Protein AF-G2G8S0-F1 (afdb_monomer)

Secondary structure (DSSP, 8-state):
--GGGGS-GGGG-GGGSTTTHHHHSSSS--HHHHHHHHT-TTHHHHHHHHHHTT--SS-BTTB-HHHHTTSPPPPSSHHHHHHHHHHHHSPP--PPPPP----PPPPP----PPPPP--PPPPPPPTTSHHHHHHHHHHHHHHHHHHHHTT--HHHHHHHH---HHHHHHHHHHTTPPPPSSTT----HHHHHHHHHHHHHHHHTT--HHHHHHHH---HHHHHHHHHHTTPPPPP--PPP---HHHHHHTTEEEETTTEEEE-SEEETTEEEEEETTEEEEHHHHHHHHHHSSPPPS--EE-SS-TT---GGGEE-HHHHHS-HHHHHHHHHHHHHHHHHHHTTHHHHHHTT----S---SPPPPPPPPP----------PPP-----HHHHHHHHHT-SSHHHHHHHHHHHHHHHHHHHHHHHHHHHHHHHHHHHHHHHHHHHHHHHHHHHS--PPP-PPPPPSS-HHHHHHHHHHTT----SSSSPPHHHHHHHHHHHS--

Foldseek 3Di:
DDPPVPPPLVVQQQCVDPVNVVLFPDQDRDPSNLVSLLPRPCLLVQLVVCLVVVPAATATSSDGSVRSVVDDDFDPDPVRSSVVSCVVSDPDPDPDDDDDDDDDDDDDDDDDDDDDDDDDDDDDDDPPCVVVVVVVLVVLLVVLVVCVLVVHDLVRSCVPSVDDSVSSVVSCVVVVPDHPQAEPDDDDPVLVVVLLVVLVVCVVVVHDLVVSCVPSRYDSVVSVVSCVVVVPDDPPPPPDPQDALVRQLVVQWDDDDDQFTAGNADDDDPFGWGDHPNDIDGSLQSQQCVVVVDGADADKFFCDPPRRTRRNVRIHHPVRVVQPPVNVCVVVVVVVVQVQCVVQVHPVCVVVVVDPPPDDPDDDDDDDDDDDDDDDDDDPDDDDPDPDPLVVLLVCQCPDPDVVSNVVSVVVVVVVVVVVVVVVVVVVVVVVVVVVVVVVVVVVVVVVVCVVPDDDDPPDDDPDDPDDPVVLVVVCVVVVHDFDPDDDTPPVSVVVVVVVVVPD

Sequence (504 aa):
MSPADSVRWHELTACSTAVNRPLFLVKSPGAEARAVCQSCPVRAECLHDALVQDTPNGLWGGLTHAERRALPPLPDGRAAALAVLRERLAPAAAVPAPEPDAPRARPARAATRRRTPTVKAKPKPKPGSRNAAKDTAASQREGVAAMLRAGATHRQIMDELHVTSRTITETRTAYAIPYRQGPGFRYSPQQRAQNEQRTLELLRAGASYSEITEQVGISAPAILKIRRAAGLKAPARRPPPPQTRAQALAARLEPYGDGHARWTGTWSGRMPQLYAEKGRFNARHTAFEQHHGRPPAGYVRSGCTEGACMAGAHLTDDLVRAIPVEEAVTVHALRALLSEIDQQGGPQAARDNLLDLTPASTPREPVMPTADTTSHPSHTAQAPAGALPLPALLAWGDSHPDSSVQDQAARARAAVEGLRARHAADQELTAITDEAAQLEKRLAELRAREAELAPKKPRRSPPPRDYDARTVRAWAVGHGVDCPGVGQIPKRVLDAWRAAGTSA

Structure (mmCIF, N/CA/C/O backbone):
data_AF-G2G8S0-F1
#
_entry.id   AF-G2G8S0-F1
#
loop_
_atom_site.group_PDB
_atom_site.id
_atom_site.type_symbol
_atom_site.label_atom_id
_atom_site.label_alt_id
_atom_site.label_comp_id
_atom_site.label_asym_id
_atom_site.label_entity_id
_atom_site.label_seq_id
_atom_site.pdbx_PDB_ins_code
_atom_site.Cartn_x
_atom_site.Cartn_y
_atom_site.Cartn_z
_atom_site.occupancy
_atom_site.B_iso_or_equiv
_atom_site.auth_seq_id
_atom_site.auth_comp_id
_atom_site.auth_asym_id
_atom_site.auth_atom_id
_atom_site.pdbx_PDB_model_num
ATOM 1 N N . MET A 1 1 ? 25.403 22.391 -23.228 1.00 35.22 1 MET A N 1
ATOM 2 C CA . MET A 1 1 ? 25.333 21.935 -21.822 1.00 35.22 1 MET A CA 1
ATOM 3 C C . MET A 1 1 ? 26.679 21.353 -21.436 1.00 35.22 1 MET A C 1
ATOM 5 O O . MET A 1 1 ? 27.254 20.641 -22.248 1.00 35.22 1 MET A O 1
ATOM 9 N N . SER A 1 2 ? 27.200 21.711 -20.262 1.00 30.05 2 SER A N 1
ATOM 10 C CA . SER A 1 2 ? 28.506 21.241 -19.782 1.00 30.05 2 SER A CA 1
ATOM 11 C C . SER A 1 2 ? 28.384 19.825 -19.181 1.00 30.05 2 SER A C 1
ATOM 13 O O . SER A 1 2 ? 27.323 19.511 -18.641 1.00 30.05 2 SER A O 1
ATOM 15 N N . PRO A 1 3 ? 29.422 18.966 -19.219 1.00 29.92 3 PRO A N 1
ATOM 16 C CA . PRO A 1 3 ? 29.337 17.535 -18.871 1.00 29.92 3 PRO A CA 1
ATOM 17 C C . PRO A 1 3 ? 29.104 17.225 -17.378 1.00 29.92 3 PRO A C 1
ATOM 19 O O . PRO A 1 3 ? 29.002 16.060 -17.001 1.00 29.92 3 PRO A O 1
ATOM 22 N N . ALA A 1 4 ? 29.014 18.249 -16.524 1.00 35.53 4 ALA A N 1
ATOM 23 C CA . ALA A 1 4 ? 28.917 18.124 -15.068 1.00 35.53 4 ALA A CA 1
ATOM 24 C C . ALA A 1 4 ? 27.479 17.969 -14.521 1.00 35.53 4 ALA A C 1
ATOM 26 O O . ALA A 1 4 ? 27.314 17.690 -13.337 1.00 35.53 4 ALA A O 1
ATOM 27 N N . ASP A 1 5 ? 26.444 18.092 -15.360 1.00 44.34 5 ASP A N 1
ATOM 28 C CA . ASP A 1 5 ? 25.032 17.954 -14.945 1.00 44.34 5 ASP A CA 1
ATOM 29 C C . ASP A 1 5 ? 24.526 16.491 -14.926 1.00 44.34 5 ASP A C 1
ATOM 31 O O . ASP A 1 5 ? 23.334 16.236 -14.751 1.00 44.34 5 ASP A O 1
ATOM 35 N N . SER A 1 6 ? 25.417 15.513 -15.118 1.00 42.28 6 SER A N 1
ATOM 36 C CA . SER A 1 6 ? 25.078 14.099 -15.350 1.00 42.28 6 SER A CA 1
ATOM 37 C C . SER A 1 6 ? 25.150 13.190 -14.116 1.00 42.28 6 SER A C 1
ATOM 39 O O . SER A 1 6 ? 24.886 11.996 -14.231 1.00 42.28 6 SER A O 1
ATOM 41 N N . VAL A 1 7 ? 25.434 13.717 -12.920 1.00 49.62 7 VAL A N 1
ATOM 42 C CA . VAL A 1 7 ? 25.230 12.943 -11.686 1.00 49.62 7 VAL A CA 1
ATOM 43 C C . VAL A 1 7 ? 23.761 13.059 -11.296 1.00 49.62 7 VAL A C 1
ATOM 45 O O . VAL A 1 7 ? 23.274 14.149 -10.984 1.00 49.62 7 VAL A O 1
ATOM 48 N N . ARG A 1 8 ? 23.030 11.937 -11.295 1.00 77.25 8 ARG A N 1
ATOM 49 C CA . ARG A 1 8 ? 21.669 11.903 -10.748 1.00 77.25 8 ARG A CA 1
ATOM 50 C C . ARG A 1 8 ? 21.760 12.320 -9.287 1.00 77.25 8 ARG A C 1
ATOM 52 O O . ARG A 1 8 ? 22.257 11.571 -8.456 1.00 77.25 8 ARG A O 1
ATOM 59 N N . TRP A 1 9 ? 21.253 13.505 -8.957 1.00 81.75 9 TRP A N 1
ATOM 60 C CA . TRP A 1 9 ? 21.348 14.079 -7.609 1.00 81.75 9 TRP A CA 1
ATOM 61 C C . TRP A 1 9 ? 20.881 13.107 -6.501 1.00 81.75 9 TRP A C 1
ATOM 63 O O . TRP A 1 9 ? 21.377 13.152 -5.377 1.00 81.75 9 TRP A O 1
ATOM 73 N N . HIS A 1 10 ? 19.973 12.178 -6.822 1.00 81.31 10 HIS A N 1
ATOM 74 C CA . HIS A 1 10 ? 19.523 11.101 -5.938 1.00 81.31 10 HIS A CA 1
ATOM 75 C C . HIS A 1 10 ? 20.654 10.204 -5.402 1.00 81.31 10 HIS A C 1
ATOM 77 O O . HIS A 1 10 ? 20.560 9.727 -4.271 1.00 81.31 10 HIS A O 1
ATOM 83 N N . GLU A 1 11 ? 21.723 9.994 -6.166 1.00 80.62 11 GLU A N 1
ATOM 84 C CA . GLU A 1 11 ? 22.878 9.164 -5.791 1.00 80.62 11 GLU A CA 1
ATOM 85 C C . GLU A 1 11 ? 23.757 9.845 -4.730 1.00 80.62 11 GLU A C 1
ATOM 87 O O . GLU A 1 11 ? 24.451 9.181 -3.968 1.00 80.62 11 GLU A O 1
ATOM 92 N N . LEU A 1 12 ? 23.649 11.171 -4.598 1.00 84.44 12 LEU A N 1
ATOM 93 C CA . LEU A 1 12 ? 24.370 11.981 -3.611 1.00 84.44 12 LEU A CA 1
ATOM 94 C C . LEU A 1 12 ? 23.544 12.228 -2.330 1.00 84.44 12 LEU A C 1
ATOM 96 O O . LEU A 1 12 ? 23.853 13.111 -1.522 1.00 84.44 12 LEU A O 1
ATOM 100 N N . THR A 1 13 ? 22.454 11.479 -2.132 1.00 89.69 13 THR A N 1
ATOM 101 C CA . THR A 1 13 ? 21.561 11.653 -0.979 1.00 89.69 13 THR A CA 1
ATOM 102 C C . THR A 1 13 ? 22.161 11.077 0.304 1.00 89.69 13 THR A C 1
ATOM 104 O O . THR A 1 13 ? 22.270 9.869 0.489 1.00 89.69 13 THR A O 1
ATOM 107 N N . ALA A 1 14 ? 22.456 11.944 1.274 1.00 89.38 14 ALA A N 1
ATOM 108 C CA . ALA A 1 14 ? 23.022 11.527 2.559 1.00 89.38 14 ALA A CA 1
ATOM 109 C C . ALA A 1 14 ? 22.074 10.636 3.388 1.00 89.38 14 ALA A C 1
ATOM 111 O O . ALA A 1 14 ? 22.528 9.868 4.233 1.00 89.38 14 ALA A O 1
ATOM 112 N N . CYS A 1 15 ? 20.758 10.722 3.162 1.00 88.12 15 CYS A N 1
ATOM 113 C CA . CYS A 1 15 ? 19.755 9.934 3.881 1.00 88.12 15 CYS A CA 1
ATOM 114 C C . CYS A 1 15 ? 19.639 8.480 3.395 1.00 88.12 15 CYS A C 1
ATOM 116 O O . CYS A 1 15 ? 19.048 7.659 4.096 1.00 88.12 15 CYS A O 1
ATOM 118 N N . SER A 1 16 ? 20.175 8.151 2.215 1.00 85.00 16 SER A N 1
ATOM 119 C CA . SER A 1 16 ? 20.051 6.812 1.635 1.0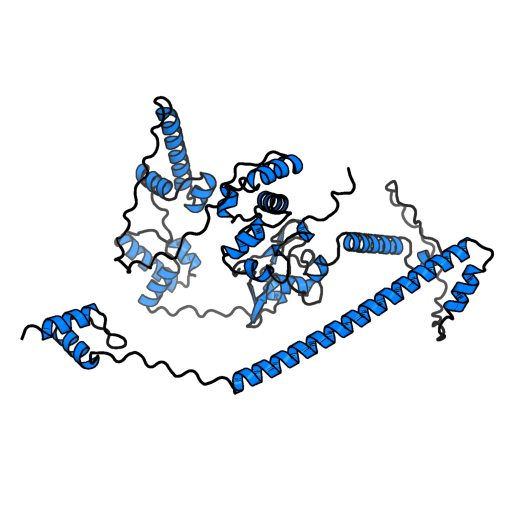0 85.00 16 SER A CA 1
ATOM 120 C C . SER A 1 16 ? 21.134 5.841 2.117 1.00 85.00 16 SER A C 1
ATOM 122 O O . SER A 1 16 ? 20.978 4.635 1.915 1.00 85.00 16 SER A O 1
ATOM 124 N N . THR A 1 17 ? 22.178 6.327 2.798 1.00 84.75 17 THR A N 1
ATOM 125 C CA . THR A 1 17 ? 23.280 5.507 3.327 1.00 84.75 17 THR A CA 1
ATOM 126 C C . THR A 1 17 ? 22.802 4.528 4.402 1.00 84.75 17 THR A C 1
ATOM 128 O O . THR A 1 17 ? 21.836 4.798 5.117 1.00 84.75 17 THR A O 1
ATOM 131 N N . ALA A 1 18 ? 23.494 3.395 4.562 1.00 76.50 18 ALA A N 1
ATOM 132 C CA . ALA A 1 18 ? 23.136 2.374 5.554 1.00 76.50 18 ALA A CA 1
ATOM 133 C C . ALA A 1 18 ? 23.075 2.924 6.995 1.00 76.50 18 ALA A C 1
ATOM 135 O O . ALA A 1 18 ? 22.219 2.508 7.772 1.00 76.50 18 ALA A O 1
ATOM 136 N N . VAL A 1 19 ? 23.932 3.900 7.321 1.00 83.44 19 VAL A N 1
ATOM 137 C CA . VAL A 1 19 ? 24.004 4.548 8.643 1.00 83.44 19 VAL A CA 1
ATOM 138 C C . VAL A 1 19 ? 22.805 5.466 8.891 1.00 83.44 19 VAL A C 1
ATOM 140 O O . VAL A 1 19 ? 22.202 5.422 9.960 1.00 83.44 19 VAL A O 1
ATOM 143 N N . ASN A 1 20 ? 22.421 6.277 7.902 1.00 87.19 20 ASN A N 1
ATOM 144 C CA . ASN A 1 20 ? 21.400 7.307 8.093 1.00 87.19 20 ASN A CA 1
ATOM 145 C C . ASN A 1 20 ? 19.982 6.810 7.797 1.00 87.19 20 ASN A C 1
ATOM 147 O O . ASN A 1 20 ? 19.031 7.290 8.410 1.00 87.19 20 ASN A O 1
ATOM 151 N N . ARG A 1 21 ? 19.818 5.839 6.889 1.00 85.75 21 ARG A N 1
ATOM 152 C CA . ARG A 1 21 ? 18.516 5.327 6.425 1.00 85.75 21 ARG A CA 1
ATOM 153 C C . ARG A 1 21 ? 17.547 4.956 7.563 1.00 85.75 21 ARG A C 1
ATOM 155 O O . ARG A 1 21 ? 16.378 5.339 7.460 1.00 85.75 21 ARG A O 1
ATOM 162 N N . PRO A 1 22 ? 17.965 4.307 8.671 1.00 88.44 22 PRO A N 1
ATOM 163 C CA . PRO A 1 22 ? 17.067 4.014 9.793 1.00 88.44 22 PRO A CA 1
ATOM 164 C C . PRO A 1 22 ? 16.397 5.257 10.404 1.00 88.44 22 PRO A C 1
ATOM 166 O O . PRO A 1 22 ? 15.234 5.184 10.805 1.00 88.44 22 PRO A O 1
ATOM 169 N N . LEU A 1 23 ? 17.072 6.415 10.408 1.00 84.50 23 LEU A N 1
ATOM 170 C CA . LEU A 1 23 ? 16.549 7.682 10.947 1.00 84.50 23 LEU A CA 1
ATOM 171 C C . LEU A 1 23 ? 15.371 8.244 10.135 1.00 84.50 23 LEU A C 1
ATOM 173 O O . LEU A 1 23 ? 14.596 9.058 10.642 1.00 84.50 23 LEU A O 1
ATOM 177 N N . PHE A 1 24 ? 15.222 7.807 8.882 1.00 85.31 24 PHE A N 1
ATOM 178 C CA . PHE A 1 24 ? 14.188 8.265 7.951 1.00 85.31 24 PHE A CA 1
ATOM 179 C C . PHE A 1 24 ? 13.049 7.248 7.759 1.00 85.31 24 PHE A C 1
ATOM 181 O O . PHE A 1 24 ? 12.005 7.608 7.218 1.00 85.31 24 PHE A O 1
ATOM 188 N N . LEU A 1 25 ? 13.205 6.006 8.243 1.00 82.38 25 LEU A N 1
ATOM 189 C CA . LEU A 1 25 ? 12.184 4.943 8.189 1.00 82.38 25 LEU A CA 1
ATOM 190 C C . LEU A 1 25 ? 11.209 4.959 9.381 1.00 82.38 25 LEU A C 1
ATOM 192 O O . LEU A 1 25 ? 10.254 4.180 9.434 1.00 82.38 25 LEU A O 1
ATOM 196 N N . VAL A 1 26 ? 11.426 5.850 10.347 1.00 76.81 26 VAL A N 1
ATOM 197 C CA . VAL A 1 26 ? 10.535 6.038 11.495 1.00 76.81 26 VAL A CA 1
ATOM 198 C C . VAL A 1 26 ? 9.373 6.975 11.159 1.00 76.81 26 VAL A C 1
ATOM 200 O O . VAL A 1 26 ? 9.484 7.887 10.344 1.00 76.81 26 VAL A O 1
ATOM 203 N N . LYS A 1 27 ? 8.236 6.793 11.844 1.00 69.00 27 LYS A N 1
ATOM 204 C CA . LYS A 1 27 ? 6.999 7.564 11.597 1.00 69.00 27 LYS A CA 1
ATOM 205 C C . LYS A 1 27 ? 7.157 9.084 11.750 1.00 69.00 27 LYS A C 1
ATOM 207 O O . LYS A 1 27 ? 6.358 9.826 11.189 1.00 69.00 27 LYS A O 1
ATOM 212 N N . SER A 1 28 ? 8.137 9.538 12.531 1.00 75.31 28 SER A N 1
ATOM 213 C CA . SER A 1 28 ? 8.418 10.956 12.760 1.00 75.31 28 SER A CA 1
ATOM 214 C C . SER A 1 28 ? 9.932 11.171 12.854 1.00 75.31 28 SER A C 1
ATOM 216 O O . SER A 1 28 ? 10.489 10.979 13.936 1.00 75.31 28 SER A O 1
ATOM 218 N N . PRO A 1 29 ? 10.602 11.548 11.752 1.00 76.56 29 PRO A N 1
ATOM 219 C CA . PRO A 1 29 ? 12.033 11.842 11.752 1.00 76.56 29 PRO A CA 1
ATOM 220 C C . PRO A 1 29 ? 12.369 12.937 12.776 1.00 76.56 29 PRO A C 1
ATOM 222 O O . PRO A 1 29 ? 11.728 13.990 12.807 1.00 76.56 29 PRO A O 1
ATOM 225 N N . GLY A 1 30 ? 13.332 12.652 13.655 1.00 83.06 30 GLY A N 1
ATOM 226 C CA . GLY A 1 30 ? 13.719 13.519 14.771 1.00 83.06 30 GLY A CA 1
ATOM 227 C C . GLY A 1 30 ? 14.761 14.581 14.404 1.00 83.06 30 GLY A C 1
ATOM 228 O O . GLY A 1 30 ? 15.051 14.826 13.233 1.00 83.06 30 GLY A O 1
ATOM 229 N N . ALA A 1 31 ? 15.355 15.204 15.426 1.00 85.19 31 ALA A N 1
ATOM 230 C CA . ALA A 1 31 ? 16.417 16.201 15.257 1.00 85.19 31 ALA A CA 1
ATOM 231 C C . ALA A 1 31 ? 17.652 15.640 14.524 1.00 85.19 31 ALA A C 1
ATOM 233 O O . ALA A 1 31 ? 18.269 16.343 13.733 1.00 85.19 31 ALA A O 1
ATOM 234 N N . GLU A 1 32 ? 17.954 14.358 14.723 1.00 84.69 32 GLU A N 1
ATOM 235 C CA . GLU A 1 32 ? 19.080 13.661 14.092 1.00 84.69 32 GLU A CA 1
ATOM 236 C C . GLU A 1 32 ? 18.902 13.517 12.571 1.00 84.69 32 GLU A C 1
ATOM 238 O O . GLU A 1 32 ? 19.785 13.878 11.798 1.00 84.69 32 GLU A O 1
ATOM 243 N N . ALA A 1 33 ? 17.706 13.125 12.114 1.00 89.12 33 ALA A N 1
ATOM 244 C CA . ALA A 1 33 ? 17.370 13.102 10.689 1.00 89.12 33 ALA A CA 1
ATOM 245 C C . ALA A 1 33 ? 17.426 14.509 10.064 1.00 89.12 33 ALA A C 1
ATOM 247 O O . ALA A 1 33 ? 17.845 14.675 8.918 1.00 89.12 33 ALA A O 1
ATOM 248 N N . ARG A 1 34 ? 17.042 15.548 10.824 1.00 90.44 34 ARG A N 1
ATOM 249 C CA . ARG A 1 34 ? 17.187 16.946 10.388 1.00 90.44 34 ARG A CA 1
ATOM 250 C C . ARG A 1 34 ? 18.646 17.360 10.241 1.00 90.44 34 ARG A C 1
ATOM 252 O O . ARG A 1 34 ? 18.949 18.005 9.243 1.00 90.44 34 ARG A O 1
ATOM 259 N N . ALA A 1 35 ? 19.527 16.960 11.156 1.00 88.88 35 ALA A N 1
ATOM 260 C CA . ALA A 1 35 ? 20.960 17.236 11.060 1.00 88.88 35 ALA A CA 1
ATOM 261 C C . ALA A 1 35 ? 21.581 16.585 9.811 1.00 88.88 35 ALA A C 1
ATOM 263 O O . ALA A 1 35 ? 22.261 17.263 9.045 1.00 88.88 35 ALA A O 1
ATOM 264 N N . VAL A 1 36 ? 21.250 15.316 9.532 1.00 91.81 36 VAL A N 1
ATOM 265 C CA . VAL A 1 36 ? 21.672 14.629 8.294 1.00 91.81 36 VAL A CA 1
ATOM 266 C C . VAL A 1 36 ? 21.142 15.343 7.051 1.00 91.81 36 VAL A C 1
ATOM 268 O O . VAL A 1 36 ? 21.860 15.526 6.070 1.00 91.81 36 VAL A O 1
ATOM 271 N N . CYS A 1 37 ? 19.879 15.773 7.072 1.00 92.06 37 CYS A N 1
ATOM 272 C CA . CYS A 1 37 ? 19.338 16.549 5.967 1.00 92.06 37 CYS A CA 1
ATOM 273 C C . CYS A 1 37 ? 20.057 17.883 5.792 1.00 92.06 37 CYS A C 1
ATOM 275 O O . CYS A 1 37 ? 20.198 18.290 4.653 1.00 92.06 37 CYS A O 1
ATOM 277 N N . GLN A 1 38 ? 20.481 18.565 6.860 1.00 89.25 38 GLN A N 1
ATOM 278 C CA . GLN A 1 38 ? 21.117 19.885 6.789 1.00 89.25 38 GLN A CA 1
ATOM 279 C C . GLN A 1 38 ? 22.494 19.863 6.122 1.00 89.25 38 GLN A C 1
ATOM 281 O O . GLN A 1 38 ? 22.825 20.829 5.434 1.00 89.25 38 GLN A O 1
ATOM 286 N N . SER A 1 39 ? 23.246 18.771 6.276 1.00 88.06 39 SER A N 1
ATOM 287 C CA . SER A 1 39 ? 24.559 18.572 5.648 1.00 88.06 39 SER A CA 1
ATOM 288 C C . SER A 1 39 ? 24.496 17.929 4.259 1.00 88.06 39 SER A C 1
ATOM 290 O O . SER A 1 39 ? 25.525 17.766 3.609 1.00 88.06 39 SER A O 1
ATOM 292 N N . CYS A 1 40 ? 23.307 17.548 3.783 1.00 92.75 40 CYS A N 1
ATOM 293 C CA . CYS A 1 40 ? 23.166 16.868 2.501 1.00 92.75 40 CYS A CA 1
ATOM 294 C C . CYS A 1 40 ? 23.464 17.828 1.323 1.00 92.75 40 CYS A C 1
ATOM 296 O O . CYS A 1 40 ? 22.902 18.925 1.278 1.00 92.75 40 CYS A O 1
ATOM 298 N N . PRO A 1 41 ? 24.300 17.439 0.340 1.00 89.12 41 PRO A N 1
ATOM 299 C CA . PRO A 1 41 ? 24.681 18.326 -0.766 1.00 89.12 41 PRO A CA 1
ATOM 300 C C . PRO A 1 41 ? 23.527 18.617 -1.736 1.00 89.12 41 PRO A C 1
ATOM 302 O O . PRO A 1 41 ? 23.523 19.649 -2.396 1.00 89.12 41 PRO A O 1
ATOM 305 N N . VAL A 1 42 ? 22.521 17.740 -1.784 1.00 93.62 42 VAL A N 1
ATOM 306 C CA . VAL A 1 42 ? 21.410 17.786 -2.752 1.00 93.62 42 VAL A CA 1
ATOM 307 C C . VAL A 1 42 ? 20.083 18.237 -2.136 1.00 93.62 42 VAL A C 1
ATOM 309 O O . VAL A 1 42 ? 18.995 17.823 -2.543 1.00 93.62 42 VAL A O 1
ATOM 312 N N . ARG A 1 43 ? 20.143 19.050 -1.074 1.00 93.56 43 ARG A N 1
ATOM 313 C CA . ARG A 1 43 ? 18.944 19.501 -0.341 1.00 93.56 43 ARG A CA 1
ATOM 314 C C . ARG A 1 43 ? 17.973 20.285 -1.208 1.00 93.56 43 ARG A C 1
ATOM 316 O O . ARG A 1 43 ? 16.768 20.136 -1.016 1.00 93.56 43 ARG A O 1
ATOM 323 N N . ALA A 1 44 ? 18.480 21.140 -2.093 1.00 92.94 44 ALA A N 1
ATOM 324 C CA . ALA A 1 44 ? 17.647 22.011 -2.913 1.00 92.94 44 ALA A CA 1
ATOM 325 C C . ALA A 1 44 ? 16.905 21.211 -3.988 1.00 92.94 44 ALA A C 1
ATOM 327 O O . ALA A 1 44 ? 15.707 21.398 -4.169 1.00 92.94 44 ALA A O 1
ATOM 328 N N . GLU A 1 45 ? 17.593 20.266 -4.620 1.00 92.81 45 GLU A N 1
ATOM 329 C CA . GLU A 1 45 ? 17.068 19.317 -5.599 1.00 92.81 45 GLU A CA 1
ATOM 330 C C . GLU A 1 45 ? 16.025 18.404 -4.950 1.00 92.81 45 GLU A C 1
ATOM 332 O O . GLU A 1 45 ? 14.909 18.275 -5.450 1.00 92.81 45 GLU A O 1
ATOM 337 N N . CYS A 1 46 ? 16.341 17.879 -3.763 1.00 93.25 46 CYS A N 1
ATOM 338 C CA . CYS A 1 46 ? 15.431 17.074 -2.954 1.00 93.25 46 CYS A CA 1
ATOM 339 C C . CYS A 1 46 ? 14.160 17.834 -2.553 1.00 93.25 46 CYS A C 1
ATOM 341 O O . CYS A 1 46 ? 13.060 17.278 -2.592 1.00 93.25 46 CYS A O 1
ATOM 343 N N . LEU A 1 47 ? 14.294 19.102 -2.159 1.00 94.19 47 LEU A N 1
ATOM 344 C CA . LEU A 1 47 ? 13.158 19.941 -1.791 1.00 94.19 47 LEU A CA 1
ATOM 345 C C . LEU A 1 47 ? 12.313 20.325 -3.007 1.00 94.19 47 LEU A C 1
ATOM 347 O O . LEU A 1 47 ? 11.089 20.320 -2.910 1.00 94.19 47 LEU A O 1
ATOM 351 N N . HIS A 1 48 ? 12.953 20.643 -4.131 1.00 94.00 48 HIS A N 1
ATOM 352 C CA . HIS A 1 48 ? 12.277 20.983 -5.376 1.00 94.00 48 HIS A CA 1
ATOM 353 C C . HIS A 1 48 ? 11.402 19.827 -5.861 1.00 94.00 48 HIS A C 1
ATOM 355 O O . HIS A 1 48 ? 10.204 20.015 -6.054 1.00 94.00 48 HIS A O 1
ATOM 361 N N . ASP A 1 49 ? 11.963 18.620 -5.964 1.00 90.69 49 ASP A N 1
ATOM 362 C CA . ASP A 1 49 ? 11.218 17.449 -6.430 1.00 90.69 49 ASP A CA 1
ATOM 363 C C . ASP A 1 49 ? 10.056 17.111 -5.478 1.00 90.69 49 ASP A C 1
ATOM 365 O O . ASP A 1 49 ? 8.954 16.801 -5.928 1.00 90.69 49 ASP A O 1
ATOM 369 N N . ALA A 1 50 ? 10.247 17.273 -4.162 1.00 92.50 50 ALA A N 1
ATOM 370 C CA . ALA A 1 50 ? 9.182 17.076 -3.177 1.00 92.50 50 ALA A CA 1
ATOM 371 C C . ALA A 1 50 ? 8.067 18.138 -3.232 1.00 92.50 50 ALA A C 1
ATOM 373 O O . ALA A 1 50 ? 6.950 17.854 -2.797 1.00 92.50 50 ALA A O 1
ATOM 374 N N . LEU A 1 51 ? 8.361 19.352 -3.709 1.00 90.94 51 LEU A N 1
ATOM 375 C CA . LEU A 1 51 ? 7.372 20.414 -3.922 1.00 90.94 51 LEU A CA 1
ATOM 376 C C . LEU A 1 51 ? 6.613 20.217 -5.240 1.00 90.94 51 LEU A C 1
ATOM 378 O O . LEU A 1 51 ? 5.404 20.411 -5.262 1.00 90.94 51 LEU A O 1
ATOM 382 N N . VAL A 1 52 ? 7.296 19.787 -6.306 1.00 87.19 52 VAL A N 1
ATOM 383 C CA . VAL A 1 52 ? 6.681 19.508 -7.617 1.00 87.19 52 VAL A CA 1
ATOM 384 C C . VAL A 1 52 ? 5.745 18.299 -7.554 1.00 87.19 52 VAL A C 1
ATOM 386 O O . VAL A 1 52 ? 4.667 18.323 -8.140 1.00 87.19 52 VAL A O 1
ATOM 389 N N . GLN A 1 53 ? 6.131 17.248 -6.828 1.00 83.69 53 GLN A N 1
ATOM 390 C CA . GLN A 1 53 ? 5.349 16.009 -6.715 1.00 83.69 53 GLN A CA 1
ATOM 391 C C . GLN A 1 53 ? 4.315 16.027 -5.575 1.00 83.69 53 GLN A C 1
ATOM 393 O O . GLN A 1 53 ? 3.628 15.028 -5.367 1.00 83.69 53 GLN A O 1
ATOM 398 N N . ASP A 1 54 ? 4.240 17.121 -4.805 1.00 84.19 54 ASP A N 1
ATOM 399 C CA . ASP A 1 54 ? 3.470 17.229 -3.555 1.00 84.19 54 ASP A CA 1
ATOM 400 C C . ASP A 1 54 ? 3.651 16.000 -2.640 1.00 84.19 54 ASP A C 1
ATOM 402 O O . ASP A 1 54 ? 2.704 15.394 -2.128 1.00 84.19 54 ASP A O 1
ATOM 406 N N . THR A 1 55 ? 4.906 15.567 -2.474 1.00 82.94 55 THR A N 1
ATOM 407 C CA . THR A 1 55 ? 5.207 14.291 -1.821 1.00 82.94 55 THR A CA 1
ATOM 408 C C . THR A 1 55 ? 4.678 14.301 -0.382 1.00 82.94 55 THR A C 1
ATOM 410 O O . THR A 1 55 ? 5.081 15.159 0.412 1.00 82.94 55 THR A O 1
ATOM 413 N N . PRO A 1 56 ? 3.810 13.355 0.022 1.00 74.75 56 PRO A N 1
ATOM 414 C CA . PRO A 1 56 ? 3.209 13.378 1.348 1.00 74.75 56 PRO A CA 1
ATOM 415 C C . PRO A 1 56 ? 4.169 12.837 2.413 1.00 74.75 56 PRO A C 1
ATOM 417 O O . PRO A 1 56 ? 4.815 11.809 2.225 1.00 74.75 56 PRO A O 1
ATOM 420 N N . ASN A 1 57 ? 4.161 13.464 3.595 1.00 78.56 57 ASN A N 1
ATOM 421 C CA . ASN A 1 57 ? 4.928 13.047 4.781 1.00 78.56 57 ASN A CA 1
ATOM 422 C C . ASN A 1 57 ? 6.462 12.984 4.550 1.00 78.56 57 ASN A C 1
ATOM 424 O O . ASN A 1 57 ? 6.973 13.328 3.485 1.00 78.56 57 ASN A O 1
ATOM 428 N N . GLY A 1 58 ? 7.221 12.619 5.589 1.00 85.00 58 GLY A N 1
ATOM 429 C CA . GLY A 1 58 ? 8.686 12.528 5.532 1.00 85.00 58 GLY A CA 1
ATOM 430 C C . GLY A 1 58 ? 9.419 13.875 5.560 1.00 85.00 58 GLY A C 1
ATOM 431 O O . GLY A 1 58 ? 8.811 14.952 5.500 1.00 85.00 58 GLY A O 1
ATOM 432 N N . LEU A 1 59 ? 10.744 13.792 5.681 1.00 90.94 59 LEU A N 1
ATOM 433 C CA . LEU A 1 59 ? 11.653 14.932 5.735 1.00 90.94 59 LEU A CA 1
ATOM 434 C C . LEU A 1 59 ? 12.372 15.073 4.385 1.00 90.94 59 LEU A C 1
ATOM 436 O O . LEU A 1 59 ? 13.174 14.218 4.028 1.00 90.94 59 LEU A O 1
ATOM 440 N N . TRP A 1 60 ? 12.077 16.143 3.648 1.00 91.75 60 TRP A N 1
ATOM 441 C CA . TRP A 1 60 ? 12.611 16.408 2.305 1.00 91.75 60 TRP A CA 1
ATOM 442 C C . TRP A 1 60 ? 13.286 17.776 2.305 1.00 91.75 60 TRP A C 1
ATOM 444 O O . TRP A 1 60 ? 12.691 18.748 2.771 1.00 91.75 60 TRP A O 1
ATOM 454 N N . GLY A 1 61 ? 14.556 17.849 1.897 1.00 90.44 61 GLY A N 1
ATOM 455 C CA . GLY A 1 61 ? 15.373 19.065 2.046 1.00 90.44 61 GLY A CA 1
ATOM 456 C C . GLY A 1 61 ? 15.537 19.561 3.495 1.00 90.44 61 GLY A C 1
ATOM 457 O O . GLY A 1 61 ? 15.929 20.706 3.724 1.00 90.44 61 GLY A O 1
ATOM 458 N N . GLY A 1 62 ? 15.227 18.719 4.489 1.00 91.06 62 GLY A N 1
ATOM 459 C CA . GLY A 1 62 ? 15.174 19.094 5.908 1.00 91.06 62 GLY A CA 1
ATOM 460 C C . GLY A 1 62 ? 13.829 19.662 6.383 1.00 91.06 62 GLY A C 1
ATOM 461 O O . GLY A 1 62 ? 13.741 20.108 7.529 1.00 91.06 62 GLY A O 1
ATOM 462 N N . LEU A 1 63 ? 12.790 19.623 5.541 1.00 91.38 63 LEU A N 1
ATOM 463 C CA . LEU A 1 63 ? 11.451 20.144 5.826 1.00 91.38 63 LEU A CA 1
ATOM 464 C C . LEU A 1 63 ? 10.398 19.030 5.814 1.00 91.38 63 LEU A C 1
ATOM 466 O O . LEU A 1 63 ? 10.404 18.130 4.972 1.00 91.38 63 LEU A O 1
ATOM 470 N N . THR A 1 64 ? 9.454 19.112 6.742 1.00 90.88 64 THR A N 1
ATOM 471 C CA . THR A 1 64 ? 8.238 18.293 6.786 1.00 90.88 64 THR A CA 1
ATOM 472 C C . THR A 1 64 ? 7.209 18.792 5.772 1.00 90.88 64 THR A C 1
ATOM 474 O O . THR A 1 64 ? 7.266 19.927 5.309 1.00 90.88 64 THR A O 1
ATOM 477 N N . HIS A 1 65 ? 6.206 17.970 5.459 1.00 89.50 65 HIS A N 1
ATOM 478 C CA . HIS A 1 65 ? 5.110 18.365 4.564 1.00 89.50 65 HIS A CA 1
ATOM 479 C C . HIS A 1 65 ? 4.374 19.641 5.028 1.00 89.50 65 HIS A C 1
ATOM 481 O O . HIS A 1 65 ? 4.000 20.480 4.214 1.00 89.50 65 HIS A O 1
ATOM 487 N N . ALA A 1 66 ? 4.198 19.827 6.342 1.00 86.75 66 ALA A N 1
ATOM 488 C CA . ALA A 1 66 ? 3.593 21.044 6.883 1.00 86.75 66 ALA A CA 1
ATOM 489 C C . ALA A 1 66 ? 4.468 22.287 6.644 1.00 86.75 66 ALA A C 1
ATOM 491 O O . ALA A 1 66 ? 3.943 23.334 6.283 1.00 86.75 66 ALA A O 1
ATOM 492 N N . GLU A 1 67 ? 5.787 22.159 6.804 1.00 91.38 67 GLU A N 1
ATOM 493 C CA . GLU A 1 67 ? 6.740 23.252 6.579 1.00 91.38 67 GLU A CA 1
ATOM 494 C C . GLU A 1 67 ? 6.902 23.568 5.082 1.00 91.38 67 GLU A C 1
ATOM 496 O O . GLU A 1 67 ? 6.989 24.737 4.719 1.00 91.38 67 GLU A O 1
ATOM 501 N N . ARG A 1 68 ? 6.850 22.557 4.200 1.00 93.94 68 ARG A N 1
ATOM 502 C CA . ARG A 1 68 ? 6.859 22.752 2.738 1.00 93.94 68 ARG A CA 1
ATOM 503 C C . ARG A 1 68 ? 5.669 23.579 2.254 1.00 93.94 68 ARG A C 1
ATOM 505 O O . ARG A 1 68 ? 5.856 24.490 1.459 1.00 93.94 68 ARG A O 1
ATOM 512 N N . ARG A 1 6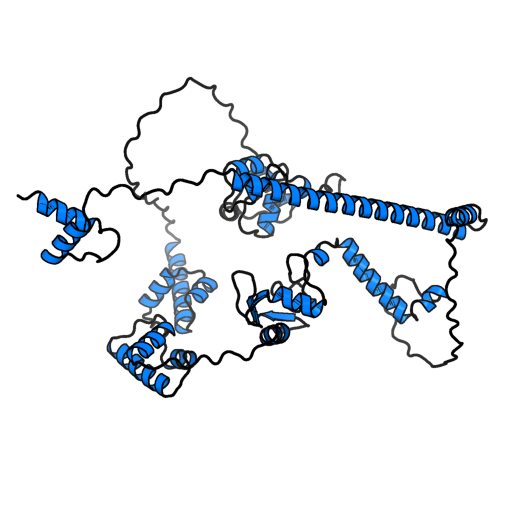9 ? 4.467 23.328 2.785 1.00 88.56 69 ARG A N 1
ATOM 513 C CA . ARG A 1 69 ? 3.254 24.096 2.439 1.00 88.56 69 ARG A CA 1
ATOM 514 C C . ARG A 1 69 ? 3.268 25.548 2.917 1.00 88.56 69 ARG A C 1
ATOM 516 O O . ARG A 1 69 ? 2.437 26.332 2.477 1.00 88.56 69 ARG A O 1
ATOM 523 N N . ALA A 1 70 ? 4.178 25.904 3.823 1.00 89.56 70 ALA A N 1
ATOM 524 C CA . ALA A 1 70 ? 4.372 27.285 4.250 1.00 89.56 70 ALA A CA 1
ATOM 525 C C . ALA A 1 70 ? 5.351 28.057 3.345 1.00 89.56 70 ALA A C 1
ATOM 527 O O . ALA A 1 70 ? 5.522 29.261 3.542 1.00 89.56 70 ALA A O 1
ATOM 528 N N . LEU A 1 71 ? 6.006 27.395 2.379 1.00 88.69 71 LEU A N 1
ATOM 529 C CA . LEU A 1 71 ? 6.913 28.065 1.453 1.00 88.69 71 LEU A CA 1
ATOM 530 C C . LEU A 1 71 ? 6.132 28.904 0.425 1.00 88.69 71 LEU A C 1
ATOM 532 O O . LEU A 1 71 ? 5.090 28.464 -0.061 1.00 88.69 71 LEU A O 1
ATOM 536 N N . PRO A 1 72 ? 6.648 30.089 0.052 1.00 87.94 72 PRO A N 1
ATOM 537 C CA . PRO A 1 72 ? 6.122 30.840 -1.081 1.00 87.94 72 PRO A CA 1
ATOM 538 C C . PRO A 1 72 ? 6.232 30.027 -2.379 1.00 87.94 72 PRO A C 1
ATOM 540 O O . PRO A 1 72 ? 7.182 29.238 -2.495 1.00 87.94 72 PRO A O 1
ATOM 543 N N . PRO A 1 73 ? 5.342 30.270 -3.364 1.00 85.69 73 PRO A N 1
ATOM 544 C CA . PRO A 1 73 ? 5.435 29.645 -4.680 1.00 85.69 73 PRO A CA 1
ATOM 545 C C . PRO A 1 73 ? 6.818 29.883 -5.297 1.00 85.69 73 PRO A C 1
ATOM 547 O O . PRO A 1 73 ? 7.445 30.926 -5.083 1.00 85.69 73 PRO A O 1
ATOM 550 N N . LEU A 1 74 ? 7.314 28.872 -6.006 1.00 88.81 74 LEU A N 1
ATOM 551 C CA . LEU A 1 74 ? 8.592 28.936 -6.709 1.00 88.81 74 LEU A CA 1
ATOM 552 C C . LEU A 1 74 ? 8.392 29.556 -8.096 1.00 88.81 74 LEU A C 1
ATOM 554 O O . LEU A 1 74 ? 7.306 29.415 -8.657 1.00 88.81 74 LEU A O 1
ATOM 558 N N . PRO A 1 75 ? 9.409 30.244 -8.641 1.00 89.00 75 PRO A N 1
ATOM 559 C CA . PRO A 1 75 ? 9.365 30.719 -10.018 1.00 89.00 75 PRO A CA 1
ATOM 560 C C . PRO A 1 75 ? 9.290 29.543 -10.999 1.00 89.00 75 PRO A C 1
ATOM 562 O O . PRO A 1 75 ? 9.772 28.444 -10.701 1.00 89.00 75 PRO A O 1
ATOM 565 N N . ASP A 1 76 ? 8.725 29.798 -12.176 1.00 81.50 76 ASP A N 1
ATOM 566 C CA . ASP A 1 76 ? 8.666 28.814 -13.251 1.00 81.50 76 ASP A CA 1
ATOM 567 C C . ASP A 1 76 ? 10.074 28.455 -13.751 1.00 81.50 76 ASP A C 1
ATOM 569 O O . ASP A 1 76 ? 10.973 29.294 -13.842 1.00 81.50 76 ASP A O 1
ATOM 573 N N . GLY A 1 77 ? 10.262 27.178 -14.088 1.00 85.06 77 GLY A N 1
ATOM 574 C CA . GLY A 1 77 ? 11.535 26.637 -14.561 1.00 85.06 77 GLY A CA 1
ATOM 575 C C . GLY A 1 77 ? 12.431 26.089 -13.443 1.00 85.06 77 GLY A C 1
ATOM 576 O O . GLY A 1 77 ? 12.729 26.743 -12.442 1.00 85.06 77 GLY A O 1
ATOM 577 N N . ARG A 1 78 ? 12.926 24.859 -13.645 1.00 86.38 78 ARG A N 1
ATOM 578 C CA . ARG A 1 78 ? 13.725 24.112 -12.656 1.00 86.38 78 ARG A CA 1
ATOM 579 C C . ARG A 1 78 ? 14.969 24.874 -12.192 1.00 86.38 78 ARG A C 1
ATOM 581 O O . ARG A 1 78 ? 15.248 24.906 -10.999 1.00 86.38 78 ARG A O 1
ATOM 588 N N . ALA A 1 79 ? 15.704 25.504 -13.109 1.00 84.75 79 ALA A N 1
ATOM 589 C CA . ALA A 1 79 ? 16.934 26.225 -12.777 1.00 84.75 79 ALA A CA 1
ATOM 590 C C . ALA A 1 79 ? 16.677 27.428 -11.847 1.00 84.75 79 ALA A C 1
ATOM 592 O O . ALA A 1 79 ? 17.357 27.576 -10.831 1.00 84.75 79 ALA A O 1
ATOM 593 N N . ALA A 1 80 ? 15.655 28.236 -12.147 1.00 84.69 80 ALA A N 1
ATOM 594 C CA . ALA A 1 80 ? 15.263 29.382 -11.326 1.00 84.69 80 ALA A CA 1
ATOM 595 C C . ALA A 1 80 ? 14.739 28.938 -9.951 1.00 84.69 80 ALA A C 1
ATOM 597 O O . ALA A 1 80 ? 15.118 29.496 -8.920 1.00 84.69 80 ALA A O 1
ATOM 598 N N . ALA A 1 81 ? 13.924 27.881 -9.921 1.00 89.50 81 ALA A N 1
ATOM 599 C CA . ALA A 1 81 ? 13.420 27.302 -8.683 1.00 89.50 81 ALA A CA 1
ATOM 600 C C . ALA A 1 81 ? 14.552 26.771 -7.784 1.00 89.50 81 ALA A C 1
ATOM 602 O O . ALA A 1 81 ? 14.557 27.034 -6.581 1.00 89.50 81 ALA A O 1
ATOM 603 N N . LEU A 1 82 ? 15.540 26.068 -8.351 1.00 91.56 82 LEU A N 1
ATOM 604 C CA . LEU A 1 82 ? 16.698 25.569 -7.603 1.00 91.56 82 LEU A CA 1
ATOM 605 C C . LEU A 1 82 ? 17.579 26.700 -7.066 1.00 91.56 82 LEU A C 1
ATOM 607 O O . LEU A 1 82 ? 18.050 26.593 -5.937 1.00 91.56 82 LEU A O 1
ATOM 611 N N . ALA A 1 83 ? 17.767 27.789 -7.817 1.00 89.81 83 ALA A N 1
ATOM 612 C CA . ALA A 1 83 ? 18.514 28.954 -7.342 1.00 89.81 83 ALA A CA 1
ATOM 613 C C . ALA A 1 83 ? 17.872 29.563 -6.081 1.00 89.81 83 ALA A C 1
ATOM 615 O O . ALA A 1 83 ? 18.539 29.698 -5.055 1.00 89.81 83 ALA A O 1
ATOM 616 N N . VAL A 1 84 ? 16.556 29.807 -6.116 1.00 92.00 84 VAL A N 1
ATOM 617 C CA . VAL A 1 84 ? 15.789 30.325 -4.967 1.00 92.00 84 VAL A CA 1
ATOM 618 C C . VAL A 1 84 ? 15.851 29.373 -3.771 1.00 92.00 84 VAL A C 1
ATOM 620 O O . VAL A 1 84 ? 15.975 29.802 -2.624 1.00 92.00 84 VAL A O 1
ATOM 623 N N . LEU A 1 85 ? 15.754 28.063 -4.006 1.00 92.94 85 LEU A N 1
ATOM 624 C CA . LEU A 1 85 ? 15.825 27.079 -2.927 1.00 92.94 85 LEU A CA 1
ATOM 625 C C . LEU A 1 85 ? 17.224 26.987 -2.313 1.00 92.94 85 LEU A C 1
ATOM 627 O O . LEU A 1 85 ? 17.323 26.894 -1.093 1.00 92.94 85 LEU A O 1
ATOM 631 N N . ARG A 1 86 ? 18.295 27.041 -3.113 1.00 92.25 86 ARG A N 1
ATOM 632 C CA . ARG A 1 86 ? 19.679 27.047 -2.608 1.00 92.25 86 ARG A CA 1
ATOM 633 C C . ARG A 1 86 ? 19.949 28.273 -1.742 1.00 92.25 86 ARG A C 1
ATOM 635 O O . ARG A 1 86 ? 20.511 28.121 -0.664 1.00 92.25 86 ARG A O 1
ATOM 642 N N . GLU A 1 87 ? 19.473 29.446 -2.155 1.00 90.00 87 GLU A N 1
ATOM 643 C CA . GLU A 1 87 ? 19.565 30.677 -1.363 1.00 90.00 87 GLU A CA 1
ATOM 644 C C . GLU A 1 87 ? 18.814 30.551 -0.027 1.00 90.00 87 GLU A C 1
ATOM 646 O O . GLU A 1 87 ? 19.373 30.816 1.034 1.00 90.00 87 GLU A O 1
ATOM 651 N N . ARG A 1 88 ? 17.569 30.055 -0.049 1.00 88.50 88 ARG A N 1
ATOM 652 C CA . ARG A 1 88 ? 16.759 29.853 1.169 1.00 88.50 88 ARG A CA 1
ATOM 653 C C . ARG A 1 88 ? 17.336 28.808 2.126 1.00 88.50 88 ARG A C 1
ATOM 655 O O . ARG A 1 88 ? 17.071 28.868 3.324 1.00 88.50 88 ARG A O 1
ATOM 662 N N . LEU A 1 89 ? 18.030 27.803 1.595 1.00 86.38 89 LEU A N 1
ATOM 663 C CA . LEU A 1 89 ? 18.587 26.686 2.360 1.00 86.38 89 LEU A CA 1
ATOM 664 C C . LEU A 1 89 ? 20.038 26.911 2.794 1.00 86.38 89 LEU A C 1
ATOM 666 O O . LEU A 1 89 ? 20.549 26.093 3.571 1.00 86.38 89 LEU A O 1
ATOM 670 N N . ALA A 1 90 ? 20.681 27.974 2.304 1.00 78.88 90 ALA A N 1
ATOM 671 C CA . ALA A 1 90 ? 22.028 28.344 2.692 1.00 78.88 90 ALA A CA 1
ATOM 672 C C . ALA A 1 90 ? 22.093 28.515 4.221 1.00 78.88 90 ALA A C 1
ATOM 674 O O . ALA A 1 90 ? 21.200 29.129 4.816 1.00 78.88 90 ALA A O 1
ATOM 675 N N . PRO A 1 91 ? 23.110 27.950 4.893 1.00 61.91 91 PRO A N 1
ATOM 676 C CA . PRO A 1 91 ? 23.300 28.207 6.310 1.00 61.91 91 PRO A CA 1
ATOM 677 C C . PRO A 1 91 ? 23.515 29.712 6.505 1.00 61.91 91 PRO A C 1
ATOM 679 O O . PRO A 1 91 ? 24.336 30.316 5.816 1.00 61.91 91 PRO A O 1
ATOM 682 N N . ALA A 1 92 ? 22.779 30.323 7.436 1.00 50.31 92 ALA A N 1
ATOM 683 C CA . ALA A 1 92 ? 23.085 31.678 7.879 1.00 50.31 92 ALA A CA 1
ATOM 684 C C . ALA A 1 92 ? 24.549 31.693 8.338 1.00 50.31 92 ALA A C 1
ATOM 686 O O . ALA A 1 92 ? 24.933 30.853 9.154 1.00 50.31 92 ALA A O 1
ATOM 687 N N . ALA A 1 93 ? 25.358 32.583 7.758 1.00 41.88 93 ALA A N 1
ATOM 688 C CA . ALA A 1 93 ? 26.780 32.701 8.050 1.00 41.88 93 ALA A CA 1
ATOM 689 C C . ALA A 1 93 ? 27.034 32.620 9.564 1.00 41.88 93 ALA A C 1
ATOM 691 O O . ALA A 1 93 ? 26.350 33.271 10.356 1.00 41.88 93 ALA A O 1
ATOM 692 N N . ALA A 1 94 ? 27.986 31.769 9.941 1.00 38.88 94 ALA A N 1
ATOM 693 C CA . ALA A 1 94 ? 28.356 31.495 11.316 1.00 38.88 94 ALA A CA 1
ATOM 694 C C . ALA A 1 94 ? 28.617 32.798 12.087 1.00 38.88 94 ALA A C 1
ATOM 696 O O . ALA A 1 94 ? 29.581 33.511 11.820 1.00 38.88 94 ALA A O 1
ATOM 697 N N . VAL A 1 95 ? 27.776 33.084 13.080 1.00 39.34 95 VAL A N 1
ATOM 698 C CA . VAL A 1 95 ? 28.185 33.922 14.208 1.00 39.34 95 VAL A CA 1
ATOM 699 C C . VAL A 1 95 ? 29.172 33.068 15.015 1.00 39.34 95 VAL A C 1
ATOM 701 O O . VAL A 1 95 ? 28.795 31.954 15.394 1.00 39.34 95 VAL A O 1
ATOM 704 N N . PRO A 1 96 ? 30.423 33.507 15.248 1.00 34.97 96 PRO A N 1
ATOM 705 C CA . PRO A 1 96 ? 31.372 32.727 16.033 1.00 34.97 96 PRO A CA 1
ATOM 706 C C . PRO A 1 96 ? 30.828 32.554 17.455 1.00 34.97 96 PRO A C 1
ATOM 708 O O . PRO A 1 96 ? 30.364 33.508 18.084 1.00 34.97 96 PRO A O 1
ATOM 711 N N . ALA A 1 97 ? 30.823 31.309 17.927 1.00 37.72 97 ALA A N 1
ATOM 712 C CA . ALA A 1 97 ? 30.321 30.945 19.243 1.00 37.72 97 ALA A CA 1
ATOM 713 C C . ALA A 1 97 ? 31.166 31.607 20.351 1.00 37.72 97 ALA A C 1
ATOM 715 O O . ALA A 1 97 ? 32.392 31.598 20.243 1.00 37.72 97 ALA A O 1
ATOM 716 N N . PRO A 1 98 ? 30.558 32.146 21.424 1.00 37.47 98 PRO A N 1
ATOM 717 C CA . PRO A 1 98 ? 31.311 32.483 22.626 1.00 37.47 98 PRO A CA 1
ATOM 718 C C . PRO A 1 98 ? 31.796 31.197 23.317 1.00 37.47 98 PRO A C 1
ATOM 720 O O . PRO A 1 98 ? 31.067 30.202 23.370 1.00 37.47 98 PRO A O 1
ATOM 723 N N . GLU A 1 99 ? 33.036 31.229 23.812 1.00 35.84 99 GLU A N 1
ATOM 724 C CA . GLU A 1 99 ? 33.725 30.121 24.490 1.00 35.84 99 GLU A CA 1
ATOM 725 C C . GLU A 1 99 ? 32.986 29.589 25.739 1.00 35.84 99 GLU A C 1
ATOM 727 O O . GLU A 1 99 ? 32.159 30.295 26.328 1.00 35.84 99 GLU A O 1
ATOM 732 N N . PRO A 1 100 ? 33.247 28.329 26.152 1.00 38.31 100 PRO A N 1
ATOM 733 C CA . PRO A 1 100 ? 32.453 27.657 27.169 1.00 38.31 100 PRO A CA 1
ATOM 734 C C . PRO A 1 100 ? 32.903 28.036 28.584 1.00 38.31 100 PRO A C 1
ATOM 736 O O . PRO A 1 100 ? 33.914 27.543 29.080 1.00 38.31 100 PRO A O 1
ATOM 739 N N . ASP A 1 101 ? 32.094 28.837 29.276 1.00 36.62 101 ASP A N 1
ATOM 740 C CA . ASP A 1 101 ? 32.224 29.020 30.721 1.00 36.62 101 ASP A CA 1
ATOM 741 C C . ASP A 1 101 ? 31.598 27.856 31.520 1.00 36.62 101 ASP A C 1
ATOM 743 O O . ASP A 1 101 ? 30.521 27.343 31.207 1.00 36.62 101 ASP A O 1
ATOM 747 N N . ALA A 1 102 ? 32.328 27.495 32.578 1.00 39.25 102 ALA A N 1
ATOM 748 C CA . ALA A 1 102 ? 32.158 26.509 33.653 1.00 39.25 102 ALA A CA 1
ATOM 749 C C . ALA A 1 102 ? 30.727 26.045 34.065 1.00 39.25 102 ALA A C 1
ATOM 751 O O . ALA A 1 102 ? 29.732 26.762 33.919 1.00 39.25 102 ALA A O 1
ATOM 752 N N . PRO A 1 103 ? 30.598 24.843 34.681 1.00 41.56 103 PRO A N 1
ATOM 753 C CA . PRO A 1 103 ? 29.314 24.180 34.893 1.00 41.56 103 PRO A CA 1
ATOM 754 C C . PRO A 1 103 ? 28.473 24.904 35.949 1.00 41.56 103 PRO A C 1
ATOM 756 O O . PRO A 1 103 ? 28.788 24.901 37.139 1.00 41.56 103 PRO A O 1
ATOM 759 N N . ARG A 1 104 ? 27.341 25.480 35.532 1.00 37.69 104 ARG A N 1
ATOM 760 C CA . ARG A 1 104 ? 26.330 25.991 36.467 1.00 37.69 104 ARG A CA 1
ATOM 761 C C . ARG A 1 104 ? 25.396 24.869 36.924 1.00 37.69 104 ARG A C 1
ATOM 763 O O . ARG A 1 104 ? 24.817 24.135 36.125 1.00 37.69 104 ARG A O 1
ATOM 770 N N . ALA A 1 105 ? 25.266 24.761 38.244 1.00 37.47 105 ALA A N 1
ATOM 771 C CA . ALA A 1 105 ? 24.458 23.789 38.966 1.00 37.47 105 ALA A CA 1
ATOM 772 C C . ALA A 1 105 ? 22.971 23.795 38.558 1.00 37.47 105 ALA A C 1
ATOM 774 O O . ALA A 1 105 ? 22.375 24.840 38.291 1.00 37.47 105 ALA A O 1
ATOM 775 N N . ARG A 1 106 ? 22.356 22.603 38.565 1.00 36.22 106 ARG A N 1
ATOM 776 C CA . ARG A 1 106 ? 20.918 22.388 38.324 1.00 36.22 106 ARG A CA 1
ATOM 777 C C . ARG A 1 106 ? 20.077 23.093 39.398 1.00 36.22 106 ARG A C 1
ATOM 779 O O . ARG A 1 106 ? 20.206 22.722 40.565 1.00 36.22 106 ARG A O 1
ATOM 786 N N . PRO A 1 107 ? 19.134 23.987 39.047 1.00 37.97 107 PRO A N 1
ATOM 787 C CA . PRO A 1 107 ? 18.099 24.378 39.986 1.00 37.97 107 PRO A CA 1
ATOM 788 C C . PRO A 1 107 ? 17.002 23.307 40.059 1.00 37.97 107 PRO A C 1
ATOM 790 O O . PRO A 1 107 ? 16.679 22.613 39.089 1.00 37.97 107 PRO A O 1
ATOM 793 N N . ALA A 1 108 ? 16.452 23.172 41.262 1.00 39.31 108 ALA A N 1
ATOM 794 C CA . ALA A 1 108 ? 15.414 22.227 41.631 1.00 39.31 108 ALA A CA 1
ATOM 795 C C . ALA A 1 108 ? 14.112 22.423 40.832 1.00 39.31 108 ALA A C 1
ATOM 797 O O . ALA A 1 108 ? 13.739 23.528 40.438 1.00 39.31 108 ALA A O 1
ATOM 798 N N . ARG A 1 109 ? 13.398 21.310 40.626 1.00 41.06 109 ARG A N 1
ATOM 799 C CA . ARG A 1 109 ? 12.061 21.259 40.021 1.00 41.06 109 ARG A CA 1
ATOM 800 C C . ARG A 1 109 ? 11.092 22.156 40.797 1.00 41.06 109 ARG A C 1
ATOM 802 O O . ARG A 1 109 ? 10.729 21.826 41.921 1.00 41.06 109 ARG A O 1
ATOM 809 N N . ALA A 1 110 ? 10.609 23.217 40.156 1.00 36.09 110 ALA A N 1
ATOM 810 C CA . ALA A 1 110 ? 9.463 23.994 40.614 1.00 36.09 110 ALA A CA 1
ATOM 811 C C . ALA A 1 110 ? 8.237 23.745 39.720 1.00 36.09 110 ALA A C 1
ATOM 813 O O . ALA A 1 110 ? 8.338 23.496 38.519 1.00 36.09 110 ALA A O 1
ATOM 814 N N . ALA A 1 111 ? 7.081 23.767 40.375 1.00 38.81 111 ALA A N 1
ATOM 815 C CA . ALA A 1 111 ? 5.775 23.308 39.935 1.00 38.81 111 ALA A CA 1
ATOM 816 C C . ALA A 1 111 ? 5.289 23.827 38.568 1.00 38.81 111 ALA A C 1
ATOM 818 O O . ALA A 1 111 ? 5.411 24.998 38.211 1.00 38.81 111 ALA A O 1
ATOM 819 N N . THR A 1 112 ? 4.606 22.933 37.854 1.00 39.16 112 THR A N 1
ATOM 820 C CA . THR A 1 112 ? 3.769 23.203 36.683 1.00 39.16 112 THR A CA 1
ATOM 821 C C . THR A 1 112 ? 2.732 24.292 36.967 1.00 39.16 112 THR A C 1
ATOM 823 O O . THR A 1 112 ? 1.704 24.028 37.593 1.00 39.16 112 THR A O 1
ATOM 826 N N . ARG A 1 113 ? 2.945 25.499 36.434 1.00 40.81 113 ARG A N 1
ATOM 827 C CA . ARG A 1 113 ? 1.868 26.472 36.215 1.00 40.81 113 ARG A CA 1
ATOM 828 C C . ARG A 1 113 ? 1.256 26.240 34.834 1.00 40.81 113 ARG A C 1
ATOM 830 O O . ARG A 1 113 ? 1.954 26.225 33.822 1.00 40.81 113 ARG A O 1
ATOM 837 N N . ARG A 1 114 ? -0.064 26.038 34.806 1.00 37.47 114 ARG A N 1
ATOM 838 C CA . ARG A 1 114 ? -0.880 25.992 33.585 1.00 37.47 114 ARG A CA 1
ATOM 839 C C . ARG A 1 114 ? -0.674 27.291 32.801 1.00 37.47 114 ARG A C 1
ATOM 841 O O . ARG A 1 114 ? -0.940 28.368 33.325 1.00 37.47 114 ARG A O 1
ATOM 848 N N . ARG A 1 115 ? -0.221 27.186 31.550 1.00 38.19 115 ARG A N 1
ATOM 849 C CA . ARG A 1 115 ? -0.227 28.299 30.594 1.00 38.19 115 ARG A CA 1
ATOM 850 C C . ARG A 1 115 ? -1.662 28.539 30.120 1.00 38.19 115 ARG A C 1
ATOM 852 O O . ARG A 1 115 ? -2.265 27.656 29.516 1.00 38.19 115 ARG A O 1
ATOM 859 N N . THR A 1 116 ? -2.195 29.723 30.393 1.00 35.66 116 THR A N 1
ATOM 860 C CA . THR A 1 116 ? -3.354 30.290 29.694 1.00 35.66 116 THR A CA 1
ATOM 861 C C . THR A 1 116 ? -2.965 30.656 28.253 1.00 35.66 116 THR A C 1
ATOM 863 O O . THR A 1 116 ? -1.823 31.059 28.017 1.00 35.66 116 THR A O 1
ATOM 866 N N . PRO A 1 117 ? -3.867 30.514 27.265 1.00 38.25 117 PRO A N 1
ATOM 867 C CA . PRO A 1 117 ? -3.580 30.908 25.893 1.00 38.25 117 PRO A CA 1
ATOM 868 C C . PRO A 1 117 ? -3.659 32.434 25.760 1.00 38.25 117 PRO A C 1
ATOM 870 O O . PRO A 1 117 ? -4.696 33.042 26.018 1.00 38.25 117 PRO A O 1
ATOM 873 N N . THR A 1 118 ? -2.562 33.061 25.340 1.00 36.19 118 THR A N 1
ATOM 874 C CA . THR A 1 118 ? -2.535 34.465 24.929 1.00 36.19 118 THR A CA 1
ATOM 875 C C . THR A 1 118 ? -3.170 34.603 23.544 1.00 36.19 118 THR A C 1
ATOM 877 O O . THR A 1 118 ? -2.670 34.082 22.546 1.00 36.19 118 THR A O 1
ATOM 880 N N . VAL A 1 119 ? -4.301 35.307 23.475 1.00 37.56 119 VAL A N 1
ATOM 881 C CA . VAL A 1 119 ? -4.926 35.726 22.215 1.00 37.56 119 VAL A CA 1
ATOM 882 C C . VAL A 1 119 ? -4.032 36.797 21.586 1.00 37.56 119 VAL A C 1
ATOM 884 O O . VAL A 1 119 ? -3.944 37.913 22.092 1.00 37.56 119 VAL A O 1
ATOM 887 N N . LYS A 1 120 ? -3.346 36.467 20.485 1.00 39.47 120 LYS A N 1
ATOM 888 C CA . LYS A 1 120 ? -2.676 37.471 19.646 1.00 39.47 120 LYS A CA 1
ATOM 889 C C . LYS A 1 120 ? -3.745 38.331 18.965 1.00 39.47 120 LYS A C 1
ATOM 891 O O . LYS A 1 120 ? -4.563 37.817 18.202 1.00 39.47 120 LYS A O 1
ATOM 896 N N . ALA A 1 121 ? -3.736 39.630 19.252 1.00 36.69 121 ALA A N 1
ATOM 897 C CA . ALA A 1 121 ? -4.583 40.618 18.598 1.00 36.69 121 ALA A CA 1
ATOM 898 C C . ALA A 1 121 ? -4.289 40.674 17.086 1.00 36.69 121 ALA A C 1
ATOM 900 O O . ALA A 1 121 ? -3.134 40.718 16.663 1.00 36.69 121 ALA A O 1
ATOM 901 N N . LYS A 1 122 ? -5.350 40.651 16.273 1.00 39.00 122 LYS A N 1
ATOM 902 C CA . LYS A 1 122 ? -5.301 40.730 14.806 1.00 39.00 122 LYS A CA 1
ATOM 903 C C . LYS A 1 122 ? -5.191 42.208 14.377 1.00 39.00 122 LYS A C 1
ATOM 905 O O . LYS A 1 122 ? -5.881 43.036 14.975 1.00 39.00 122 LYS A O 1
ATOM 910 N N . PRO A 1 123 ? -4.376 42.570 13.368 1.00 39.75 123 PRO A N 1
ATOM 911 C CA . PRO A 1 123 ? -4.262 43.959 12.918 1.00 39.75 123 PRO A CA 1
ATOM 912 C C . PRO A 1 123 ? -5.586 44.462 12.312 1.00 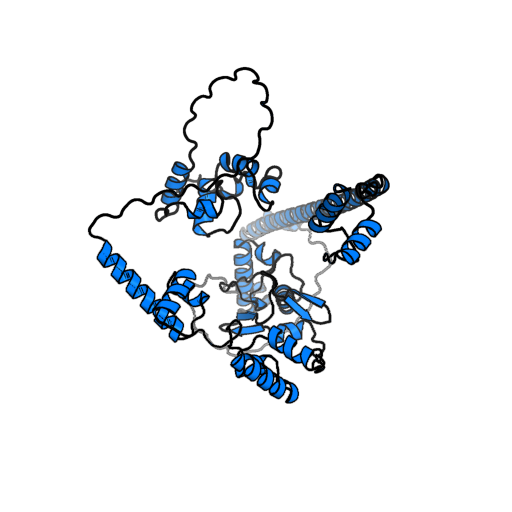39.75 123 PRO A C 1
ATOM 914 O O . PRO A 1 123 ? -6.263 43.734 11.583 1.00 39.75 123 PRO A O 1
ATOM 917 N N . LYS A 1 124 ? -5.971 45.707 12.636 1.00 35.75 124 LYS A N 1
ATOM 918 C CA . LYS A 1 124 ? -7.188 46.365 12.123 1.00 35.75 124 LYS A CA 1
ATOM 919 C C . LYS A 1 124 ? -7.080 46.595 10.601 1.00 35.75 124 LYS A C 1
ATOM 921 O O . LYS A 1 124 ? -6.075 47.149 10.161 1.00 35.75 124 LYS A O 1
ATOM 926 N N . PRO A 1 125 ? -8.104 46.248 9.796 1.00 41.03 125 PRO A N 1
ATOM 927 C CA . PRO A 1 125 ? -8.133 46.584 8.373 1.00 41.03 125 PRO A CA 1
ATOM 928 C C . PRO A 1 125 ? -8.447 48.074 8.144 1.00 41.03 125 PRO A C 1
ATOM 930 O O . PRO A 1 125 ? -9.218 48.680 8.897 1.00 41.03 125 PRO A O 1
ATOM 933 N N . LYS A 1 126 ? -7.847 48.646 7.088 1.00 35.84 126 LYS A N 1
ATOM 934 C CA . LYS A 1 126 ? -7.993 50.051 6.664 1.00 35.84 126 LYS A CA 1
ATOM 935 C C . LYS A 1 126 ? -9.471 50.426 6.405 1.00 35.84 126 LYS A C 1
ATOM 937 O O . LYS A 1 126 ? -10.239 49.584 5.931 1.00 35.84 126 LYS A O 1
ATOM 942 N N . PRO A 1 127 ? -9.894 51.669 6.703 1.00 37.16 127 PRO A N 1
ATOM 943 C CA . PRO A 1 127 ? -11.274 52.112 6.521 1.00 37.16 127 PRO A CA 1
ATOM 944 C C . PRO A 1 127 ? -11.547 52.334 5.025 1.00 37.16 127 PRO A C 1
ATOM 946 O O . PRO A 1 127 ? -11.202 53.363 4.464 1.00 37.16 127 PRO A O 1
ATOM 949 N N . GLY A 1 128 ? -12.100 51.312 4.373 1.00 47.06 128 GLY A N 1
ATOM 950 C CA . GLY A 1 128 ? -12.454 51.318 2.948 1.00 47.06 128 GLY A CA 1
ATOM 951 C C . GLY A 1 128 ? -12.816 49.930 2.406 1.00 47.06 128 GLY A C 1
ATOM 952 O O . GLY A 1 128 ? -13.625 49.815 1.497 1.00 47.06 128 GLY A O 1
ATOM 953 N N . SER A 1 129 ? -12.317 48.850 3.024 1.00 45.62 129 SER A N 1
ATOM 954 C CA . SER A 1 129 ? -12.564 47.464 2.576 1.00 45.62 129 SER A CA 1
ATOM 955 C C . SER A 1 129 ? -13.753 46.756 3.244 1.00 45.62 129 SER A C 1
ATOM 957 O O . SER A 1 129 ? -14.006 45.583 2.970 1.00 45.62 129 SER A O 1
ATOM 959 N N . ARG A 1 130 ? -14.492 47.430 4.140 1.00 47.75 130 ARG A N 1
ATOM 960 C CA . ARG A 1 130 ? -15.569 46.787 4.920 1.00 47.75 130 ARG A CA 1
ATOM 961 C C . ARG A 1 130 ? -16.807 46.445 4.096 1.00 47.75 130 ARG A C 1
ATOM 963 O O . ARG A 1 130 ? -17.444 45.453 4.424 1.00 47.75 130 ARG A O 1
ATOM 970 N N . ASN A 1 131 ? -17.140 47.229 3.071 1.00 47.88 131 ASN A N 1
ATOM 971 C CA . ASN A 1 131 ? -18.358 47.001 2.287 1.00 47.88 131 ASN A CA 1
ATOM 972 C C . ASN A 1 131 ? -18.155 45.853 1.288 1.00 47.88 131 ASN A C 1
ATOM 974 O O . ASN A 1 131 ? -18.875 44.867 1.370 1.00 47.88 131 ASN A O 1
ATOM 978 N N . ALA A 1 132 ? -17.060 45.870 0.516 1.00 42.12 132 ALA A N 1
ATOM 979 C CA . ALA A 1 132 ? -16.717 44.780 -0.403 1.00 42.12 132 ALA A CA 1
ATOM 980 C C . ALA A 1 132 ? -16.618 43.407 0.297 1.00 42.12 132 ALA A C 1
ATOM 982 O O . ALA A 1 132 ? -17.201 42.439 -0.175 1.00 42.12 132 ALA A O 1
ATOM 983 N N . ALA A 1 133 ? -15.965 43.321 1.466 1.00 51.41 133 ALA A N 1
ATOM 984 C CA . ALA A 1 133 ? -15.864 42.069 2.228 1.00 51.41 133 ALA A CA 1
ATOM 985 C C . ALA A 1 133 ? -17.209 41.590 2.816 1.00 51.41 133 ALA A C 1
ATOM 987 O O . ALA A 1 133 ? -17.388 40.397 3.070 1.00 51.41 133 ALA A O 1
ATOM 988 N N . LYS A 1 134 ? -18.152 42.510 3.055 1.00 54.62 134 LYS A N 1
ATOM 989 C CA . LYS A 1 134 ? -19.498 42.197 3.555 1.00 54.62 134 LYS A CA 1
ATOM 990 C C . LYS A 1 134 ? -20.374 41.640 2.434 1.00 54.62 134 LYS A C 1
ATOM 992 O O . LYS A 1 134 ? -21.086 40.665 2.669 1.00 54.62 134 LYS A O 1
ATOM 997 N N . ASP A 1 135 ? -20.232 42.182 1.228 1.00 57.31 135 ASP A N 1
ATOM 998 C CA . ASP A 1 135 ? -20.931 41.715 0.030 1.00 57.31 135 ASP A CA 1
ATOM 999 C C . ASP A 1 135 ? -20.422 40.329 -0.403 1.00 57.31 135 ASP A C 1
ATOM 1001 O O . ASP A 1 135 ? -21.221 39.441 -0.704 1.00 57.31 135 ASP A O 1
ATOM 1005 N N . THR A 1 136 ? -19.109 40.067 -0.297 1.00 65.12 136 THR A N 1
ATOM 1006 C CA . THR A 1 136 ? -18.549 38.720 -0.537 1.00 65.12 136 THR A CA 1
ATOM 1007 C C . THR A 1 136 ? -19.043 37.700 0.493 1.00 65.12 136 THR A C 1
ATOM 1009 O O . THR A 1 136 ? -19.381 36.573 0.138 1.00 65.12 136 THR A O 1
ATOM 1012 N N . ALA A 1 137 ? -19.131 38.082 1.772 1.00 66.50 137 ALA A N 1
ATOM 1013 C CA . ALA A 1 137 ? -19.618 37.194 2.828 1.00 66.50 137 ALA A CA 1
ATOM 1014 C C . ALA A 1 137 ? -21.124 36.895 2.704 1.00 66.50 137 ALA A C 1
ATOM 1016 O O . ALA A 1 137 ? -21.553 35.785 3.021 1.00 66.50 137 ALA A O 1
ATOM 1017 N N . ALA A 1 138 ? -21.925 37.859 2.238 1.00 72.75 138 ALA A N 1
ATOM 1018 C CA . ALA A 1 138 ? -23.337 37.648 1.925 1.00 72.75 138 ALA A CA 1
ATOM 1019 C C . ALA A 1 138 ? -23.502 36.715 0.713 1.00 72.75 138 ALA A C 1
ATOM 1021 O O . ALA A 1 138 ? -24.228 35.728 0.802 1.00 72.75 138 ALA A O 1
ATOM 1022 N N . SER A 1 139 ? -22.737 36.945 -0.359 1.00 76.62 139 SER A N 1
ATOM 1023 C CA . SER A 1 139 ? -22.728 36.085 -1.550 1.00 76.62 139 SER A CA 1
ATOM 1024 C C . SER A 1 139 ? -22.288 34.648 -1.241 1.00 76.62 139 SER A C 1
ATOM 1026 O O . SER A 1 139 ? -22.884 33.699 -1.747 1.00 76.62 139 SER A O 1
ATOM 1028 N N . GLN A 1 140 ? -21.292 34.460 -0.368 1.00 82.81 140 GLN A N 1
ATOM 1029 C CA . GLN A 1 140 ? -20.858 33.130 0.073 1.00 82.81 140 GLN A CA 1
ATOM 1030 C C . GLN A 1 140 ? -21.928 32.410 0.903 1.00 82.81 140 GLN A C 1
ATOM 1032 O O . GLN A 1 140 ? -22.122 31.205 0.745 1.00 82.81 140 GLN A O 1
ATOM 1037 N N . ARG A 1 141 ? -22.641 33.126 1.783 1.00 86.94 141 ARG A N 1
ATOM 1038 C CA . ARG A 1 141 ? -23.746 32.550 2.565 1.00 86.94 141 ARG A CA 1
ATOM 1039 C C . ARG A 1 141 ? -24.925 32.164 1.678 1.00 86.94 141 ARG A C 1
ATOM 1041 O O . ARG A 1 141 ? -25.506 31.108 1.901 1.00 86.94 141 ARG A O 1
ATOM 1048 N N . GLU A 1 142 ? -25.225 32.949 0.649 1.00 88.81 142 GLU A N 1
ATOM 1049 C CA . GLU A 1 142 ? -26.266 32.604 -0.322 1.00 88.81 142 GLU A CA 1
ATOM 1050 C C . GLU A 1 142 ? -25.897 31.338 -1.117 1.00 88.81 142 GLU A C 1
ATOM 1052 O O . GLU A 1 142 ? -26.723 30.437 -1.254 1.00 88.81 142 GLU A O 1
ATOM 1057 N N . GLY A 1 143 ? -24.632 31.198 -1.535 1.00 89.50 143 GLY A N 1
ATOM 1058 C CA . GLY A 1 143 ? -24.130 29.977 -2.183 1.00 89.50 143 GLY A CA 1
ATOM 1059 C C . GLY A 1 143 ? -24.231 28.738 -1.284 1.00 89.50 143 GLY A C 1
ATOM 1060 O O . GLY A 1 143 ? -24.724 27.689 -1.701 1.00 89.50 143 GLY A O 1
ATOM 1061 N N . VAL A 1 144 ? -23.855 28.871 -0.008 1.00 91.12 144 VAL A N 1
ATOM 1062 C CA . VAL A 1 144 ? -24.017 27.801 0.990 1.00 91.12 144 VAL A CA 1
ATOM 1063 C C . VAL A 1 144 ? -25.496 27.454 1.196 1.00 91.12 144 VAL A C 1
ATOM 1065 O O . VAL A 1 144 ? -25.847 26.276 1.261 1.00 91.12 144 VAL A O 1
ATOM 1068 N N . ALA A 1 145 ? -26.374 28.455 1.286 1.00 90.94 145 ALA A N 1
ATOM 1069 C CA . ALA A 1 145 ? -27.813 28.264 1.436 1.00 90.94 145 ALA A CA 1
ATOM 1070 C C . ALA A 1 145 ? -28.427 27.540 0.226 1.00 90.94 145 ALA A C 1
ATOM 1072 O O . ALA A 1 145 ? -29.230 26.624 0.409 1.00 90.94 145 ALA A O 1
ATOM 1073 N N . ALA A 1 146 ? -28.018 27.893 -0.994 1.00 90.25 146 ALA A N 1
ATOM 1074 C CA . ALA A 1 146 ? -28.455 27.235 -2.221 1.00 90.25 146 ALA A CA 1
ATOM 1075 C C . ALA A 1 146 ? -28.058 25.752 -2.242 1.00 90.25 146 ALA A C 1
ATOM 1077 O O . ALA A 1 146 ? -28.918 24.892 -2.439 1.00 90.25 146 ALA A O 1
ATOM 1078 N N . MET A 1 147 ? -26.796 25.431 -1.934 1.00 90.31 147 MET A N 1
ATOM 1079 C CA . MET A 1 147 ? -26.340 24.039 -1.870 1.00 90.31 147 MET A CA 1
ATOM 1080 C C . MET A 1 147 ? -27.038 23.237 -0.762 1.00 90.31 147 MET A C 1
ATOM 1082 O O . MET A 1 147 ? -27.371 22.068 -0.962 1.00 90.31 147 MET A O 1
ATOM 1086 N N . LEU A 1 148 ? -27.310 23.852 0.396 1.00 86.50 148 LEU A N 1
ATOM 1087 C CA . LEU A 1 148 ? -28.074 23.212 1.472 1.00 86.50 148 LEU A CA 1
ATOM 1088 C C . LEU A 1 148 ? -29.515 22.896 1.045 1.00 86.50 148 LEU A C 1
ATOM 1090 O O . LEU A 1 148 ? -30.003 21.806 1.342 1.00 86.50 148 LEU A O 1
ATOM 1094 N N . ARG A 1 149 ? -30.191 23.812 0.335 1.00 86.38 149 ARG A N 1
ATOM 1095 C CA . ARG A 1 149 ? -31.544 23.578 -0.209 1.00 86.38 149 ARG A CA 1
ATOM 1096 C C . ARG A 1 149 ? -31.545 22.506 -1.302 1.00 86.38 149 ARG A C 1
ATOM 1098 O O . ARG A 1 149 ? -32.476 21.712 -1.357 1.00 86.38 149 ARG A O 1
ATOM 1105 N N . ALA A 1 150 ? -30.481 22.435 -2.102 1.00 82.94 150 ALA A N 1
ATOM 1106 C CA . ALA A 1 150 ? -30.268 21.393 -3.109 1.00 82.94 150 ALA A CA 1
ATOM 1107 C C . ALA A 1 150 ? -29.890 20.019 -2.512 1.00 82.94 150 ALA A C 1
ATOM 1109 O O . ALA A 1 150 ? -29.753 19.040 -3.242 1.00 82.94 150 ALA A O 1
ATOM 1110 N N . GLY A 1 151 ? -29.726 19.919 -1.187 1.00 78.69 151 GLY A N 1
ATOM 1111 C CA . GLY A 1 151 ? -29.463 18.656 -0.496 1.00 78.69 151 GLY A CA 1
ATOM 1112 C C . GLY A 1 151 ? -27.994 18.230 -0.460 1.00 78.69 151 GLY A C 1
ATOM 1113 O O . GLY A 1 151 ? -27.714 17.076 -0.128 1.00 78.69 151 GLY A O 1
ATOM 1114 N N . ALA A 1 152 ? -27.054 19.132 -0.756 1.00 79.69 152 ALA A N 1
ATOM 1115 C CA . ALA A 1 152 ? -25.627 18.846 -0.668 1.00 79.69 152 ALA A CA 1
ATOM 1116 C C . ALA A 1 152 ? -25.196 18.529 0.777 1.00 79.69 152 ALA A C 1
ATOM 1118 O O . ALA A 1 152 ? -25.655 19.125 1.756 1.00 79.69 152 ALA A O 1
ATOM 1119 N N . THR A 1 153 ? -24.269 17.584 0.922 1.00 80.44 153 THR A N 1
ATOM 1120 C CA . THR A 1 153 ? -23.665 17.250 2.216 1.00 80.44 153 THR A CA 1
ATOM 1121 C C . THR A 1 153 ? -22.708 18.353 2.673 1.00 80.44 153 THR A C 1
ATOM 1123 O O . THR A 1 153 ? -22.105 19.044 1.856 1.00 80.44 153 THR A O 1
ATOM 1126 N N . HIS A 1 154 ? -22.481 18.478 3.989 1.00 82.38 154 HIS A N 1
ATOM 1127 C CA . HIS A 1 154 ? -21.506 19.442 4.524 1.00 82.38 154 HIS A CA 1
ATOM 1128 C C . HIS A 1 154 ? -20.128 19.304 3.862 1.00 82.38 154 HIS A C 1
ATOM 1130 O O . HIS A 1 154 ? -19.464 20.306 3.645 1.00 82.38 154 HIS A O 1
ATOM 1136 N N . ARG A 1 155 ? -19.705 18.078 3.527 1.00 75.88 155 ARG A N 1
ATOM 1137 C CA . ARG A 1 155 ? -18.430 17.832 2.848 1.00 75.88 155 ARG A CA 1
ATOM 1138 C C . ARG A 1 155 ? -18.396 18.456 1.454 1.00 75.88 155 ARG A C 1
ATOM 1140 O O . ARG A 1 155 ? -17.496 19.234 1.192 1.00 75.88 155 ARG A O 1
ATOM 1147 N N . GLN A 1 156 ? -19.407 18.190 0.626 1.00 78.50 156 GLN A N 1
ATOM 1148 C CA . GLN A 1 156 ? -19.517 18.774 -0.717 1.00 78.50 156 GLN A CA 1
ATOM 1149 C C . GLN A 1 156 ? -19.520 20.307 -0.671 1.00 78.50 156 GLN A C 1
ATOM 1151 O O . GLN A 1 156 ? -18.864 20.940 -1.480 1.00 78.50 156 GLN A O 1
ATOM 1156 N N . ILE A 1 157 ? -20.190 20.910 0.315 1.00 86.44 157 ILE A N 1
ATOM 1157 C CA . ILE A 1 157 ? -20.228 22.373 0.471 1.00 86.44 157 ILE A CA 1
ATOM 1158 C C . ILE A 1 157 ? -18.861 22.940 0.892 1.00 86.44 157 ILE A C 1
ATOM 1160 O O . ILE A 1 157 ? -18.462 24.000 0.418 1.00 86.44 157 ILE A O 1
ATOM 1164 N N . MET A 1 158 ? -18.141 22.259 1.792 1.00 89.38 158 MET A N 1
ATOM 1165 C CA . MET A 1 158 ? -16.788 22.673 2.187 1.00 89.38 158 MET A CA 1
ATOM 1166 C C . MET A 1 158 ? -15.788 22.523 1.035 1.00 89.38 158 MET A C 1
ATOM 1168 O O . MET A 1 158 ? -14.906 23.366 0.902 1.00 89.38 158 MET A O 1
ATOM 1172 N N . ASP A 1 159 ? -15.930 21.475 0.225 1.00 81.38 159 ASP A N 1
ATOM 1173 C CA . ASP A 1 159 ? -15.044 21.201 -0.907 1.00 81.38 159 ASP A CA 1
ATOM 1174 C C . ASP A 1 159 ? -15.294 22.202 -2.053 1.00 81.38 159 ASP A C 1
ATOM 1176 O O . ASP A 1 159 ? -14.335 22.758 -2.576 1.00 81.38 159 ASP A O 1
ATOM 1180 N N . GLU A 1 160 ? -16.559 22.502 -2.369 1.00 86.50 160 GLU A N 1
ATOM 1181 C CA . GLU A 1 160 ? -16.955 23.375 -3.487 1.00 86.50 160 GLU A CA 1
ATOM 1182 C C . GLU A 1 160 ? -16.794 24.872 -3.179 1.00 86.50 160 GLU A C 1
ATOM 1184 O O . GLU A 1 160 ? -16.285 25.641 -3.987 1.00 86.50 160 GLU A O 1
ATOM 1189 N N . LEU A 1 161 ? -17.238 25.312 -1.995 1.00 89.75 161 LEU A N 1
ATOM 1190 C CA . LEU A 1 161 ? -17.266 26.737 -1.636 1.00 89.75 161 LEU A CA 1
ATOM 1191 C C . LEU A 1 161 ? -16.111 27.143 -0.714 1.00 89.75 161 LEU A C 1
ATOM 1193 O O . LEU A 1 161 ? -16.037 28.299 -0.293 1.00 89.75 161 LEU A O 1
ATOM 1197 N N . HIS A 1 162 ? -15.237 26.196 -0.354 1.00 87.62 162 HIS A N 1
ATOM 1198 C CA . HIS A 1 162 ? -14.097 26.398 0.549 1.00 87.62 162 HIS A CA 1
ATOM 1199 C C . HIS A 1 162 ? -14.473 27.063 1.886 1.00 87.62 162 HIS A C 1
ATOM 1201 O O . HIS A 1 162 ? -13.697 27.806 2.493 1.00 87.62 162 HIS A O 1
ATOM 1207 N N . VAL A 1 163 ? -15.687 26.787 2.370 1.00 87.31 163 VAL A N 1
ATOM 1208 C CA . VAL A 1 163 ? -16.205 27.299 3.643 1.00 87.31 163 VAL A CA 1
ATOM 1209 C C . VAL A 1 163 ? -15.957 26.319 4.785 1.00 87.31 163 VAL A C 1
ATOM 1211 O O . VAL A 1 163 ? -15.738 25.129 4.587 1.00 87.31 163 VAL A O 1
ATOM 1214 N N . THR A 1 164 ? -16.031 26.800 6.025 1.00 88.19 164 THR A N 1
ATOM 1215 C CA . THR A 1 164 ? -15.923 25.927 7.203 1.00 88.19 164 THR A CA 1
ATOM 1216 C C . THR A 1 164 ? -17.280 25.336 7.595 1.00 88.19 164 THR A C 1
ATOM 1218 O O . THR A 1 164 ? -18.323 25.962 7.402 1.00 88.19 164 THR A O 1
ATOM 1221 N N . SER A 1 165 ? -17.283 24.177 8.264 1.00 78.25 165 SER A N 1
ATOM 1222 C CA . SER A 1 165 ? -18.502 23.56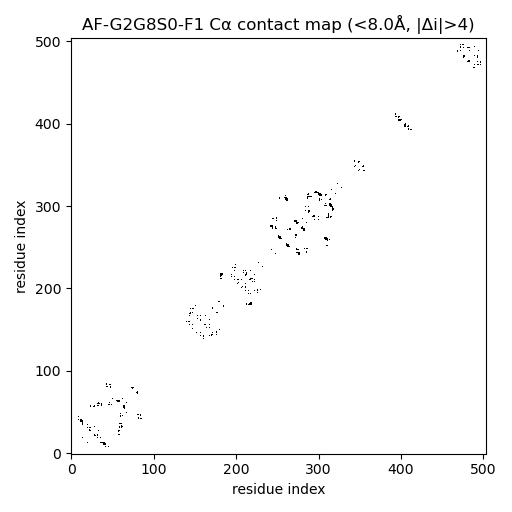6 8.837 1.00 78.25 165 SER A CA 1
ATOM 1223 C C . SER A 1 165 ? -19.277 24.513 9.774 1.00 78.25 165 SER A C 1
ATOM 1225 O O . SER A 1 165 ? -20.510 24.476 9.854 1.00 78.25 165 SER A O 1
ATOM 1227 N N . ARG A 1 166 ? -18.564 25.428 10.447 1.00 84.31 166 ARG A N 1
ATOM 1228 C CA . ARG A 1 166 ? -19.170 26.483 11.267 1.00 84.31 166 ARG A CA 1
ATOM 1229 C C . ARG A 1 166 ? -19.968 27.470 10.412 1.00 84.31 166 ARG A C 1
ATOM 1231 O O . ARG A 1 166 ? -21.122 27.726 10.734 1.00 84.31 166 ARG A O 1
ATOM 1238 N N . THR A 1 167 ? -19.398 27.944 9.302 1.00 87.50 167 THR A N 1
ATOM 1239 C CA . T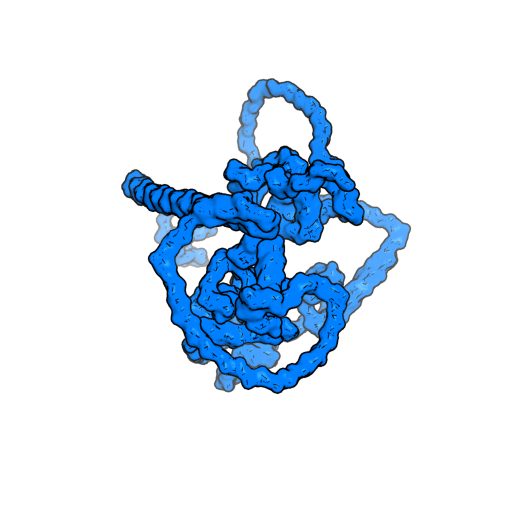HR A 1 167 ? -20.076 28.831 8.340 1.00 87.50 167 THR A CA 1
ATOM 1240 C C . THR A 1 167 ? -21.344 28.186 7.781 1.00 87.50 167 THR A C 1
ATOM 1242 O O . THR A 1 167 ? -22.375 28.847 7.684 1.00 87.50 167 THR A O 1
ATOM 1245 N N . ILE A 1 168 ? -21.305 26.883 7.483 1.00 86.56 168 ILE A N 1
ATOM 1246 C CA . ILE A 1 168 ? -22.473 26.116 7.019 1.00 86.56 168 ILE A CA 1
ATOM 1247 C C . ILE A 1 168 ? -23.570 26.095 8.088 1.00 86.56 168 ILE A C 1
ATOM 1249 O O . ILE A 1 168 ? -24.732 26.369 7.798 1.00 86.56 168 ILE A O 1
ATOM 1253 N N . THR A 1 169 ? -23.200 25.833 9.342 1.00 82.62 169 THR A N 1
ATOM 1254 C CA . THR A 1 169 ? -24.142 25.772 10.471 1.00 82.62 169 THR A CA 1
ATOM 1255 C C . THR A 1 169 ? -24.783 27.132 10.765 1.00 82.62 169 THR A C 1
ATOM 1257 O O . THR A 1 169 ? -25.999 27.217 10.958 1.00 82.62 169 THR A O 1
ATOM 1260 N N . GLU A 1 170 ? -23.983 28.199 10.772 1.00 85.44 170 GLU A N 1
ATOM 1261 C CA . GLU A 1 170 ? -24.446 29.578 10.968 1.00 85.44 170 GLU A CA 1
ATOM 1262 C C . GLU A 1 170 ? -25.370 30.020 9.825 1.00 85.44 170 GLU A C 1
ATOM 1264 O O . GLU A 1 170 ? -26.449 30.543 10.087 1.00 85.44 170 GLU A O 1
ATOM 1269 N N . THR A 1 171 ? -25.009 29.726 8.570 1.00 90.06 171 THR A N 1
ATOM 1270 C CA . THR A 1 171 ? -25.843 30.018 7.389 1.00 90.06 171 THR A CA 1
ATOM 1271 C C . THR A 1 171 ? -27.168 29.270 7.451 1.00 90.06 171 THR A C 1
ATOM 1273 O O . THR A 1 171 ? -28.231 29.866 7.318 1.00 90.06 171 THR A O 1
ATOM 1276 N N . ARG A 1 172 ? -27.140 27.966 7.739 1.00 86.94 172 ARG A N 1
ATOM 1277 C CA . ARG A 1 172 ? -28.354 27.152 7.862 1.00 86.94 172 ARG A CA 1
ATOM 1278 C C . ARG A 1 172 ? -29.316 27.704 8.919 1.00 86.94 172 ARG A C 1
ATOM 1280 O O . ARG A 1 172 ? -30.526 27.662 8.724 1.00 86.94 172 ARG A O 1
ATOM 1287 N N . THR A 1 173 ? -28.772 28.229 10.018 1.00 85.44 173 THR A N 1
ATOM 1288 C CA . THR A 1 173 ? -29.544 28.857 11.101 1.00 85.44 173 THR A CA 1
ATOM 1289 C C . THR A 1 173 ? -30.104 30.211 10.666 1.00 85.44 173 THR A C 1
ATOM 1291 O O . THR A 1 173 ? -31.293 30.453 10.843 1.00 85.44 173 THR A O 1
ATOM 1294 N N . ALA A 1 174 ? -29.278 31.062 10.049 1.00 88.06 174 ALA A N 1
ATOM 1295 C CA . ALA A 1 174 ? -29.668 32.392 9.578 1.00 88.06 174 ALA A CA 1
ATOM 1296 C C . ALA A 1 174 ? -30.775 32.354 8.510 1.00 88.06 174 ALA A C 1
ATOM 1298 O O . ALA A 1 174 ? -31.641 33.220 8.503 1.00 88.06 174 ALA A O 1
ATOM 1299 N N . TYR A 1 175 ? -30.771 31.334 7.648 1.00 88.50 175 TYR A N 1
ATOM 1300 C CA . TYR A 1 175 ? -31.760 31.149 6.580 1.00 88.50 175 TYR A CA 1
ATOM 1301 C C . TYR A 1 175 ? -32.866 30.140 6.931 1.00 88.50 175 TYR A C 1
ATOM 1303 O O . TYR A 1 175 ? -33.625 29.743 6.050 1.00 88.50 175 TYR A O 1
ATOM 1311 N N . ALA A 1 176 ? -32.937 29.688 8.190 1.00 86.19 176 ALA A N 1
ATOM 1312 C CA . ALA A 1 176 ? -33.923 28.717 8.678 1.00 86.19 176 ALA A CA 1
ATOM 1313 C C . ALA A 1 176 ? -34.070 27.452 7.798 1.00 86.19 176 ALA A C 1
ATOM 1315 O O . ALA A 1 176 ? -35.158 26.899 7.648 1.00 86.19 176 ALA A O 1
ATOM 1316 N N . ILE A 1 177 ? -32.969 26.965 7.217 1.00 80.75 177 ILE A N 1
ATOM 1317 C CA . ILE A 1 177 ? -32.995 25.814 6.305 1.00 80.75 177 ILE A CA 1
ATOM 1318 C C . ILE A 1 177 ? -33.108 24.521 7.134 1.00 80.75 177 ILE A C 1
ATOM 1320 O O . ILE A 1 177 ? -32.237 24.252 7.975 1.00 80.75 177 ILE A O 1
ATOM 1324 N N . PRO A 1 178 ? -34.145 23.686 6.935 1.00 71.31 178 PRO A N 1
ATOM 1325 C CA . PRO A 1 178 ? -34.326 22.468 7.719 1.00 71.31 178 PRO A CA 1
ATOM 1326 C C . PRO A 1 178 ? -33.169 21.488 7.487 1.00 71.31 178 PRO A C 1
ATOM 1328 O O . PRO A 1 178 ? -32.599 21.413 6.400 1.00 71.31 178 PRO A O 1
ATOM 1331 N N . TYR A 1 179 ? -32.784 20.732 8.521 1.00 67.62 179 TYR A N 1
ATOM 1332 C CA . TYR A 1 179 ? -31.868 19.609 8.305 1.00 67.62 179 TYR A CA 1
ATOM 1333 C C . TYR A 1 179 ? -32.566 18.584 7.407 1.00 67.62 179 TYR A C 1
ATOM 1335 O O . TYR A 1 179 ? -33.758 18.324 7.582 1.00 67.62 179 TYR A O 1
ATOM 1343 N N . ARG A 1 180 ? -31.820 17.960 6.493 1.00 64.69 180 ARG A N 1
ATOM 1344 C CA . ARG A 1 180 ? -32.327 16.811 5.740 1.00 64.69 180 ARG A CA 1
ATOM 1345 C C . ARG A 1 180 ? -32.765 15.732 6.733 1.00 64.69 180 ARG A C 1
ATOM 1347 O O . ARG A 1 180 ? -31.988 15.353 7.612 1.00 64.69 180 ARG A O 1
ATOM 1354 N N . GLN A 1 181 ? -34.001 15.259 6.604 1.00 65.19 181 GLN A N 1
ATOM 1355 C CA . GLN A 1 181 ? -34.465 14.098 7.358 1.00 65.19 181 GLN A CA 1
ATOM 1356 C C . GLN A 1 181 ? -33.638 12.889 6.897 1.00 65.19 181 GLN A C 1
ATOM 1358 O O . GLN A 1 181 ? -33.482 12.656 5.699 1.00 65.19 181 GLN A O 1
ATOM 1363 N N . GLY A 1 182 ? -32.989 12.200 7.835 1.00 61.91 182 GLY A N 1
ATOM 1364 C CA . GLY A 1 182 ? -31.992 11.183 7.514 1.00 61.91 182 GLY A CA 1
ATOM 1365 C C . GLY A 1 182 ? -31.112 10.780 8.704 1.00 61.91 182 GLY A C 1
ATOM 1366 O O . GLY A 1 182 ? -31.287 11.282 9.822 1.00 61.91 182 GLY A O 1
ATOM 1367 N N . PRO A 1 183 ? -30.134 9.881 8.485 1.00 48.34 183 PRO A N 1
ATOM 1368 C CA . PRO A 1 183 ? -29.199 9.438 9.516 1.00 48.34 183 PRO A CA 1
ATOM 1369 C C . PRO A 1 183 ? -28.503 10.620 10.215 1.00 48.34 183 PRO A C 1
ATOM 1371 O O . PRO A 1 183 ? -27.724 11.342 9.600 1.00 48.34 183 PRO A O 1
ATOM 1374 N N . GLY A 1 184 ? -28.776 10.814 11.511 1.00 55.00 184 GLY A N 1
ATOM 1375 C CA . GLY A 1 184 ? -28.224 11.920 12.311 1.00 55.00 184 GLY A CA 1
ATOM 1376 C C . GLY A 1 184 ? -29.168 13.112 12.532 1.00 55.00 184 GLY A C 1
ATOM 1377 O O . GLY A 1 184 ? -28.825 14.014 13.297 1.00 55.00 184 GLY A O 1
ATOM 1378 N N . PHE A 1 185 ? -30.367 13.106 11.938 1.00 64.88 185 PHE A N 1
ATOM 1379 C CA . PHE A 1 185 ? -31.422 14.085 12.216 1.00 64.88 185 PHE A CA 1
ATOM 1380 C C . PHE A 1 185 ? -31.997 13.908 13.635 1.00 64.88 185 PHE A C 1
ATOM 1382 O O . PHE A 1 185 ? -32.232 12.787 14.097 1.00 64.88 185 PHE A O 1
ATOM 1389 N N . ARG A 1 186 ? -32.249 15.017 14.350 1.00 67.56 186 ARG A N 1
ATOM 1390 C CA . ARG A 1 186 ? -32.910 14.985 15.667 1.00 67.56 186 ARG A CA 1
ATOM 1391 C C . ARG A 1 186 ? -34.427 15.041 15.495 1.00 67.56 186 ARG A C 1
ATOM 1393 O O . ARG A 1 186 ? -35.005 16.118 15.463 1.00 67.56 186 ARG A O 1
ATOM 1400 N N . TYR A 1 187 ? -35.058 13.873 15.442 1.00 75.75 187 TYR A N 1
ATOM 1401 C CA . TYR A 1 187 ? -36.518 13.738 15.429 1.00 75.75 187 TYR A CA 1
ATOM 1402 C C . TYR A 1 187 ? -37.150 14.215 16.746 1.00 75.75 187 TYR A C 1
ATOM 1404 O O . TYR A 1 187 ? -36.574 13.977 17.822 1.00 75.75 187 TYR A O 1
ATOM 1412 N N . SER A 1 188 ? -38.332 14.838 16.659 1.00 81.56 188 SER A N 1
ATOM 1413 C CA . SER A 1 188 ? -39.184 15.138 17.818 1.00 81.56 188 SER A CA 1
ATOM 1414 C C . SER A 1 188 ? -39.635 13.842 18.514 1.00 81.56 188 SER A C 1
ATOM 1416 O O . SER A 1 188 ? -39.587 12.775 17.898 1.00 81.56 188 SER A O 1
ATOM 1418 N N . PRO A 1 189 ? -40.079 13.881 19.784 1.00 81.69 189 PRO A N 1
ATOM 1419 C CA . PRO A 1 189 ? -40.582 12.686 20.467 1.00 81.69 189 PRO A CA 1
ATOM 1420 C C . PRO A 1 189 ? -41.696 11.966 19.689 1.00 81.69 189 PRO A C 1
ATOM 1422 O O . PRO A 1 189 ? -41.639 10.749 19.533 1.00 81.69 189 PRO A O 1
ATOM 1425 N N . GLN A 1 190 ? -42.641 12.719 19.115 1.00 84.12 190 GLN A N 1
ATOM 1426 C CA . GLN A 1 190 ? -43.732 12.177 18.299 1.00 84.12 190 GLN A CA 1
ATOM 1427 C C . GLN A 1 190 ? -43.216 11.526 17.006 1.00 84.12 190 GLN A C 1
ATOM 1429 O O . GLN A 1 190 ? -43.608 10.411 16.672 1.00 84.12 190 GLN A O 1
ATOM 1434 N N . GLN A 1 191 ? -42.274 12.176 16.317 1.00 81.62 191 GLN A N 1
ATOM 1435 C CA . GLN A 1 191 ? -41.659 11.636 15.100 1.00 81.62 191 GLN A CA 1
ATOM 1436 C C . GLN A 1 191 ? -40.826 10.380 15.381 1.00 81.62 191 GLN A C 1
ATOM 1438 O O . GLN A 1 191 ? -40.773 9.477 14.554 1.00 81.62 191 GLN A O 1
ATOM 1443 N N . ARG A 1 192 ? -40.182 10.283 16.552 1.00 83.88 192 ARG A N 1
ATOM 1444 C CA . ARG A 1 192 ? -39.455 9.066 16.952 1.00 83.88 192 ARG A CA 1
ATOM 1445 C C . ARG A 1 192 ? -40.398 7.885 17.116 1.00 83.88 192 ARG A C 1
ATOM 1447 O O . ARG A 1 192 ? -40.079 6.820 16.603 1.00 83.88 192 ARG A O 1
ATOM 1454 N N . ALA A 1 193 ? -41.537 8.089 17.776 1.00 87.06 193 ALA A N 1
ATOM 1455 C CA . ALA A 1 193 ? -42.548 7.049 17.944 1.00 87.06 193 ALA A CA 1
ATOM 1456 C C . ALA A 1 193 ? -43.115 6.590 16.588 1.00 87.06 193 ALA A C 1
ATOM 1458 O O . ALA A 1 193 ? -43.186 5.393 16.326 1.00 87.06 193 ALA A O 1
ATOM 1459 N N . GLN A 1 194 ? -43.417 7.532 15.685 1.00 89.88 194 GLN A N 1
ATOM 1460 C CA . GLN A 1 194 ? -43.867 7.224 14.320 1.00 89.88 194 GLN A CA 1
ATOM 1461 C C . GLN A 1 194 ? -42.810 6.446 13.520 1.00 89.88 194 GLN A C 1
ATOM 1463 O O . GLN A 1 194 ? -43.122 5.424 12.910 1.00 89.8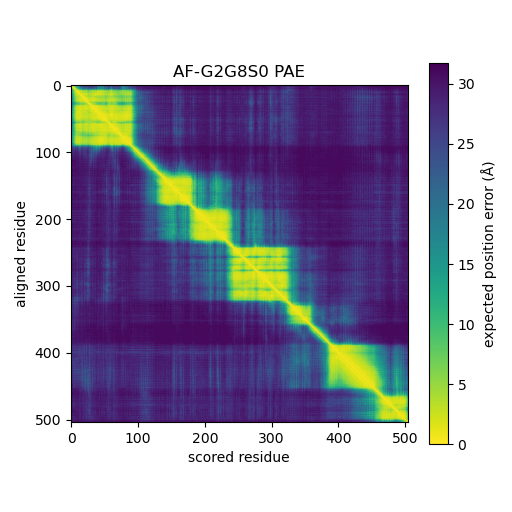8 194 GLN A O 1
ATOM 1468 N N . ASN A 1 195 ? -41.548 6.881 13.562 1.00 89.31 195 ASN A N 1
ATOM 1469 C CA . ASN A 1 195 ? -40.449 6.205 12.870 1.00 89.31 195 ASN A CA 1
ATOM 1470 C C . ASN A 1 195 ? -40.193 4.803 13.432 1.00 89.31 195 ASN A C 1
ATOM 1472 O O . ASN A 1 195 ? -39.909 3.880 12.671 1.00 89.31 195 ASN A O 1
ATOM 1476 N N . GLU A 1 196 ? -40.292 4.627 14.750 1.00 93.38 196 GLU A N 1
ATOM 1477 C CA . GLU A 1 196 ? -40.175 3.324 15.403 1.00 93.38 196 GLU A CA 1
ATOM 1478 C C . GLU A 1 196 ? -41.293 2.377 14.958 1.00 93.38 196 GLU A C 1
ATOM 1480 O O . GLU A 1 196 ? -41.005 1.266 14.511 1.00 93.38 196 GLU A O 1
ATOM 1485 N N . GLN A 1 197 ? -42.545 2.839 14.975 1.00 93.50 197 GLN A N 1
ATOM 1486 C CA . GLN A 1 197 ? -43.695 2.057 14.525 1.00 93.50 197 GLN A CA 1
ATOM 1487 C C . GLN A 1 197 ? -43.575 1.662 13.047 1.00 93.50 197 GLN A C 1
ATOM 1489 O O . GLN A 1 197 ? -43.672 0.479 12.716 1.00 93.50 197 GLN A O 1
ATOM 1494 N N . ARG A 1 198 ? -43.243 2.618 12.171 1.00 93.31 198 ARG A N 1
ATOM 1495 C CA . ARG A 1 198 ? -43.049 2.356 10.739 1.00 93.31 198 ARG A CA 1
ATOM 1496 C C . ARG A 1 198 ? -41.896 1.387 10.471 1.00 93.31 198 ARG A C 1
ATOM 1498 O O . ARG A 1 198 ? -41.987 0.523 9.603 1.00 93.31 198 ARG A O 1
ATOM 1505 N N . THR A 1 199 ? -40.820 1.490 11.247 1.00 93.69 199 THR A N 1
ATOM 1506 C CA . THR A 1 199 ? -39.687 0.557 11.174 1.00 93.69 199 THR A CA 1
ATOM 1507 C C . THR A 1 199 ? -40.104 -0.860 11.556 1.00 93.69 199 THR A C 1
ATOM 1509 O O . THR A 1 199 ? -39.684 -1.814 10.905 1.00 93.69 199 THR A O 1
ATOM 1512 N N . LEU A 1 200 ? -40.931 -1.024 12.592 1.00 95.50 200 LEU A N 1
ATOM 1513 C CA . LEU A 1 200 ? -41.423 -2.337 13.014 1.00 95.50 200 LEU A CA 1
ATOM 1514 C C . LEU A 1 200 ? -42.347 -2.977 11.978 1.00 95.50 200 LEU A C 1
ATOM 1516 O O . LEU A 1 200 ? -42.232 -4.179 11.744 1.00 95.50 200 LEU A O 1
ATOM 1520 N N . GLU A 1 201 ? -43.220 -2.193 11.343 1.00 94.31 201 GLU A N 1
ATOM 1521 C CA . GLU A 1 201 ? -44.056 -2.651 10.225 1.00 94.31 201 GLU A CA 1
ATOM 1522 C C . GLU A 1 201 ? -43.195 -3.211 9.090 1.00 94.31 201 GLU A C 1
ATOM 1524 O O . GLU A 1 201 ? -43.370 -4.361 8.686 1.00 94.31 201 GLU A O 1
ATOM 1529 N N . LEU A 1 202 ? -42.199 -2.441 8.642 1.00 92.50 202 LEU A N 1
ATOM 1530 C CA . LEU A 1 202 ? -41.298 -2.845 7.563 1.00 92.50 202 LEU A CA 1
ATOM 1531 C C . LEU A 1 202 ? -40.439 -4.061 7.939 1.00 92.50 202 LEU A C 1
ATOM 1533 O O . LEU A 1 202 ? -40.258 -4.968 7.128 1.00 92.50 202 LEU A O 1
ATOM 1537 N N . LEU A 1 203 ? -39.947 -4.132 9.181 1.00 91.81 203 LEU A N 1
ATOM 1538 C CA . LEU A 1 203 ? -39.190 -5.290 9.667 1.00 91.81 203 LEU A CA 1
ATOM 1539 C C . LEU A 1 203 ? -40.035 -6.570 9.697 1.00 91.81 203 LEU A C 1
ATOM 1541 O O . LEU A 1 203 ? -39.508 -7.641 9.395 1.00 91.81 203 LEU A O 1
ATOM 1545 N N . ARG A 1 204 ? -41.320 -6.477 10.065 1.00 90.44 204 ARG A N 1
ATOM 1546 C CA . ARG A 1 204 ? -42.259 -7.613 10.043 1.00 90.44 204 ARG A CA 1
ATOM 1547 C C . ARG A 1 204 ? -42.634 -8.013 8.617 1.00 90.44 204 ARG A C 1
ATOM 1549 O O . ARG A 1 204 ? -42.779 -9.201 8.360 1.00 90.44 204 ARG A O 1
ATOM 1556 N N . ALA A 1 205 ? -42.711 -7.047 7.703 1.00 88.94 205 ALA A N 1
ATOM 1557 C CA . ALA A 1 205 ? -42.904 -7.278 6.272 1.00 88.94 205 ALA A CA 1
ATOM 1558 C C . ALA A 1 205 ? -41.657 -7.849 5.563 1.00 88.94 205 ALA A C 1
ATOM 1560 O O . ALA A 1 205 ? -41.716 -8.166 4.380 1.00 88.94 205 ALA A O 1
ATOM 1561 N N . GLY A 1 206 ? -40.527 -7.996 6.268 1.00 86.31 206 GLY A N 1
ATOM 1562 C CA . GLY A 1 206 ? -39.303 -8.584 5.722 1.00 86.31 206 GLY A CA 1
ATOM 1563 C C . GLY A 1 206 ? -38.405 -7.611 4.953 1.00 86.31 206 GLY A C 1
ATOM 1564 O O . GLY A 1 206 ? -37.457 -8.062 4.313 1.00 86.31 206 GLY A O 1
ATOM 1565 N N . ALA A 1 207 ? -38.652 -6.301 5.041 1.00 84.94 207 ALA A N 1
ATOM 1566 C CA . ALA A 1 207 ? -37.833 -5.292 4.377 1.00 84.94 207 ALA A CA 1
ATOM 1567 C C . ALA A 1 207 ? -36.367 -5.330 4.849 1.00 84.94 207 ALA A C 1
ATOM 1569 O O . ALA A 1 207 ? -36.045 -5.557 6.026 1.00 84.94 207 ALA A O 1
ATOM 1570 N N . SER A 1 208 ? -35.460 -5.068 3.915 1.00 83.94 208 SER A N 1
ATOM 1571 C CA . SER A 1 208 ? -34.032 -4.912 4.162 1.00 83.94 208 SER A CA 1
ATOM 1572 C C . SER A 1 208 ? -33.724 -3.605 4.901 1.00 83.94 208 SER A C 1
ATOM 1574 O O . SER A 1 208 ? -34.495 -2.646 4.912 1.00 83.94 208 SER A O 1
ATOM 1576 N N . TYR A 1 209 ? -32.553 -3.533 5.538 1.00 85.62 209 TYR A N 1
ATOM 1577 C CA . TYR A 1 209 ? -32.160 -2.327 6.277 1.00 85.62 209 TYR A CA 1
ATOM 1578 C C . TYR A 1 209 ? -31.934 -1.117 5.371 1.00 85.62 209 TYR A C 1
ATOM 1580 O O . TYR A 1 209 ? -32.146 0.001 5.829 1.00 85.62 209 TYR A O 1
ATOM 1588 N N . SER A 1 210 ? -31.525 -1.320 4.115 1.00 75.19 210 SER A N 1
ATOM 1589 C CA . SER A 1 210 ? -31.407 -0.237 3.134 1.00 75.19 210 SER A CA 1
ATOM 1590 C C . SER A 1 210 ? -32.772 0.352 2.796 1.00 75.19 210 SER A C 1
ATOM 1592 O O . SER A 1 210 ? -32.923 1.565 2.885 1.00 75.19 210 SER A O 1
ATOM 1594 N N . GLU A 1 211 ? -33.771 -0.493 2.524 1.00 80.06 211 GLU A N 1
ATOM 1595 C CA . GLU A 1 211 ? -35.142 -0.053 2.223 1.00 80.06 211 GLU A CA 1
ATOM 1596 C C . GLU A 1 211 ? -35.758 0.696 3.411 1.00 80.06 211 GLU A C 1
ATOM 1598 O O . GLU A 1 211 ? -36.368 1.747 3.243 1.00 80.06 211 GLU A O 1
ATOM 1603 N N . ILE A 1 212 ? -35.539 0.213 4.638 1.00 85.88 212 ILE A N 1
ATOM 1604 C CA . ILE A 1 212 ? -36.009 0.897 5.852 1.00 85.88 212 ILE A CA 1
ATOM 1605 C C . ILE A 1 212 ? -35.294 2.242 6.042 1.00 85.88 212 ILE A C 1
ATOM 1607 O O . ILE A 1 212 ? -35.927 3.233 6.407 1.00 85.88 212 ILE A O 1
ATOM 1611 N N . THR A 1 213 ? -33.980 2.310 5.808 1.00 82.94 213 THR A N 1
ATOM 1612 C CA . THR A 1 213 ? -33.231 3.573 5.895 1.00 82.94 213 THR A CA 1
ATOM 1613 C C . THR A 1 213 ? -33.702 4.581 4.849 1.00 82.94 213 THR A C 1
ATOM 1615 O O . THR A 1 213 ? -33.794 5.764 5.170 1.00 82.94 213 THR A O 1
ATOM 1618 N N . GLU A 1 214 ? -34.023 4.132 3.639 1.00 77.31 214 GLU A N 1
ATOM 1619 C CA . GLU A 1 214 ? -34.531 4.978 2.559 1.00 77.31 214 GLU A CA 1
ATOM 1620 C C . GLU A 1 214 ? -35.950 5.487 2.842 1.00 77.31 214 GLU A C 1
ATOM 1622 O O . GLU A 1 214 ? -36.206 6.681 2.710 1.00 77.31 214 GLU A O 1
ATOM 1627 N N . GLN A 1 215 ? -36.846 4.618 3.320 1.00 81.06 215 GLN A N 1
ATOM 1628 C CA . GLN A 1 215 ? -38.247 4.976 3.566 1.00 81.06 215 GLN A CA 1
ATOM 1629 C C . GLN A 1 215 ? -38.474 5.758 4.867 1.00 81.06 215 GLN A C 1
ATOM 1631 O O . GLN A 1 215 ? -39.365 6.601 4.927 1.00 81.06 215 GLN A O 1
ATOM 1636 N N . VAL A 1 216 ? -37.710 5.470 5.926 1.00 87.31 216 VAL A N 1
ATOM 1637 C CA . VAL A 1 216 ? -37.932 6.043 7.271 1.00 87.31 216 VAL A CA 1
ATOM 1638 C C . VAL A 1 216 ? -36.875 7.094 7.634 1.00 87.31 216 VAL A C 1
ATOM 1640 O O . VAL A 1 216 ? -37.049 7.868 8.573 1.00 87.31 216 VAL A O 1
ATOM 1643 N N . GLY A 1 217 ? -35.746 7.145 6.921 1.00 79.88 217 GLY A N 1
ATOM 1644 C CA . GLY A 1 217 ? -34.693 8.132 7.177 1.00 79.88 217 GLY A CA 1
ATOM 1645 C C . GLY A 1 217 ? -33.927 7.902 8.487 1.00 79.88 217 GLY A C 1
ATOM 1646 O O . GLY A 1 217 ? -33.349 8.838 9.047 1.00 79.88 217 GLY A O 1
ATOM 1647 N N . ILE A 1 218 ? -33.906 6.674 9.014 1.00 83.75 218 ILE A N 1
ATOM 1648 C CA . ILE A 1 218 ? -33.150 6.314 10.224 1.00 83.75 218 ILE A CA 1
ATOM 1649 C C . ILE A 1 218 ? -31.950 5.419 9.902 1.00 83.75 218 ILE A C 1
ATOM 1651 O O . ILE A 1 218 ? -31.932 4.673 8.925 1.00 83.75 218 ILE A O 1
ATOM 1655 N N . SER A 1 219 ? -30.908 5.500 10.730 1.00 83.44 219 SER A N 1
ATOM 1656 C CA . SER A 1 219 ? -29.653 4.782 10.496 1.00 83.44 219 SER A CA 1
ATOM 1657 C C . SER A 1 219 ? -29.766 3.280 10.791 1.00 83.44 219 SER A C 1
ATOM 1659 O O . SER A 1 219 ? -30.497 2.863 11.691 1.00 83.44 219 SER A O 1
ATOM 1661 N N . ALA A 1 220 ? -28.966 2.457 10.105 1.00 81.94 220 ALA A N 1
ATOM 1662 C CA . ALA A 1 220 ? -28.906 1.010 10.345 1.00 81.94 220 ALA A CA 1
ATOM 1663 C C . ALA A 1 220 ? -28.663 0.614 11.825 1.00 81.94 220 ALA A C 1
ATOM 1665 O O . ALA A 1 220 ? -29.312 -0.320 12.306 1.00 81.94 220 ALA A O 1
ATOM 1666 N N . PRO A 1 221 ? -27.817 1.318 12.609 1.00 84.38 221 PRO A N 1
ATOM 1667 C CA . PRO A 1 221 ? -27.709 1.077 14.050 1.00 84.38 221 PRO A CA 1
ATOM 1668 C C . PRO A 1 221 ? -29.004 1.338 14.838 1.00 84.38 221 PRO A C 1
ATOM 1670 O O . PRO A 1 221 ? -29.282 0.616 15.797 1.00 84.38 221 PRO A O 1
ATOM 1673 N N . ALA A 1 222 ? -29.803 2.339 14.450 1.00 86.69 222 ALA A N 1
ATOM 1674 C CA . ALA A 1 222 ? -31.092 2.628 15.082 1.00 86.69 222 ALA A CA 1
ATOM 1675 C C . ALA A 1 222 ? -32.125 1.535 14.765 1.00 86.69 222 ALA A C 1
ATOM 1677 O O . ALA A 1 222 ? -32.775 1.032 15.681 1.00 86.69 222 ALA A O 1
ATOM 1678 N N . ILE A 1 223 ? -32.179 1.080 13.509 1.00 91.25 223 ILE A N 1
ATOM 1679 C CA . ILE A 1 223 ? -33.014 -0.053 13.070 1.00 91.25 223 ILE A CA 1
ATOM 1680 C C . ILE A 1 223 ? -32.676 -1.314 13.882 1.00 91.25 223 ILE A C 1
ATOM 1682 O O . ILE A 1 223 ? -33.563 -1.993 14.394 1.00 91.25 223 ILE A O 1
ATOM 1686 N N . LEU A 1 224 ? -31.384 -1.595 14.090 1.00 89.06 224 LEU A N 1
ATOM 1687 C CA . LEU A 1 224 ? -30.917 -2.714 14.920 1.00 89.06 224 LEU A CA 1
ATOM 1688 C C . LEU A 1 224 ? -31.330 -2.609 16.393 1.00 89.06 224 LEU A C 1
ATOM 1690 O O . LEU A 1 224 ? -31.469 -3.638 17.060 1.00 89.06 224 LEU A O 1
ATOM 1694 N N . LYS A 1 225 ? -31.461 -1.394 16.934 1.00 90.19 225 LYS A N 1
ATOM 1695 C CA . LYS A 1 225 ? -31.924 -1.176 18.309 1.00 90.19 225 LYS A CA 1
ATOM 1696 C C . LYS A 1 225 ? -33.425 -1.451 18.417 1.00 90.19 225 LYS A C 1
ATOM 1698 O O . LYS A 1 225 ? -33.816 -2.212 19.295 1.00 90.19 225 LYS A O 1
ATOM 1703 N N . ILE A 1 226 ? -34.214 -0.916 17.483 1.00 92.56 226 ILE A N 1
ATOM 1704 C CA . ILE A 1 226 ? -35.667 -1.132 17.390 1.00 92.56 226 ILE A CA 1
ATOM 1705 C C . ILE A 1 226 ? -35.976 -2.626 17.217 1.00 92.56 226 ILE A C 1
ATOM 1707 O O . ILE A 1 226 ? -36.765 -3.199 17.962 1.00 92.56 226 ILE A O 1
ATOM 1711 N N . ARG A 1 227 ? -35.259 -3.305 16.313 1.00 92.12 227 ARG A N 1
ATOM 1712 C CA . ARG A 1 227 ? -35.395 -4.750 16.090 1.00 92.12 227 ARG A CA 1
ATOM 1713 C C . ARG A 1 227 ? -35.151 -5.576 17.356 1.00 92.12 227 ARG A C 1
ATOM 1715 O O . ARG A 1 227 ? -35.904 -6.506 17.632 1.00 92.12 227 ARG A O 1
ATOM 1722 N N . ARG A 1 228 ? -34.085 -5.251 18.101 1.00 89.19 228 ARG A N 1
ATOM 1723 C CA . ARG A 1 228 ? -33.731 -5.940 19.353 1.00 89.19 228 ARG A CA 1
ATOM 1724 C C . ARG A 1 228 ? -34.766 -5.697 20.444 1.00 89.19 228 ARG A C 1
ATOM 1726 O O . ARG A 1 228 ? -35.142 -6.650 21.112 1.00 89.19 228 ARG A O 1
ATOM 1733 N N . ALA A 1 229 ? -35.233 -4.458 20.593 1.00 89.88 229 ALA A N 1
ATOM 1734 C CA . ALA A 1 229 ? -36.275 -4.112 21.556 1.00 89.88 229 ALA A CA 1
ATOM 1735 C C . ALA A 1 229 ? -37.592 -4.858 21.275 1.00 89.88 229 ALA A C 1
ATOM 1737 O O . ALA A 1 229 ? -38.257 -5.291 22.207 1.00 89.88 229 ALA A O 1
ATOM 1738 N N . ALA A 1 230 ? -37.917 -5.087 20.000 1.00 89.25 230 ALA A N 1
ATOM 1739 C CA . ALA A 1 230 ? -39.101 -5.837 19.584 1.00 89.25 230 ALA A CA 1
ATOM 1740 C C . ALA A 1 230 ? -38.919 -7.367 19.532 1.00 89.25 230 ALA A C 1
ATOM 1742 O O . ALA A 1 230 ? -39.816 -8.067 19.067 1.00 89.25 230 ALA A O 1
ATOM 1743 N N . GLY A 1 231 ? -37.762 -7.904 19.942 1.00 88.19 231 GLY A N 1
ATOM 1744 C CA . GLY A 1 231 ? -37.516 -9.352 19.967 1.00 88.19 231 GLY A CA 1
ATOM 1745 C C . GLY A 1 231 ? -37.502 -10.036 18.590 1.00 88.19 231 GLY A C 1
ATOM 1746 O O . GLY A 1 231 ? -37.577 -11.261 18.505 1.00 88.19 231 GLY A O 1
ATOM 1747 N N . LEU A 1 232 ? -37.395 -9.277 17.495 1.00 85.12 232 LEU A N 1
ATOM 1748 C CA . LEU A 1 232 ? -37.413 -9.831 16.141 1.00 85.12 232 LEU A CA 1
ATOM 1749 C C . LEU A 1 232 ? -36.064 -10.492 15.817 1.00 85.12 232 LEU A C 1
ATOM 1751 O O . LEU A 1 232 ? -35.035 -9.813 15.720 1.00 85.12 232 LEU A O 1
ATOM 1755 N N . LYS A 1 233 ? -36.058 -11.812 15.581 1.00 78.00 233 LYS A N 1
ATOM 1756 C CA . LYS A 1 233 ? -34.854 -12.555 15.156 1.00 78.00 233 LYS A CA 1
ATOM 1757 C C . LYS A 1 233 ? -34.256 -11.913 13.905 1.00 78.00 233 LYS A C 1
ATOM 1759 O O . LYS A 1 233 ? -34.995 -11.576 12.983 1.00 78.00 233 LYS A O 1
ATOM 1764 N N . ALA A 1 234 ? -32.937 -11.704 13.871 1.00 65.81 234 ALA A N 1
ATOM 1765 C CA . ALA A 1 234 ? -32.241 -11.236 12.667 1.00 65.81 234 ALA A CA 1
ATOM 1766 C C . ALA A 1 234 ? -32.514 -12.201 11.499 1.00 65.81 234 ALA A C 1
ATOM 1768 O O . ALA A 1 234 ? -32.562 -13.407 11.754 1.00 65.81 234 ALA A O 1
ATOM 1769 N N . PRO A 1 235 ? -32.690 -11.727 10.244 1.00 60.97 235 PRO A N 1
ATOM 1770 C CA . PRO A 1 235 ? -32.747 -12.649 9.125 1.00 60.97 235 PRO A CA 1
ATOM 1771 C C . PRO A 1 235 ? -31.435 -13.428 9.140 1.00 60.97 235 PRO A C 1
ATOM 1773 O O . PRO A 1 235 ? -30.362 -12.842 9.338 1.00 60.97 235 PRO A O 1
ATOM 1776 N N . ALA A 1 236 ? -31.520 -14.746 8.984 1.00 55.72 236 ALA A N 1
ATOM 1777 C CA . ALA A 1 236 ? -30.328 -15.550 8.798 1.00 55.72 236 ALA A CA 1
ATOM 1778 C C . ALA A 1 236 ? -29.553 -14.937 7.626 1.00 55.72 236 ALA A C 1
ATOM 1780 O O . ALA A 1 236 ? -30.080 -14.823 6.519 1.00 55.72 236 ALA A O 1
ATOM 1781 N N . ARG A 1 237 ? -28.317 -14.485 7.873 1.00 52.06 237 ARG A N 1
ATOM 1782 C CA . ARG A 1 237 ? -27.417 -14.133 6.775 1.00 52.06 237 ARG A CA 1
ATOM 1783 C C . ARG A 1 237 ? -27.235 -15.413 5.979 1.00 52.06 237 ARG A C 1
ATOM 1785 O O . ARG A 1 237 ? -26.526 -16.302 6.443 1.00 52.06 237 ARG A O 1
ATOM 1792 N N . ARG A 1 238 ? -27.879 -15.529 4.818 1.00 49.22 238 ARG A N 1
ATOM 1793 C CA . ARG A 1 238 ? -27.521 -16.573 3.862 1.00 49.22 238 ARG A CA 1
ATOM 1794 C C . ARG A 1 238 ? -26.063 -16.281 3.503 1.00 49.22 238 ARG A C 1
ATOM 1796 O O . ARG A 1 238 ? -25.800 -15.179 3.011 1.00 49.22 238 ARG A O 1
ATOM 1803 N N . PRO A 1 239 ? -25.098 -17.152 3.849 1.00 50.88 239 PRO A N 1
ATOM 1804 C CA . PRO A 1 239 ? -23.739 -16.931 3.398 1.00 50.88 239 PRO A CA 1
ATOM 1805 C C . PRO A 1 239 ? -23.796 -16.857 1.869 1.00 50.88 239 PRO A C 1
ATOM 1807 O O . PRO A 1 239 ? -24.528 -17.649 1.262 1.00 50.88 239 PRO A O 1
ATOM 1810 N N . PRO A 1 240 ? -23.109 -15.891 1.237 1.00 55.31 240 PRO A N 1
ATOM 1811 C CA . PRO A 1 240 ? -22.980 -15.925 -0.209 1.00 55.31 240 PRO A CA 1
ATOM 1812 C C . PRO A 1 240 ? -22.434 -17.307 -0.603 1.00 55.31 240 PRO A C 1
ATOM 1814 O O . PRO A 1 240 ? -21.670 -17.893 0.178 1.00 55.31 240 PRO A O 1
ATOM 1817 N N . PRO A 1 241 ? -22.842 -17.857 -1.760 1.00 58.62 241 PRO A N 1
ATOM 1818 C CA . PRO A 1 241 ? -22.300 -19.126 -2.230 1.00 58.62 241 PRO A CA 1
ATOM 1819 C C . PRO A 1 241 ? -20.765 -19.066 -2.193 1.00 58.62 241 PRO A C 1
ATOM 1821 O O . PRO A 1 241 ? -20.205 -17.982 -2.394 1.00 58.62 241 PRO A O 1
ATOM 1824 N N . PRO A 1 242 ? -20.069 -20.176 -1.887 1.00 57.19 242 PRO A N 1
ATOM 1825 C CA . PRO A 1 242 ? -18.614 -20.189 -1.878 1.00 57.19 242 PRO A CA 1
ATOM 1826 C C . PRO A 1 242 ? -18.116 -19.813 -3.276 1.00 57.19 242 PRO A C 1
ATOM 1828 O O . PRO A 1 242 ? -18.226 -20.593 -4.214 1.00 57.19 242 PRO A O 1
ATOM 1831 N N . GLN A 1 243 ? -17.625 -18.585 -3.415 1.00 71.62 243 GLN A N 1
ATOM 1832 C CA . GLN A 1 243 ? -17.034 -18.090 -4.650 1.00 71.62 243 GLN A CA 1
ATOM 1833 C C . GLN A 1 243 ? -15.553 -18.444 -4.655 1.00 71.62 243 GLN A C 1
ATOM 1835 O O . GLN A 1 243 ? -14.865 -18.242 -3.644 1.00 71.62 243 GLN A O 1
ATOM 1840 N N . THR A 1 244 ? -15.070 -18.929 -5.798 1.00 87.94 244 THR A N 1
ATOM 1841 C CA . THR A 1 244 ? -13.629 -19.047 -6.037 1.00 87.94 244 THR A CA 1
ATOM 1842 C C . THR A 1 244 ? -12.986 -17.660 -6.079 1.00 87.94 244 THR A C 1
ATOM 1844 O O . THR A 1 244 ? -13.672 -16.652 -6.289 1.00 87.94 244 THR A O 1
ATOM 1847 N N . ARG A 1 245 ? -11.661 -17.575 -5.911 1.00 89.06 245 ARG A N 1
ATOM 1848 C CA . ARG A 1 245 ? -10.927 -16.297 -6.041 1.00 89.06 245 ARG A CA 1
ATOM 1849 C C . ARG A 1 245 ? -11.232 -15.564 -7.354 1.00 89.06 245 ARG A C 1
ATOM 1851 O O . ARG A 1 245 ? -11.502 -14.365 -7.323 1.00 89.06 245 ARG A O 1
ATOM 1858 N N . ALA A 1 246 ? -11.267 -16.287 -8.473 1.00 85.56 246 ALA A N 1
ATOM 1859 C CA . ALA A 1 246 ? -11.574 -15.729 -9.790 1.00 85.56 246 ALA A CA 1
ATOM 1860 C C . ALA A 1 246 ? -13.019 -15.204 -9.881 1.00 85.56 246 ALA A C 1
ATOM 1862 O O . ALA A 1 246 ? -13.250 -14.085 -10.333 1.00 85.56 246 ALA A O 1
ATOM 1863 N N . GLN A 1 247 ? -13.998 -15.967 -9.380 1.00 87.12 247 GLN A N 1
ATOM 1864 C CA . GLN A 1 247 ? -15.407 -15.553 -9.376 1.00 87.12 247 GLN A CA 1
ATOM 1865 C C . GLN A 1 247 ? -15.643 -14.323 -8.490 1.00 87.12 247 GLN A C 1
ATOM 1867 O O . GLN A 1 247 ? -16.337 -13.385 -8.880 1.00 87.12 247 GLN A O 1
ATOM 1872 N N . ALA A 1 248 ? -15.040 -14.305 -7.299 1.00 88.50 248 ALA A N 1
ATOM 1873 C CA . ALA A 1 248 ? -15.162 -13.200 -6.355 1.00 88.50 248 ALA A CA 1
ATOM 1874 C C . ALA A 1 248 ? -14.496 -11.910 -6.864 1.00 88.50 248 ALA A C 1
ATOM 1876 O O . ALA A 1 248 ? -14.924 -10.813 -6.481 1.00 88.50 248 ALA A O 1
ATOM 1877 N N . LEU A 1 249 ? -13.439 -12.046 -7.674 1.00 91.00 249 LEU A N 1
ATOM 1878 C CA . LEU A 1 249 ? -12.756 -10.941 -8.337 1.00 91.00 249 LEU A CA 1
ATOM 1879 C C . LEU A 1 249 ? -13.600 -10.401 -9.497 1.00 91.00 249 LEU A C 1
ATOM 1881 O O . LEU A 1 249 ? -13.868 -9.202 -9.528 1.00 91.00 249 LEU A O 1
ATOM 1885 N N . ALA A 1 250 ? -14.073 -11.275 -10.391 1.00 89.00 250 ALA A N 1
ATOM 1886 C CA . ALA A 1 250 ? -14.908 -10.900 -11.533 1.00 89.00 250 ALA A CA 1
ATOM 1887 C C . ALA A 1 250 ? -16.184 -10.159 -11.102 1.00 89.00 250 ALA A C 1
ATOM 1889 O O . ALA A 1 250 ? -16.540 -9.148 -11.692 1.00 89.00 250 ALA A O 1
ATOM 1890 N N . ALA A 1 251 ? -16.817 -10.579 -10.001 1.00 88.50 251 ALA A N 1
ATOM 1891 C CA . ALA A 1 251 ? -18.011 -9.922 -9.461 1.00 88.50 251 ALA A CA 1
ATOM 1892 C C . ALA A 1 251 ? -17.785 -8.478 -8.959 1.00 88.50 251 ALA A C 1
ATOM 1894 O O . ALA A 1 251 ? -18.746 -7.789 -8.620 1.00 88.50 251 ALA A O 1
ATOM 1895 N N . ARG A 1 252 ? -16.529 -8.034 -8.827 1.00 91.25 252 ARG A N 1
ATOM 1896 C CA . ARG A 1 252 ? -16.151 -6.727 -8.261 1.00 91.25 252 ARG A CA 1
ATOM 1897 C C . ARG A 1 252 ? -15.229 -5.911 -9.168 1.00 91.25 252 ARG A C 1
ATOM 1899 O O . ARG A 1 252 ? -14.792 -4.827 -8.775 1.00 91.25 252 ARG A O 1
ATOM 1906 N N . LEU A 1 253 ? -14.910 -6.440 -10.346 1.00 91.62 253 LEU A N 1
ATOM 1907 C CA . LEU A 1 253 ? -14.228 -5.720 -11.408 1.00 91.62 253 LEU A CA 1
ATOM 1908 C C . LEU A 1 253 ? -15.274 -5.266 -12.409 1.00 91.62 253 LEU A C 1
ATOM 1910 O O . LEU A 1 253 ? -15.913 -6.082 -13.063 1.00 91.62 253 LEU A O 1
ATOM 1914 N N . GLU A 1 254 ? -15.438 -3.958 -12.518 1.00 91.31 254 GLU A N 1
ATOM 1915 C CA . GLU A 1 254 ? -16.340 -3.379 -13.499 1.00 91.31 254 GLU A CA 1
ATOM 1916 C C . GLU A 1 254 ? -15.516 -2.770 -14.636 1.00 91.31 254 GLU A C 1
ATOM 1918 O O . GLU A 1 254 ? -14.673 -1.906 -14.366 1.00 91.31 254 GLU A O 1
ATOM 1923 N N . PRO A 1 255 ? -15.696 -3.231 -15.883 1.00 89.56 255 PRO A N 1
ATOM 1924 C CA . PRO A 1 255 ? -14.981 -2.680 -17.022 1.00 89.56 255 PRO A CA 1
ATOM 1925 C C . PRO A 1 255 ? -15.434 -1.242 -17.296 1.00 89.56 255 PRO A C 1
ATOM 1927 O O . PRO A 1 255 ? -16.607 -0.906 -17.129 1.00 89.56 255 PRO A O 1
ATOM 1930 N N . TYR A 1 256 ? -14.506 -0.387 -17.712 1.00 88.12 256 TYR A N 1
ATOM 1931 C CA . TYR A 1 256 ? -14.803 0.971 -18.162 1.00 88.12 256 TYR A CA 1
ATOM 1932 C C . TYR A 1 256 ? -13.757 1.438 -19.181 1.00 88.12 256 TYR A C 1
ATOM 1934 O O . TYR A 1 256 ? -12.593 1.061 -19.080 1.00 88.12 256 TYR A O 1
ATOM 1942 N N . GLY A 1 257 ? -14.165 2.279 -20.136 1.00 78.62 257 GLY A N 1
ATOM 1943 C CA . GLY A 1 257 ? -13.272 2.809 -21.176 1.00 78.62 257 GLY A CA 1
ATOM 1944 C C . GLY A 1 257 ? -12.567 1.723 -22.003 1.00 78.62 257 GLY A C 1
ATOM 1945 O O . GLY A 1 257 ? -13.033 0.584 -22.080 1.00 78.62 257 GLY A O 1
ATOM 1946 N N . ASP A 1 258 ? -11.420 2.078 -22.586 1.00 76.75 258 ASP A N 1
ATOM 1947 C CA . ASP A 1 258 ? -10.605 1.193 -23.429 1.00 76.75 258 ASP A CA 1
ATOM 1948 C C . ASP A 1 258 ? -9.821 0.171 -22.589 1.00 76.75 258 ASP A C 1
ATOM 1950 O O . ASP A 1 258 ? -8.647 0.344 -22.264 1.00 76.75 258 ASP A O 1
ATOM 1954 N N . GLY A 1 259 ? -10.492 -0.910 -22.181 1.00 82.31 259 GLY A N 1
ATOM 1955 C CA . GLY A 1 259 ? -9.855 -2.056 -21.519 1.00 82.31 259 GLY A CA 1
ATOM 1956 C C . GLY A 1 259 ? -9.485 -1.846 -20.045 1.00 82.31 259 GLY A C 1
ATOM 1957 O O . GLY A 1 259 ? -8.791 -2.681 -19.460 1.00 82.31 259 GLY A O 1
ATOM 1958 N N . HIS A 1 260 ? -9.951 -0.769 -19.406 1.00 89.12 260 HIS A N 1
ATOM 1959 C CA . HIS A 1 260 ? -9.749 -0.554 -17.974 1.00 89.12 260 HIS A CA 1
ATOM 1960 C C . HIS A 1 260 ? -10.805 -1.277 -17.134 1.00 89.12 260 HIS A C 1
ATOM 1962 O O . HIS A 1 260 ? -11.890 -1.628 -17.594 1.00 89.12 260 HIS A O 1
ATOM 1968 N N . ALA A 1 261 ? -10.483 -1.498 -15.859 1.00 91.31 261 ALA A N 1
ATOM 1969 C CA . ALA A 1 261 ? -11.420 -2.056 -14.895 1.00 91.31 261 ALA A CA 1
ATOM 1970 C C . ALA A 1 261 ? -11.290 -1.351 -13.546 1.00 91.31 261 ALA A C 1
ATOM 1972 O O . ALA A 1 261 ? -10.178 -1.115 -13.061 1.00 91.31 261 ALA A O 1
ATOM 1973 N N . ARG A 1 262 ? -12.428 -1.020 -12.930 1.00 92.12 262 ARG A N 1
ATOM 1974 C CA . ARG A 1 262 ? -12.506 -0.385 -11.610 1.00 92.12 262 ARG A CA 1
ATOM 1975 C C . ARG A 1 262 ? -12.855 -1.403 -10.538 1.00 92.12 262 ARG A C 1
ATOM 1977 O O . ARG A 1 262 ? -13.604 -2.349 -10.770 1.00 92.12 262 ARG A O 1
ATOM 1984 N N . TRP A 1 263 ? -12.339 -1.170 -9.336 1.00 92.94 263 TRP A N 1
ATOM 1985 C CA . TRP A 1 263 ? -12.726 -1.938 -8.159 1.00 92.94 263 TRP A CA 1
ATOM 1986 C C . TRP A 1 263 ? -14.022 -1.411 -7.557 1.00 92.94 263 TRP A C 1
ATOM 1988 O O . TRP A 1 263 ? -14.071 -0.260 -7.124 1.00 92.94 263 TRP A O 1
ATOM 1998 N N . THR A 1 264 ? -15.023 -2.272 -7.415 1.00 90.25 264 THR A N 1
ATOM 1999 C CA . THR A 1 264 ? -16.271 -1.953 -6.699 1.00 90.25 264 THR A CA 1
ATOM 2000 C C . THR A 1 264 ? -16.331 -2.582 -5.302 1.00 90.25 264 THR A C 1
ATOM 2002 O O . THR A 1 264 ? -17.312 -2.435 -4.575 1.00 90.25 264 THR A O 1
ATOM 2005 N N . GLY A 1 265 ? -15.270 -3.283 -4.891 1.00 87.50 265 GLY A N 1
ATOM 2006 C CA . GLY A 1 265 ? -15.193 -3.956 -3.600 1.00 87.50 265 GLY A CA 1
ATOM 2007 C C . GLY A 1 265 ? -14.683 -3.098 -2.441 1.00 87.50 265 GLY A C 1
ATOM 2008 O O . GLY A 1 265 ? -14.429 -1.899 -2.534 1.00 87.50 265 GLY A O 1
ATOM 2009 N N . THR A 1 266 ? -14.490 -3.760 -1.302 1.00 85.81 266 THR A N 1
ATOM 2010 C CA . THR A 1 266 ? -14.022 -3.129 -0.064 1.00 85.81 266 THR A CA 1
ATOM 2011 C C . THR A 1 266 ? -12.545 -2.749 -0.113 1.00 85.81 266 THR A C 1
ATOM 2013 O O . THR A 1 266 ? -11.730 -3.451 -0.713 1.00 85.81 266 THR A O 1
ATOM 2016 N N . TRP A 1 267 ? -12.191 -1.681 0.602 1.00 86.56 267 TRP A N 1
ATOM 2017 C CA . TRP A 1 267 ? -10.820 -1.207 0.785 1.00 86.56 267 TRP A CA 1
ATOM 2018 C C . TRP A 1 267 ? -10.416 -1.288 2.259 1.00 86.56 267 TRP A C 1
ATOM 2020 O O . TRP A 1 267 ? -11.208 -0.993 3.152 1.00 86.56 267 TRP A O 1
ATOM 2030 N N . SER A 1 268 ? -9.162 -1.649 2.521 1.00 81.50 268 SER A N 1
ATOM 2031 C CA . SER A 1 268 ? -8.513 -1.482 3.823 1.00 81.50 268 SER A CA 1
ATOM 2032 C C . SER A 1 268 ? -7.313 -0.562 3.629 1.00 81.50 268 SER A C 1
ATOM 2034 O O . SER A 1 268 ? -6.280 -0.962 3.091 1.00 81.50 268 SER A O 1
ATOM 2036 N N . GLY A 1 269 ? -7.480 0.718 3.969 1.00 83.75 269 GLY A N 1
ATOM 2037 C CA . GLY A 1 269 ? -6.524 1.752 3.570 1.00 83.75 269 GLY A CA 1
ATOM 2038 C C . GLY A 1 269 ? -6.418 1.838 2.043 1.00 83.75 269 GLY A C 1
ATOM 2039 O O . GLY A 1 269 ? -7.426 1.999 1.365 1.00 83.75 269 GLY A O 1
ATOM 2040 N N . ARG A 1 270 ? -5.202 1.695 1.499 1.00 76.94 270 ARG A N 1
ATOM 2041 C CA . ARG A 1 270 ? -4.943 1.656 0.043 1.00 76.94 270 ARG A CA 1
ATOM 2042 C C . ARG A 1 270 ? -5.000 0.243 -0.563 1.00 76.94 270 ARG A C 1
ATOM 2044 O O . ARG A 1 270 ? -4.700 0.087 -1.743 1.00 76.94 270 ARG A O 1
ATOM 2051 N N . MET A 1 271 ? -5.336 -0.783 0.224 1.00 83.06 271 MET A N 1
ATOM 2052 C CA . MET A 1 271 ? -5.354 -2.177 -0.232 1.00 83.06 271 MET A CA 1
ATOM 2053 C C . MET A 1 271 ? -6.782 -2.652 -0.542 1.00 83.06 271 MET A C 1
ATOM 2055 O O . MET A 1 271 ? -7.592 -2.743 0.390 1.00 83.06 271 MET A O 1
ATOM 2059 N N . PRO A 1 272 ? -7.100 -3.006 -1.800 1.00 90.00 272 PRO A N 1
ATOM 2060 C CA . PRO A 1 272 ? -8.400 -3.568 -2.150 1.00 90.00 272 PRO A CA 1
ATOM 2061 C C . PRO A 1 272 ? -8.514 -5.000 -1.607 1.00 90.00 272 PRO A C 1
ATOM 2063 O O . PRO A 1 272 ? -7.661 -5.854 -1.856 1.00 90.00 272 PRO A O 1
ATOM 2066 N N . GLN A 1 273 ? -9.547 -5.243 -0.801 1.00 91.00 273 GLN A N 1
ATOM 2067 C CA . GLN A 1 273 ? -9.758 -6.496 -0.078 1.00 91.00 273 GLN A CA 1
ATOM 2068 C C . GLN A 1 273 ? -10.705 -7.406 -0.852 1.00 91.00 273 GLN A C 1
ATOM 2070 O O . GLN A 1 273 ? -11.882 -7.079 -1.013 1.00 91.00 273 GLN A O 1
ATOM 2075 N N . LEU A 1 274 ? -10.204 -8.566 -1.263 1.00 91.06 274 LEU A N 1
ATOM 2076 C CA . LEU A 1 274 ? -10.991 -9.637 -1.854 1.00 91.06 274 LEU A CA 1
ATOM 2077 C C . LEU A 1 274 ? -11.257 -10.716 -0.798 1.00 91.06 274 LEU A C 1
ATOM 2079 O O . LEU A 1 274 ? -10.337 -11.173 -0.124 1.00 91.06 274 LEU A O 1
ATOM 2083 N N . TYR A 1 275 ? -12.507 -11.147 -0.665 1.00 88.31 275 TYR A N 1
ATOM 2084 C CA . TYR A 1 275 ? -12.896 -12.238 0.229 1.00 88.31 275 TYR A CA 1
ATOM 2085 C C . TYR A 1 275 ? -13.442 -13.387 -0.617 1.00 88.31 275 TYR A C 1
ATOM 2087 O O . TYR A 1 275 ? -14.419 -13.197 -1.343 1.00 88.31 275 TYR A O 1
ATOM 2095 N N . ALA A 1 276 ? -12.803 -14.550 -0.533 1.00 87.12 276 ALA A N 1
ATOM 2096 C CA . ALA A 1 276 ? -13.138 -15.763 -1.282 1.00 87.12 276 ALA A CA 1
ATOM 2097 C C . ALA A 1 276 ? -12.689 -16.989 -0.473 1.00 87.12 276 ALA A C 1
ATOM 2099 O O . ALA A 1 276 ? -11.805 -16.851 0.365 1.00 87.12 276 ALA A O 1
ATOM 2100 N N . GLU A 1 277 ? -13.280 -18.169 -0.685 1.00 81.19 277 GLU A N 1
ATOM 2101 C CA . GLU A 1 277 ? -12.763 -19.451 -0.143 1.00 81.19 277 GLU A CA 1
ATOM 2102 C C . GLU A 1 277 ? -12.439 -19.459 1.377 1.00 81.19 277 GLU A C 1
ATOM 2104 O O . GLU A 1 277 ? -11.497 -20.105 1.822 1.00 81.19 277 GLU A O 1
ATOM 2109 N N . LYS A 1 278 ? -13.208 -18.729 2.205 1.00 73.88 278 LYS A N 1
ATOM 2110 C CA . LYS A 1 278 ? -12.949 -18.522 3.656 1.00 73.88 278 LYS A CA 1
ATOM 2111 C C . LYS A 1 278 ? -11.614 -17.817 3.985 1.00 73.88 278 LYS A C 1
ATOM 2113 O O . LYS A 1 278 ? -11.201 -17.801 5.142 1.00 73.88 278 LYS A O 1
ATOM 2118 N N . GLY A 1 279 ? -10.979 -17.187 3.000 1.00 81.50 279 GLY A N 1
ATOM 2119 C CA . GLY A 1 279 ? -9.755 -16.400 3.119 1.00 81.50 279 GLY A CA 1
ATOM 2120 C C . GLY A 1 279 ? -9.932 -14.930 2.725 1.00 81.50 279 GLY A C 1
ATOM 2121 O O . GLY A 1 279 ? -10.983 -14.487 2.248 1.00 81.50 279 GLY A O 1
ATOM 2122 N N . ARG A 1 280 ? -8.869 -14.154 2.948 1.00 87.38 280 ARG A N 1
ATOM 2123 C CA . ARG A 1 280 ? -8.767 -12.735 2.590 1.00 87.38 280 ARG A CA 1
ATOM 2124 C C . ARG A 1 280 ? -7.542 -12.538 1.709 1.00 87.38 280 ARG A C 1
ATOM 2126 O O . ARG A 1 280 ? -6.434 -12.863 2.123 1.00 87.38 280 ARG A O 1
ATOM 2133 N N . PHE A 1 281 ? -7.752 -11.965 0.534 1.00 90.50 281 PHE A N 1
ATOM 2134 C CA . PHE A 1 281 ? -6.754 -11.795 -0.514 1.00 90.50 281 PHE A CA 1
ATOM 2135 C C . PHE A 1 281 ? -6.660 -10.328 -0.945 1.00 90.50 281 PHE A C 1
ATOM 2137 O O . PHE A 1 281 ? -7.567 -9.524 -0.713 1.00 90.50 281 PHE A O 1
ATOM 2144 N N . ASN A 1 282 ? -5.548 -9.970 -1.582 1.00 91.69 282 ASN A N 1
ATOM 2145 C CA . ASN A 1 282 ? -5.377 -8.662 -2.203 1.00 91.69 282 ASN A CA 1
ATOM 2146 C C . ASN A 1 282 ? -5.923 -8.716 -3.633 1.00 91.69 282 ASN A C 1
ATOM 2148 O O . ASN A 1 282 ? -5.390 -9.454 -4.459 1.00 91.69 282 ASN A O 1
ATOM 2152 N N . ALA A 1 283 ? -6.947 -7.912 -3.931 1.00 92.81 283 ALA A N 1
ATOM 2153 C CA . ALA A 1 283 ? -7.618 -7.958 -5.229 1.00 92.81 283 ALA A CA 1
ATOM 2154 C C . ALA A 1 283 ? -6.668 -7.669 -6.405 1.00 92.81 283 ALA A C 1
ATOM 2156 O O . ALA A 1 283 ? -6.796 -8.302 -7.447 1.00 92.81 283 ALA A O 1
ATOM 2157 N N . ARG A 1 284 ? -5.673 -6.780 -6.237 1.00 93.06 284 ARG A N 1
ATOM 2158 C CA . ARG A 1 284 ? -4.677 -6.510 -7.292 1.00 93.06 284 ARG A CA 1
ATOM 2159 C C . ARG A 1 284 ? -3.759 -7.696 -7.537 1.00 93.06 284 ARG A C 1
ATOM 2161 O O . ARG A 1 284 ? -3.438 -7.973 -8.681 1.00 93.06 284 ARG A O 1
ATOM 2168 N N . HIS A 1 285 ? -3.339 -8.386 -6.479 1.00 93.94 285 HIS A N 1
ATOM 2169 C CA . HIS A 1 285 ? -2.482 -9.562 -6.632 1.00 93.94 285 HIS A CA 1
ATOM 2170 C C . HIS A 1 285 ? -3.247 -10.679 -7.334 1.00 93.94 285 HIS A C 1
ATOM 2172 O O . HIS A 1 285 ? -2.715 -11.284 -8.251 1.00 93.94 285 HIS A O 1
ATOM 2178 N N . THR A 1 286 ? -4.514 -10.887 -6.966 1.00 93.62 286 THR A N 1
ATOM 2179 C CA . THR A 1 286 ? -5.371 -11.873 -7.632 1.00 93.62 286 THR A CA 1
ATOM 2180 C C . THR A 1 286 ? -5.624 -11.514 -9.099 1.00 93.62 286 THR A C 1
ATOM 2182 O O . THR A 1 286 ? -5.536 -12.390 -9.948 1.00 93.62 286 THR A O 1
ATOM 2185 N N . ALA A 1 287 ? -5.884 -10.241 -9.419 1.00 93.56 287 ALA A N 1
ATOM 2186 C CA . ALA A 1 287 ? -6.058 -9.792 -10.804 1.00 93.56 287 ALA A CA 1
ATOM 2187 C C . ALA A 1 287 ? -4.777 -9.930 -11.639 1.00 93.56 287 ALA A C 1
ATOM 2189 O O . ALA A 1 287 ? -4.840 -10.324 -12.801 1.00 93.56 287 ALA A O 1
ATOM 2190 N N . PHE A 1 288 ? -3.622 -9.637 -11.040 1.00 94.44 288 PHE A N 1
ATOM 2191 C CA . PHE A 1 288 ? -2.321 -9.836 -11.668 1.00 94.44 288 PHE A CA 1
ATOM 2192 C C . PHE A 1 288 ? -2.063 -11.320 -11.941 1.00 94.44 288 PHE A C 1
ATOM 2194 O O . PHE A 1 288 ? -1.777 -11.688 -13.073 1.00 94.44 288 PHE A O 1
ATOM 2201 N N . GLU A 1 289 ? -2.215 -12.172 -10.928 1.00 93.56 289 GLU A N 1
ATOM 2202 C CA . GLU A 1 289 ? -1.977 -13.615 -11.026 1.00 93.56 289 GLU A CA 1
ATOM 2203 C C . GLU A 1 289 ? -2.895 -14.273 -12.062 1.00 93.56 289 GLU A C 1
ATOM 2205 O O . GLU A 1 289 ? -2.434 -15.081 -12.863 1.00 93.56 289 GLU A O 1
ATOM 2210 N N . GLN A 1 290 ? -4.168 -13.863 -12.113 1.00 91.94 290 GLN A N 1
ATOM 2211 C CA . GLN A 1 290 ? -5.126 -14.360 -13.100 1.00 91.94 290 GLN A CA 1
ATOM 2212 C C . GLN A 1 290 ? -4.749 -13.986 -14.543 1.00 91.94 290 GLN A C 1
ATOM 2214 O O . GLN A 1 290 ? -5.039 -14.756 -15.452 1.00 91.94 290 GLN A O 1
ATOM 2219 N N . HIS A 1 291 ? -4.135 -12.821 -14.769 1.00 92.25 291 HIS A N 1
ATOM 2220 C CA . HIS A 1 291 ? -3.756 -12.381 -16.115 1.00 92.25 291 HIS A CA 1
ATOM 2221 C C . HIS A 1 291 ? -2.371 -12.880 -16.540 1.00 92.25 291 HIS A C 1
ATOM 2223 O O . HIS A 1 291 ? -2.206 -13.357 -17.656 1.00 92.25 291 HIS A O 1
ATOM 2229 N N . HIS A 1 292 ? -1.381 -12.783 -15.652 1.00 86.69 292 HIS A N 1
ATOM 2230 C CA . HIS A 1 292 ? 0.017 -13.118 -15.945 1.00 86.69 292 HIS A CA 1
ATOM 2231 C C . HIS A 1 292 ? 0.355 -14.593 -15.696 1.00 86.69 292 HIS A C 1
ATOM 2233 O O . HIS A 1 292 ? 1.474 -15.014 -15.973 1.00 86.69 292 HIS A O 1
ATOM 2239 N N . GLY A 1 293 ? -0.568 -15.377 -15.128 1.00 89.75 293 GLY A N 1
ATOM 2240 C CA . GLY A 1 293 ? -0.373 -16.805 -14.854 1.00 89.75 293 GLY A CA 1
ATOM 2241 C C . GLY A 1 293 ? 0.685 -17.113 -13.788 1.00 89.75 293 GLY A C 1
ATOM 2242 O O . GLY A 1 293 ? 1.079 -18.265 -13.630 1.00 89.75 293 GLY A O 1
ATOM 2243 N N . ARG A 1 294 ? 1.161 -16.098 -13.055 1.00 91.56 294 ARG A N 1
ATOM 2244 C CA . ARG A 1 294 ? 2.192 -16.218 -12.014 1.00 91.56 294 ARG A CA 1
ATOM 2245 C C . ARG A 1 294 ? 1.894 -15.315 -10.814 1.00 91.56 294 ARG A C 1
ATOM 2247 O O . ARG A 1 294 ? 1.299 -14.249 -10.995 1.00 91.56 294 ARG A O 1
ATOM 2254 N N . PRO A 1 295 ? 2.353 -15.663 -9.599 1.00 90.06 295 PRO A N 1
ATOM 2255 C CA . PRO A 1 295 ? 2.248 -14.763 -8.458 1.00 90.06 295 PRO A CA 1
ATOM 2256 C C . PRO A 1 295 ? 3.086 -13.486 -8.682 1.00 90.06 295 PRO A C 1
ATOM 2258 O O . PRO A 1 295 ? 4.139 -13.533 -9.331 1.00 90.06 295 PRO A O 1
ATOM 2261 N N . PRO A 1 296 ? 2.641 -12.330 -8.157 1.00 92.75 296 PRO A N 1
ATOM 2262 C CA . PRO A 1 296 ? 3.389 -11.084 -8.267 1.00 92.75 296 PRO A CA 1
ATOM 2263 C C . PRO A 1 296 ? 4.602 -11.065 -7.334 1.00 92.75 296 PRO A C 1
ATOM 2265 O O . PRO A 1 296 ? 4.516 -11.476 -6.174 1.00 92.75 296 PRO A O 1
ATOM 2268 N N . ALA A 1 297 ? 5.703 -10.494 -7.810 1.00 90.31 297 ALA A N 1
ATOM 2269 C CA . ALA A 1 297 ? 6.857 -10.168 -6.992 1.00 90.31 297 ALA A CA 1
ATOM 2270 C C . ALA A 1 297 ? 6.694 -8.765 -6.394 1.00 90.31 297 ALA A C 1
ATOM 2272 O O . ALA A 1 297 ? 6.628 -7.763 -7.110 1.00 90.31 297 ALA A O 1
ATOM 2273 N N . GLY A 1 298 ? 6.608 -8.697 -5.067 1.00 89.19 298 GLY A N 1
ATOM 2274 C CA . GLY A 1 298 ? 6.486 -7.436 -4.340 1.00 89.19 298 GLY A CA 1
ATOM 2275 C C . GLY A 1 298 ? 5.158 -6.710 -4.587 1.00 89.19 298 GLY A C 1
ATOM 2276 O O . GLY A 1 298 ? 4.081 -7.303 -4.478 1.00 89.19 298 GLY A O 1
ATOM 2277 N N . TYR A 1 299 ? 5.206 -5.401 -4.838 1.00 88.56 299 TYR A N 1
ATOM 2278 C CA . TYR A 1 299 ? 4.009 -4.567 -4.961 1.00 88.56 299 TYR A CA 1
ATOM 2279 C C . TYR A 1 299 ? 3.369 -4.650 -6.345 1.00 88.56 299 TYR A C 1
ATOM 2281 O O . TYR A 1 299 ? 4.020 -4.408 -7.353 1.00 88.56 299 TYR A O 1
ATOM 2289 N N . VAL A 1 300 ? 2.048 -4.827 -6.404 1.00 91.56 300 VAL A N 1
ATOM 2290 C CA . VAL A 1 300 ? 1.290 -4.674 -7.657 1.00 91.56 300 VAL A CA 1
ATOM 2291 C C . VAL A 1 300 ? 0.724 -3.258 -7.795 1.00 91.56 300 VAL A C 1
ATOM 2293 O O . VAL A 1 300 ? 0.021 -2.763 -6.901 1.00 91.56 300 VAL A O 1
ATOM 2296 N N . ARG A 1 301 ? 1.004 -2.604 -8.926 1.00 89.25 301 ARG A N 1
ATOM 2297 C CA . ARG A 1 301 ? 0.536 -1.251 -9.276 1.00 89.25 301 ARG A CA 1
ATOM 2298 C C . ARG A 1 301 ? -0.019 -1.231 -10.697 1.00 89.25 301 ARG A C 1
ATOM 2300 O O . ARG A 1 301 ? 0.345 -2.070 -11.508 1.00 89.25 301 ARG A O 1
ATOM 2307 N N . SER A 1 302 ? -0.879 -0.267 -10.998 1.00 88.62 302 SER A N 1
ATOM 2308 C CA . SER A 1 302 ? -1.268 0.024 -12.376 1.00 88.62 302 SER A CA 1
ATOM 2309 C C . SER A 1 302 ? -0.082 0.647 -13.124 1.00 88.62 302 SER A C 1
ATOM 2311 O O . SER A 1 302 ? 0.526 1.594 -12.628 1.00 88.62 302 SER A O 1
ATOM 2313 N N . GLY A 1 303 ? 0.257 0.103 -14.289 1.00 81.69 303 GLY A N 1
ATOM 2314 C CA . GLY A 1 303 ? 1.221 0.667 -15.237 1.00 81.69 303 GLY A CA 1
ATOM 2315 C C . GLY A 1 303 ? 0.603 1.666 -16.220 1.00 81.69 303 GLY A C 1
ATOM 2316 O O . GLY A 1 303 ? 1.335 2.316 -16.953 1.00 81.69 303 GLY A O 1
ATOM 2317 N N . CYS A 1 304 ? -0.725 1.806 -16.238 1.00 84.00 304 CYS A N 1
ATOM 2318 C CA . CYS A 1 304 ? -1.416 2.827 -17.022 1.00 84.00 304 CYS A CA 1
ATOM 2319 C C . CYS A 1 304 ? -1.519 4.168 -16.272 1.00 84.00 304 CYS A C 1
ATOM 2321 O O . CYS A 1 304 ? -1.340 4.231 -15.053 1.00 84.00 304 CYS A O 1
ATOM 2323 N N . THR A 1 305 ? -1.890 5.224 -16.999 1.00 80.12 305 THR A N 1
ATOM 2324 C CA . THR A 1 305 ? -2.158 6.578 -16.470 1.00 80.12 305 THR A CA 1
ATOM 2325 C C . THR A 1 305 ? -3.273 6.597 -15.420 1.00 80.12 305 THR A C 1
ATOM 2327 O O . THR A 1 305 ? -3.236 7.385 -14.476 1.00 80.12 305 THR A O 1
ATOM 2330 N N . GLU A 1 306 ? -4.222 5.666 -15.522 1.00 77.75 306 GLU A N 1
ATOM 2331 C CA . GLU A 1 306 ? -5.278 5.453 -14.534 1.00 77.75 306 GLU A CA 1
ATOM 2332 C C . GLU A 1 306 ? -4.747 4.725 -13.289 1.00 77.75 306 GLU A C 1
ATOM 2334 O O . GLU A 1 306 ? -4.761 3.494 -13.202 1.00 77.75 306 GLU A O 1
ATOM 2339 N N . GLY A 1 307 ? -4.307 5.487 -12.282 1.00 69.81 307 GLY A N 1
ATOM 2340 C CA . GLY A 1 307 ? -3.698 4.968 -11.045 1.00 69.81 307 GLY A CA 1
ATOM 2341 C C . GLY A 1 307 ? -4.578 4.023 -10.203 1.00 69.81 307 GLY A C 1
ATOM 2342 O O . GLY A 1 307 ? -4.090 3.337 -9.296 1.00 69.81 307 GLY A O 1
ATOM 2343 N N . ALA A 1 308 ? -5.887 3.997 -10.467 1.00 81.31 308 ALA A N 1
ATOM 2344 C CA . ALA A 1 308 ? -6.857 3.127 -9.800 1.00 81.31 308 ALA A CA 1
ATOM 2345 C C . ALA A 1 308 ? -7.265 1.902 -10.637 1.00 81.31 308 ALA A C 1
ATOM 2347 O O . ALA A 1 308 ? -8.036 1.074 -10.145 1.00 81.31 308 ALA A O 1
ATOM 2348 N N . CYS A 1 309 ? -6.744 1.766 -11.860 1.00 89.62 309 CYS A N 1
ATOM 2349 C CA . CYS A 1 309 ? -7.061 0.655 -12.744 1.00 89.62 309 CYS A CA 1
ATOM 2350 C C . CYS A 1 309 ? -6.654 -0.684 -12.116 1.00 89.62 309 CYS A C 1
ATOM 2352 O O . CYS A 1 309 ? -5.578 -0.828 -11.527 1.00 89.62 309 CYS A O 1
ATOM 2354 N N . MET A 1 310 ? -7.527 -1.677 -12.255 1.00 90.62 310 MET A N 1
ATOM 2355 C CA . MET A 1 310 ? -7.295 -3.046 -11.803 1.00 90.62 310 MET A CA 1
ATOM 2356 C C . MET A 1 310 ? -7.497 -4.086 -12.905 1.00 90.62 310 MET A C 1
ATOM 2358 O O . MET A 1 310 ? -7.632 -5.273 -12.607 1.00 90.62 310 MET A O 1
ATOM 2362 N N . ALA A 1 311 ? -7.506 -3.655 -14.167 1.00 91.50 311 ALA A N 1
ATOM 2363 C CA . ALA A 1 311 ? -7.440 -4.571 -15.295 1.00 91.50 311 ALA A CA 1
ATOM 2364 C C . ALA A 1 311 ? -6.110 -5.328 -15.236 1.00 91.50 311 ALA A C 1
ATOM 2366 O O . ALA A 1 311 ? -5.055 -4.698 -15.177 1.00 91.50 311 ALA A O 1
ATOM 2367 N N . GLY A 1 312 ? -6.153 -6.663 -15.249 1.00 89.38 312 GLY A N 1
ATOM 2368 C CA . GLY A 1 312 ? -4.961 -7.503 -15.078 1.00 89.38 312 GLY A CA 1
ATOM 2369 C C . GLY A 1 312 ? -3.832 -7.177 -16.064 1.00 89.38 312 GLY A C 1
ATOM 2370 O O . GLY A 1 312 ? -2.675 -7.114 -15.654 1.00 89.38 312 GLY A O 1
ATOM 2371 N N . ALA A 1 313 ? -4.178 -6.849 -17.314 1.00 87.75 313 ALA A N 1
ATOM 2372 C CA . ALA A 1 313 ? -3.237 -6.422 -18.354 1.00 87.75 313 ALA A CA 1
ATOM 2373 C C . ALA A 1 313 ? -2.488 -5.127 -18.020 1.00 87.75 313 ALA A C 1
ATOM 2375 O O . ALA A 1 313 ? -1.349 -4.932 -18.429 1.00 87.75 313 ALA A O 1
ATOM 2376 N N . HIS A 1 314 ? -3.111 -4.240 -17.244 1.00 91.19 314 HIS A N 1
ATOM 2377 C CA . HIS A 1 314 ? -2.532 -2.955 -16.863 1.00 91.19 314 HIS A CA 1
ATOM 2378 C C . HIS A 1 314 ? -1.814 -3.026 -15.514 1.00 91.19 314 HIS A C 1
ATOM 2380 O O . HIS A 1 314 ? -1.344 -2.001 -15.027 1.00 91.19 314 HIS A O 1
ATOM 2386 N N . LEU A 1 315 ? -1.738 -4.195 -14.873 1.00 92.69 315 LEU A N 1
ATOM 2387 C CA . LEU A 1 315 ? -1.052 -4.363 -13.598 1.00 92.69 315 LEU A CA 1
ATOM 2388 C C . LEU A 1 315 ? 0.395 -4.815 -13.812 1.00 92.69 315 LEU A C 1
ATOM 2390 O O . LEU A 1 315 ? 0.663 -5.785 -14.515 1.00 92.69 315 LEU A O 1
ATOM 2394 N N . THR A 1 316 ? 1.319 -4.135 -13.139 1.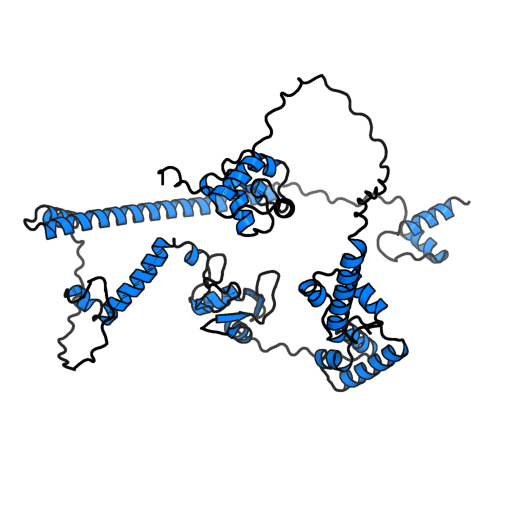00 89.81 316 THR A N 1
ATOM 2395 C CA . THR A 1 316 ? 2.747 -4.459 -13.082 1.00 89.81 316 THR A CA 1
ATOM 2396 C C . THR A 1 316 ? 3.144 -4.795 -11.649 1.00 89.81 316 THR A C 1
ATOM 2398 O O . THR A 1 316 ? 2.589 -4.243 -10.691 1.00 89.81 316 THR A O 1
ATOM 2401 N N . ASP A 1 317 ? 4.117 -5.681 -11.472 1.00 93.00 317 ASP A N 1
ATOM 2402 C CA . ASP A 1 317 ? 4.742 -5.983 -10.183 1.00 93.00 317 ASP A CA 1
ATOM 2403 C C . ASP A 1 317 ? 6.135 -5.329 -10.077 1.00 93.00 317 ASP A C 1
ATOM 2405 O O . ASP A 1 317 ? 6.513 -4.545 -10.951 1.00 93.00 317 ASP A O 1
ATOM 2409 N N . ASP A 1 318 ? 6.873 -5.551 -8.984 1.00 85.12 318 ASP A N 1
ATOM 2410 C CA . ASP A 1 318 ? 8.202 -4.940 -8.826 1.00 85.12 318 ASP A CA 1
ATOM 2411 C C . ASP A 1 318 ? 9.192 -5.453 -9.879 1.00 85.12 318 ASP A C 1
ATOM 2413 O O . ASP A 1 318 ? 9.981 -4.657 -10.371 1.00 85.12 318 ASP A O 1
ATOM 2417 N N . LEU A 1 319 ? 9.100 -6.723 -10.296 1.00 84.31 319 LEU A N 1
ATOM 2418 C CA . LEU A 1 319 ? 9.954 -7.275 -11.355 1.00 84.31 319 LEU A CA 1
ATOM 2419 C C . LEU A 1 319 ? 9.719 -6.586 -12.696 1.00 84.31 319 LEU A C 1
ATOM 2421 O O . LEU A 1 319 ? 10.670 -6.124 -13.311 1.00 84.31 319 LEU A O 1
ATOM 2425 N N . VAL A 1 320 ? 8.461 -6.453 -13.128 1.00 79.38 320 VAL A N 1
ATOM 2426 C CA . VAL A 1 320 ? 8.139 -5.789 -14.403 1.00 79.38 320 VAL A CA 1
ATOM 2427 C C . VAL A 1 320 ? 8.570 -4.319 -14.397 1.00 79.38 320 VAL A C 1
ATOM 2429 O O . VAL A 1 320 ? 8.957 -3.791 -15.433 1.00 79.38 320 VAL A O 1
ATOM 2432 N N . ARG A 1 321 ? 8.532 -3.650 -13.238 1.00 83.81 321 ARG A N 1
ATOM 2433 C CA . ARG A 1 321 ? 8.990 -2.256 -13.101 1.00 83.81 321 ARG A CA 1
ATOM 2434 C C . ARG A 1 321 ? 10.494 -2.102 -12.895 1.00 83.81 321 ARG A C 1
ATOM 2436 O O . ARG A 1 321 ? 11.002 -1.004 -13.094 1.00 83.81 321 ARG A O 1
ATOM 2443 N N . ALA A 1 322 ? 11.176 -3.149 -12.443 1.00 72.69 322 ALA A N 1
ATOM 2444 C CA . ALA A 1 322 ? 12.622 -3.157 -12.269 1.00 72.69 322 ALA A CA 1
ATOM 2445 C C . ALA A 1 322 ? 13.361 -3.285 -13.605 1.00 72.69 322 ALA A C 1
ATOM 2447 O O . ALA A 1 322 ? 14.554 -3.007 -13.639 1.00 72.69 322 ALA A O 1
ATOM 2448 N N . ILE A 1 323 ? 12.658 -3.650 -14.685 1.00 60.69 323 ILE A N 1
ATOM 2449 C CA . ILE A 1 323 ? 13.189 -3.611 -16.048 1.00 60.69 323 ILE A CA 1
ATOM 2450 C C . ILE A 1 323 ? 13.434 -2.132 -16.412 1.00 60.69 323 ILE A C 1
ATOM 2452 O O . ILE A 1 323 ? 12.462 -1.369 -16.494 1.00 60.69 323 ILE A O 1
ATOM 2456 N N . PRO A 1 324 ? 14.691 -1.678 -16.584 1.00 51.66 324 PRO A N 1
ATOM 2457 C CA . PRO A 1 324 ? 14.990 -0.308 -16.985 1.00 51.66 324 PRO A CA 1
ATOM 2458 C C . PRO A 1 324 ? 14.249 0.066 -18.274 1.00 51.66 324 PRO A C 1
ATOM 2460 O O . PRO A 1 324 ? 14.030 -0.766 -19.147 1.00 51.66 324 PRO A O 1
ATOM 2463 N N . VAL A 1 325 ? 13.849 1.334 -18.407 1.00 50.81 325 VAL A N 1
ATOM 2464 C CA . VAL A 1 325 ? 13.024 1.811 -19.537 1.00 50.81 325 VAL A CA 1
ATOM 2465 C C . VAL A 1 325 ? 13.701 1.548 -20.889 1.00 50.81 325 VAL A C 1
ATOM 2467 O O . VAL A 1 325 ? 13.015 1.253 -21.857 1.00 50.81 325 VAL A O 1
ATOM 2470 N N . GLU A 1 326 ? 15.034 1.559 -20.945 1.00 44.38 326 GLU A N 1
ATOM 2471 C CA . GLU A 1 326 ? 15.814 1.170 -22.128 1.00 44.38 326 GLU A CA 1
ATOM 2472 C C . GLU A 1 326 ? 15.646 -0.319 -22.474 1.00 44.38 326 GLU A C 1
ATOM 2474 O O . GLU A 1 326 ? 15.468 -0.640 -23.648 1.00 44.38 326 GLU A O 1
ATOM 2479 N N . GLU A 1 327 ? 15.588 -1.206 -21.469 1.00 40.78 327 GLU A N 1
ATOM 2480 C CA . GLU A 1 327 ? 15.253 -2.633 -21.620 1.00 40.78 327 GLU A CA 1
ATOM 2481 C C . GLU A 1 327 ? 13.772 -2.862 -21.946 1.00 40.78 327 GLU A C 1
ATOM 2483 O O . GLU A 1 327 ? 13.438 -3.740 -22.731 1.00 40.78 327 GLU A O 1
ATOM 2488 N N . ALA A 1 328 ? 12.851 -2.060 -21.407 1.00 41.50 328 ALA A N 1
ATOM 2489 C CA . ALA A 1 328 ? 11.425 -2.165 -21.722 1.00 41.50 328 ALA A CA 1
ATOM 2490 C C . ALA A 1 328 ? 11.111 -1.675 -23.149 1.00 41.50 328 ALA A C 1
ATOM 2492 O O . ALA A 1 328 ? 10.296 -2.282 -23.847 1.00 41.50 328 ALA A O 1
ATOM 2493 N N . VAL A 1 329 ? 11.795 -0.617 -23.601 1.00 46.41 329 VAL A N 1
ATOM 2494 C CA . VAL A 1 329 ? 11.776 -0.146 -24.992 1.00 46.41 329 VAL A CA 1
ATOM 2495 C C . VAL A 1 329 ? 12.420 -1.184 -25.903 1.00 46.41 329 VAL A C 1
ATOM 2497 O O . VAL A 1 329 ? 11.855 -1.455 -26.955 1.00 46.41 329 VAL A O 1
ATOM 2500 N N . THR A 1 330 ? 13.508 -1.851 -25.498 1.00 50.62 330 THR A N 1
ATOM 2501 C CA . THR A 1 330 ? 14.070 -2.962 -26.290 1.00 50.62 330 THR A CA 1
ATOM 2502 C C . THR A 1 330 ? 13.207 -4.213 -26.262 1.00 50.62 330 THR A C 1
ATOM 2504 O O . THR A 1 330 ? 13.136 -4.873 -27.282 1.00 50.62 330 THR A O 1
ATOM 2507 N N . VAL A 1 331 ? 12.488 -4.541 -25.186 1.00 51.75 331 VAL A N 1
ATOM 2508 C CA . VAL A 1 331 ? 11.563 -5.689 -25.162 1.00 51.75 331 VAL A CA 1
ATOM 2509 C C . VAL A 1 331 ? 10.317 -5.408 -26.000 1.00 51.75 331 VAL A C 1
ATOM 2511 O O . VAL A 1 331 ? 9.854 -6.298 -26.709 1.00 51.75 331 VAL A O 1
ATOM 2514 N N . HIS A 1 332 ? 9.767 -4.190 -25.961 1.00 53.16 332 HIS A N 1
ATOM 2515 C CA . HIS A 1 332 ? 8.658 -3.809 -26.838 1.00 53.16 332 HIS A CA 1
ATOM 2516 C C . HIS A 1 332 ? 9.109 -3.712 -28.300 1.00 53.16 332 HIS A C 1
ATOM 2518 O O . HIS A 1 332 ? 8.437 -4.268 -29.162 1.00 53.16 332 HIS A O 1
ATOM 2524 N N . ALA A 1 333 ? 10.269 -3.106 -28.574 1.00 52.53 333 ALA A N 1
ATOM 2525 C CA . ALA A 1 333 ? 10.863 -3.061 -29.909 1.00 52.53 333 ALA A CA 1
ATOM 2526 C C . ALA A 1 333 ? 11.230 -4.459 -30.420 1.00 52.53 333 ALA A C 1
ATOM 2528 O O . ALA A 1 333 ? 11.001 -4.750 -31.584 1.00 52.53 333 ALA A O 1
ATOM 2529 N N . LEU A 1 334 ? 11.720 -5.353 -29.559 1.00 56.81 334 LEU A N 1
ATOM 2530 C CA . LEU A 1 334 ? 12.004 -6.744 -29.903 1.00 56.81 334 LEU A CA 1
ATOM 2531 C C . LEU A 1 334 ? 10.711 -7.513 -30.164 1.00 56.81 334 LEU A C 1
ATOM 2533 O O . LEU A 1 334 ? 10.659 -8.267 -31.119 1.00 56.81 334 LEU A O 1
ATOM 2537 N N . ARG A 1 335 ? 9.646 -7.314 -29.379 1.00 62.03 335 ARG A N 1
ATOM 2538 C CA . ARG A 1 335 ? 8.335 -7.925 -29.670 1.00 62.03 335 ARG A CA 1
ATOM 2539 C C . ARG A 1 335 ? 7.725 -7.388 -30.960 1.00 62.03 335 ARG A C 1
ATOM 2541 O O . ARG A 1 335 ? 7.150 -8.172 -31.703 1.00 62.03 335 ARG A O 1
ATOM 2548 N N . ALA A 1 336 ? 7.858 -6.091 -31.227 1.00 61.72 336 ALA A N 1
ATOM 2549 C CA . ALA A 1 336 ? 7.417 -5.481 -32.475 1.00 61.72 336 ALA A CA 1
ATOM 2550 C C . ALA A 1 336 ? 8.223 -6.027 -33.662 1.00 61.72 336 ALA A C 1
ATOM 2552 O O . ALA A 1 336 ? 7.630 -6.446 -34.644 1.00 61.72 336 ALA A O 1
ATOM 2553 N N . LEU A 1 337 ? 9.548 -6.133 -33.527 1.00 61.44 337 LEU A N 1
ATOM 2554 C CA . LEU A 1 337 ? 10.430 -6.736 -34.524 1.00 61.44 337 LEU A CA 1
ATOM 2555 C C . LEU A 1 337 ? 10.117 -8.221 -34.740 1.00 61.44 337 LEU A C 1
ATOM 2557 O O . LEU A 1 337 ? 10.072 -8.666 -35.874 1.00 61.44 337 LEU A O 1
ATOM 2561 N N . LEU A 1 338 ? 9.865 -8.992 -33.681 1.00 63.81 338 LEU A N 1
ATOM 2562 C CA . LEU A 1 338 ? 9.474 -10.400 -33.792 1.00 63.81 338 LEU A CA 1
ATOM 2563 C C . LEU A 1 338 ? 8.106 -10.548 -34.474 1.00 63.81 338 LEU A C 1
ATOM 2565 O O . LEU A 1 338 ? 7.952 -11.405 -35.331 1.00 63.81 338 LEU A O 1
ATOM 2569 N N . SER A 1 339 ? 7.150 -9.670 -34.162 1.00 67.25 339 SER A N 1
ATOM 2570 C CA . SER A 1 339 ? 5.842 -9.618 -34.825 1.00 67.25 339 SER A CA 1
ATOM 2571 C C . SER A 1 339 ? 5.942 -9.189 -36.296 1.00 67.25 339 SER A C 1
ATOM 2573 O O . SER A 1 339 ? 5.135 -9.628 -37.112 1.00 67.25 339 SER A O 1
ATOM 2575 N N . GLU A 1 340 ? 6.897 -8.324 -36.636 1.00 63.00 340 GLU A N 1
ATOM 2576 C CA . GLU A 1 340 ? 7.208 -7.905 -38.009 1.00 63.00 340 GLU A CA 1
ATOM 2577 C C . GLU A 1 340 ? 7.865 -9.053 -38.788 1.00 63.00 340 GLU A C 1
ATOM 2579 O O . GLU A 1 340 ? 7.439 -9.386 -39.888 1.00 63.00 340 GLU A O 1
ATOM 2584 N N . ILE A 1 341 ? 8.828 -9.744 -38.172 1.00 60.53 341 ILE A N 1
ATOM 2585 C CA . ILE A 1 341 ? 9.455 -10.951 -38.722 1.00 60.53 341 ILE A CA 1
ATOM 2586 C C . ILE A 1 341 ? 8.397 -12.027 -38.978 1.00 60.53 341 ILE A C 1
ATOM 2588 O O . ILE A 1 341 ? 8.379 -12.599 -40.063 1.00 60.53 341 ILE A O 1
ATOM 2592 N N . ASP A 1 342 ? 7.485 -12.271 -38.033 1.00 68.25 342 ASP A N 1
ATOM 2593 C CA . ASP A 1 342 ? 6.385 -13.230 -38.195 1.00 68.25 342 ASP A CA 1
ATOM 2594 C C . ASP A 1 342 ? 5.454 -12.865 -39.365 1.00 68.25 342 ASP A C 1
ATOM 2596 O O . ASP A 1 342 ? 5.028 -13.753 -40.106 1.00 68.25 342 ASP A O 1
ATOM 2600 N N . GLN A 1 343 ? 5.192 -11.573 -39.597 1.00 71.00 343 GLN A N 1
ATOM 2601 C CA . GLN A 1 343 ? 4.406 -11.094 -40.744 1.00 71.00 343 GLN A CA 1
ATOM 2602 C C . GLN A 1 343 ? 5.146 -11.223 -42.081 1.00 71.00 343 GLN A C 1
ATOM 2604 O O . GLN A 1 343 ? 4.511 -11.466 -43.106 1.00 71.00 343 GLN A O 1
ATOM 2609 N N . GLN A 1 344 ? 6.477 -11.134 -42.074 1.00 65.88 344 GLN A N 1
ATOM 2610 C CA . GLN A 1 344 ? 7.330 -11.297 -43.256 1.00 65.88 344 GLN A CA 1
ATOM 2611 C C . GLN A 1 344 ? 7.699 -12.767 -43.547 1.00 65.88 344 GLN A C 1
ATOM 2613 O O . GLN A 1 344 ? 8.625 -13.040 -44.308 1.00 65.88 344 GLN A O 1
ATOM 2618 N N . GLY A 1 345 ? 6.976 -13.736 -42.972 1.00 67.44 345 GLY A N 1
ATOM 2619 C CA . GLY A 1 345 ? 7.205 -15.172 -43.198 1.00 67.44 345 GLY A CA 1
ATOM 2620 C C . GLY A 1 345 ? 8.004 -15.871 -42.092 1.00 67.44 345 GLY A C 1
ATOM 2621 O O . GLY A 1 345 ? 8.415 -17.025 -42.244 1.00 67.44 345 GLY A O 1
ATOM 2622 N N . GLY A 1 346 ? 8.202 -15.197 -40.961 1.00 68.50 346 GLY A N 1
ATOM 2623 C CA . GLY A 1 346 ? 8.716 -15.763 -39.724 1.00 68.50 346 GLY A CA 1
ATOM 2624 C C . GLY A 1 346 ? 10.209 -16.095 -39.737 1.00 68.50 346 GLY A C 1
ATOM 2625 O O . GLY A 1 346 ? 10.985 -15.598 -40.558 1.00 68.50 346 GLY A O 1
ATOM 2626 N N . PRO A 1 347 ? 10.651 -16.974 -38.821 1.00 51.25 347 PRO A N 1
ATOM 2627 C CA . PRO A 1 347 ? 12.062 -17.325 -38.655 1.00 51.25 347 PRO A CA 1
ATOM 2628 C C . PRO A 1 347 ? 12.704 -17.942 -39.903 1.00 51.25 347 PRO A C 1
ATOM 2630 O O . PRO A 1 347 ? 13.928 -17.957 -40.010 1.00 51.25 347 PRO A O 1
ATOM 2633 N N . GLN A 1 348 ? 11.900 -18.476 -40.827 1.00 51.22 348 GLN A N 1
ATOM 2634 C CA . GLN A 1 348 ? 12.388 -19.063 -42.071 1.00 51.22 348 GLN A CA 1
ATOM 2635 C C . GLN A 1 348 ? 12.779 -17.973 -43.082 1.00 51.22 348 GLN A C 1
ATOM 2637 O O . GLN A 1 348 ? 13.895 -18.009 -43.588 1.00 51.22 348 GLN A O 1
ATOM 2642 N N . ALA A 1 349 ? 11.960 -16.928 -43.248 1.00 55.28 349 ALA A N 1
ATOM 2643 C CA . ALA A 1 349 ? 12.312 -15.754 -44.055 1.00 55.28 349 ALA A CA 1
ATOM 2644 C C . ALA A 1 349 ? 13.556 -15.018 -43.519 1.00 55.28 349 ALA A C 1
ATOM 2646 O O . ALA A 1 349 ? 14.385 -14.542 -44.294 1.00 55.28 349 ALA A O 1
ATOM 2647 N N . ALA A 1 350 ? 13.740 -15.001 -42.193 1.00 53.28 350 ALA A N 1
ATOM 2648 C CA . ALA A 1 350 ? 14.951 -14.488 -41.547 1.00 53.28 350 ALA A CA 1
ATOM 2649 C C . ALA A 1 350 ? 16.215 -15.287 -41.899 1.00 53.28 350 ALA A C 1
ATOM 2651 O O . ALA A 1 350 ? 17.281 -14.709 -42.096 1.00 53.28 350 ALA A O 1
ATOM 2652 N N . ARG A 1 351 ? 16.103 -16.618 -41.971 1.00 52.62 351 ARG A N 1
ATOM 2653 C CA . ARG A 1 351 ? 17.218 -17.521 -42.304 1.00 52.62 351 ARG A CA 1
ATOM 2654 C C . ARG A 1 351 ? 17.587 -17.469 -43.780 1.00 52.62 351 ARG A C 1
ATOM 2656 O O . ARG A 1 351 ? 18.764 -17.585 -44.105 1.00 52.62 351 ARG A O 1
ATOM 2663 N N . ASP A 1 352 ? 16.596 -17.241 -44.633 1.00 54.44 352 ASP A N 1
ATOM 2664 C CA . ASP A 1 352 ? 16.758 -17.190 -46.084 1.00 54.44 352 ASP A CA 1
ATOM 2665 C C . ASP A 1 352 ? 17.108 -15.767 -46.592 1.00 54.44 352 ASP A C 1
ATOM 2667 O O . ASP A 1 352 ? 17.198 -15.544 -47.796 1.00 54.44 352 ASP A O 1
ATOM 2671 N N . ASN A 1 353 ? 17.363 -14.808 -45.681 1.00 57.09 353 ASN A N 1
ATOM 2672 C CA . ASN A 1 353 ? 17.659 -13.388 -45.955 1.00 57.09 353 ASN A CA 1
ATOM 2673 C C . ASN A 1 353 ? 16.582 -12.664 -46.784 1.00 57.09 353 ASN A C 1
ATOM 2675 O O . ASN A 1 353 ? 16.882 -11.782 -47.586 1.00 57.09 353 ASN A O 1
ATOM 2679 N N . LEU A 1 354 ? 15.317 -13.019 -46.570 1.00 56.94 354 LEU A N 1
ATOM 2680 C CA . LEU A 1 354 ? 14.169 -12.445 -47.274 1.00 56.94 354 LEU A CA 1
ATOM 2681 C C . LEU A 1 354 ? 13.435 -11.367 -46.456 1.00 56.94 354 LEU A C 1
ATOM 2683 O O . LEU A 1 354 ? 12.360 -10.932 -46.856 1.00 56.94 354 LEU A O 1
ATOM 2687 N N . LEU A 1 355 ? 13.999 -10.936 -45.320 1.00 56.47 355 LEU A N 1
ATOM 2688 C CA . LEU A 1 355 ? 13.434 -9.862 -44.499 1.00 56.47 355 LEU A CA 1
ATOM 2689 C C . LEU A 1 355 ? 13.789 -8.483 -45.061 1.00 56.47 355 LEU A C 1
ATOM 2691 O O . LEU A 1 355 ? 14.963 -8.181 -45.288 1.00 56.47 355 LEU A O 1
ATOM 2695 N N . ASP A 1 356 ? 12.791 -7.614 -45.187 1.00 63.25 356 ASP A N 1
ATOM 2696 C CA . ASP A 1 356 ? 13.007 -6.191 -45.430 1.00 63.25 356 ASP A CA 1
ATOM 2697 C C . ASP A 1 356 ? 13.271 -5.492 -44.090 1.00 63.25 356 ASP A C 1
ATOM 2699 O O . ASP A 1 356 ? 12.360 -5.171 -43.326 1.00 63.25 356 ASP A O 1
ATOM 2703 N N . LEU A 1 357 ? 14.557 -5.314 -43.778 1.00 55.09 357 LEU A N 1
ATOM 2704 C CA . LEU A 1 357 ? 15.037 -4.693 -42.539 1.00 55.09 357 LEU A CA 1
ATOM 2705 C C . LEU A 1 357 ? 15.282 -3.182 -42.684 1.00 55.09 357 LEU A C 1
ATOM 2707 O O . LEU A 1 357 ? 15.953 -2.580 -41.839 1.00 55.09 357 LEU A O 1
ATOM 2711 N N . THR A 1 358 ? 14.786 -2.551 -43.752 1.00 55.12 358 THR A N 1
ATOM 2712 C CA . THR A 1 358 ? 14.940 -1.104 -43.914 1.00 55.12 358 THR A CA 1
ATOM 2713 C C . THR A 1 358 ? 14.050 -0.351 -42.911 1.00 55.12 358 THR A C 1
ATOM 2715 O O . THR A 1 358 ? 12.867 -0.659 -42.771 1.00 55.12 358 THR A O 1
ATOM 2718 N N . PRO A 1 359 ? 14.583 0.636 -42.160 1.00 41.78 359 PRO A N 1
ATOM 2719 C CA . PRO A 1 359 ? 13.781 1.392 -41.205 1.00 41.78 359 PRO A CA 1
ATOM 2720 C C . PRO A 1 359 ? 12.732 2.205 -41.969 1.00 41.78 359 PRO A C 1
ATOM 2722 O O . PRO A 1 359 ? 13.060 3.163 -42.672 1.00 41.78 359 PRO A O 1
ATOM 2725 N N . ALA A 1 360 ? 11.470 1.795 -41.844 1.00 41.16 360 ALA A N 1
ATOM 2726 C CA . ALA A 1 360 ? 10.349 2.364 -42.574 1.00 41.16 360 ALA A CA 1
ATOM 2727 C C . ALA A 1 360 ? 10.269 3.887 -42.381 1.00 41.16 360 ALA A C 1
ATOM 2729 O O . ALA A 1 360 ? 9.875 4.392 -41.332 1.00 41.16 360 ALA A O 1
ATOM 2730 N N . SER A 1 361 ? 10.605 4.628 -43.433 1.00 35.75 361 SER A N 1
ATOM 2731 C CA . SER A 1 361 ? 10.228 6.030 -43.595 1.00 35.75 361 SER A CA 1
ATOM 2732 C C . SER A 1 361 ? 9.144 6.112 -44.661 1.00 35.75 361 SER A C 1
ATOM 2734 O O . SER A 1 361 ? 9.412 6.599 -45.750 1.00 35.75 361 SER A O 1
ATOM 2736 N N . THR A 1 362 ? 7.964 5.545 -44.378 1.00 34.06 362 THR A N 1
ATOM 2737 C CA . THR A 1 362 ? 6.603 5.906 -44.857 1.00 34.06 362 THR A CA 1
ATOM 2738 C C . THR A 1 362 ? 5.656 4.697 -44.767 1.00 34.06 362 THR A C 1
ATOM 2740 O O . THR A 1 362 ? 6.104 3.565 -44.945 1.00 34.06 362 THR A O 1
ATOM 2743 N N . PRO A 1 363 ? 4.349 4.894 -44.493 1.00 38.72 363 PRO A N 1
ATOM 2744 C CA . PRO A 1 363 ? 3.385 3.800 -44.492 1.00 38.72 363 PRO A CA 1
ATOM 2745 C C . PRO A 1 363 ? 3.075 3.388 -45.933 1.00 38.72 363 PRO A C 1
ATOM 2747 O O . PRO A 1 363 ? 2.672 4.223 -46.745 1.00 38.72 363 PRO A O 1
ATOM 2750 N N . ARG A 1 364 ? 3.248 2.102 -46.248 1.00 37.53 364 ARG A N 1
ATOM 2751 C CA . ARG A 1 364 ? 2.873 1.516 -47.540 1.00 37.53 364 ARG A CA 1
ATOM 2752 C C . ARG A 1 364 ? 1.526 0.802 -47.393 1.00 37.53 364 ARG A C 1
ATOM 2754 O O . ARG A 1 364 ? 1.337 0.033 -46.455 1.00 37.53 364 ARG A O 1
ATOM 2761 N N . GLU A 1 365 ? 0.589 1.105 -48.289 1.00 35.06 365 GLU A N 1
ATOM 2762 C CA . GLU A 1 365 ? -0.751 0.499 -48.334 1.00 35.06 365 GLU A CA 1
ATOM 2763 C C . GLU A 1 365 ? -0.711 -1.020 -48.596 1.00 35.06 365 GLU A C 1
ATOM 2765 O O . GLU A 1 365 ? 0.229 -1.515 -49.226 1.00 35.06 365 GLU A O 1
ATOM 2770 N N . PRO A 1 366 ? -1.732 -1.771 -48.137 1.00 36.69 366 PRO A N 1
ATOM 2771 C CA . PRO A 1 366 ? -1.724 -3.226 -48.177 1.00 36.69 366 PRO A CA 1
ATOM 2772 C C . PRO A 1 366 ? -2.019 -3.753 -49.586 1.00 36.69 366 PRO A C 1
ATOM 2774 O O . PRO A 1 366 ? -3.075 -3.484 -50.159 1.00 36.69 366 PRO A O 1
ATOM 2777 N N . VAL A 1 367 ? -1.112 -4.571 -50.120 1.00 33.75 367 VAL A N 1
ATOM 2778 C CA . VAL A 1 367 ? -1.351 -5.373 -51.327 1.00 33.75 367 VAL A CA 1
ATOM 2779 C C . VAL A 1 367 ? -1.758 -6.785 -50.901 1.00 33.75 367 VAL A C 1
ATOM 2781 O O . VAL A 1 367 ? -1.081 -7.425 -50.100 1.00 33.75 367 VAL A O 1
ATOM 2784 N N . MET A 1 368 ? -2.898 -7.248 -51.414 1.00 33.94 368 MET A N 1
ATOM 2785 C CA . MET A 1 368 ? -3.469 -8.573 -51.148 1.00 33.94 368 MET A CA 1
ATOM 2786 C C . MET A 1 368 ? -2.643 -9.710 -51.779 1.00 33.94 368 MET A C 1
ATOM 2788 O O . MET A 1 368 ? -2.027 -9.498 -52.824 1.00 33.94 368 MET A O 1
ATOM 2792 N N . PRO A 1 369 ? -2.656 -10.931 -51.206 1.00 41.84 369 PRO A N 1
ATOM 2793 C CA . PRO A 1 369 ? -1.822 -12.022 -51.686 1.00 41.84 369 PRO A CA 1
ATOM 2794 C C . PRO A 1 369 ? -2.480 -12.733 -52.873 1.00 41.84 369 PRO A C 1
ATOM 2796 O O . PRO A 1 369 ? -3.681 -13.011 -52.860 1.00 41.84 369 PRO A O 1
ATOM 2799 N N . THR A 1 370 ? -1.679 -13.083 -53.878 1.00 34.31 370 THR A N 1
ATOM 2800 C CA . THR A 1 370 ? -2.035 -14.146 -54.824 1.00 34.31 370 THR A CA 1
ATOM 2801 C C . THR A 1 370 ? -1.375 -15.439 -54.375 1.00 34.31 370 THR A C 1
ATOM 2803 O O . THR A 1 370 ? -0.227 -15.464 -53.933 1.00 34.31 370 THR A O 1
ATOM 2806 N N . ALA A 1 371 ? -2.179 -16.494 -54.404 1.00 43.66 371 ALA A N 1
ATOM 2807 C CA . ALA A 1 371 ? -1.793 -17.843 -54.066 1.00 43.66 371 ALA A CA 1
ATOM 2808 C C . ALA A 1 371 ? -0.850 -18.391 -55.136 1.00 43.66 371 ALA A C 1
ATOM 2810 O O . ALA A 1 371 ? -1.200 -18.363 -56.308 1.00 43.66 371 ALA A O 1
ATOM 2811 N N . ASP A 1 372 ? 0.274 -18.958 -54.711 1.00 33.00 372 ASP A N 1
ATOM 2812 C CA . ASP A 1 372 ? 0.718 -20.231 -55.259 1.00 33.00 372 ASP A CA 1
ATOM 2813 C C . ASP A 1 372 ? 1.475 -21.010 -54.185 1.00 33.00 372 ASP A C 1
ATOM 2815 O O . ASP A 1 372 ? 2.515 -20.620 -53.656 1.00 33.00 372 ASP A O 1
ATOM 2819 N N . THR A 1 373 ? 0.839 -22.111 -53.803 1.00 41.06 373 THR A N 1
ATOM 2820 C CA . THR A 1 373 ? 1.334 -23.109 -52.869 1.00 41.06 373 THR A CA 1
ATOM 2821 C C . THR A 1 373 ? 2.163 -24.108 -53.657 1.00 41.06 373 THR A C 1
ATOM 2823 O O . THR A 1 373 ? 1.617 -24.864 -54.454 1.00 41.06 373 THR A O 1
ATOM 2826 N N . THR A 1 374 ? 3.454 -24.197 -53.357 1.00 34.78 374 THR A N 1
ATOM 2827 C CA . THR A 1 374 ? 4.221 -25.424 -53.602 1.00 34.78 374 THR A CA 1
ATOM 2828 C C . THR A 1 374 ? 5.017 -25.771 -52.358 1.00 34.78 374 THR A C 1
ATOM 2830 O O . THR A 1 374 ? 6.105 -25.257 -52.110 1.00 34.78 374 THR A O 1
ATOM 2833 N N . SER A 1 375 ? 4.422 -26.649 -51.555 1.00 37.84 375 SER A N 1
ATOM 2834 C CA . SER A 1 375 ? 5.034 -27.315 -50.412 1.00 37.84 375 SER A CA 1
ATOM 2835 C C . SER A 1 375 ? 6.214 -28.182 -50.862 1.00 37.84 375 SER A C 1
ATOM 2837 O O . SER A 1 375 ? 6.056 -29.017 -51.750 1.00 37.84 375 SER A O 1
ATOM 2839 N N . HIS A 1 376 ? 7.368 -28.035 -50.211 1.00 36.31 376 HIS A N 1
ATOM 2840 C CA . HIS A 1 376 ? 8.445 -29.031 -50.226 1.00 36.31 376 HIS A CA 1
ATOM 2841 C C . HIS A 1 376 ? 8.700 -29.534 -48.795 1.00 36.31 376 HIS A C 1
ATOM 2843 O O . HIS A 1 376 ? 8.474 -28.791 -47.836 1.00 36.31 376 HIS A O 1
ATOM 2849 N N . PRO A 1 377 ? 9.086 -30.812 -48.626 1.00 39.09 377 PRO A N 1
ATOM 2850 C CA . PRO A 1 377 ? 8.950 -31.522 -47.363 1.00 39.09 377 PRO A CA 1
ATOM 2851 C C . PRO A 1 377 ? 9.992 -31.080 -46.334 1.00 39.09 377 PRO A C 1
ATOM 2853 O O . PRO A 1 377 ? 11.181 -30.956 -46.620 1.00 39.09 377 PRO A O 1
ATOM 2856 N N . SER A 1 378 ? 9.527 -30.892 -45.100 1.00 35.97 378 SER A N 1
ATOM 2857 C CA . SER A 1 378 ? 10.362 -30.676 -43.925 1.00 35.97 378 SER A CA 1
ATOM 2858 C C . SER A 1 378 ? 11.216 -31.913 -43.643 1.00 35.97 378 SER A C 1
ATOM 2860 O O . SER A 1 378 ? 10.707 -32.939 -43.196 1.00 35.97 378 SER A O 1
ATOM 2862 N N . HIS A 1 379 ? 12.528 -31.803 -43.839 1.00 36.69 379 HIS A N 1
ATOM 2863 C CA . HIS A 1 379 ? 13.476 -32.692 -43.181 1.00 36.69 379 HIS A CA 1
ATOM 2864 C C . HIS A 1 379 ? 13.828 -32.108 -41.815 1.00 36.69 379 HIS A C 1
ATOM 2866 O O . HIS A 1 379 ? 14.606 -31.164 -41.693 1.00 36.69 379 HIS A O 1
ATOM 2872 N N . THR A 1 380 ? 13.247 -32.688 -40.770 1.00 44.34 380 THR A N 1
ATOM 2873 C CA . THR A 1 380 ? 13.672 -32.500 -39.383 1.00 44.34 380 THR A CA 1
ATOM 2874 C C . THR A 1 380 ? 15.042 -33.162 -39.213 1.00 44.34 380 THR A C 1
ATOM 2876 O O . THR A 1 380 ? 15.143 -34.317 -38.809 1.00 44.34 380 THR A O 1
ATOM 2879 N N . ALA A 1 381 ? 16.117 -32.465 -39.581 1.00 37.06 381 ALA A N 1
ATOM 2880 C CA . ALA A 1 381 ? 17.472 -32.915 -39.289 1.00 37.06 381 ALA A CA 1
ATOM 2881 C C . ALA A 1 381 ? 17.833 -32.498 -37.856 1.00 37.06 381 ALA A C 1
ATOM 2883 O O . ALA A 1 381 ? 18.034 -31.323 -37.551 1.00 37.06 381 ALA A O 1
ATOM 2884 N N . GLN A 1 382 ? 17.870 -33.485 -36.965 1.00 41.28 382 GLN A N 1
ATOM 2885 C CA . GLN A 1 382 ? 18.409 -33.373 -35.615 1.00 41.28 382 GLN A CA 1
ATOM 2886 C C . GLN A 1 382 ? 19.856 -32.857 -35.680 1.00 41.28 382 GLN A C 1
ATOM 2888 O O . GLN A 1 382 ? 20.690 -33.431 -36.379 1.00 41.28 382 GLN A O 1
ATOM 2893 N N . ALA A 1 383 ? 20.149 -31.765 -34.968 1.00 37.88 383 ALA A N 1
ATOM 2894 C CA . ALA A 1 383 ? 21.494 -31.203 -34.895 1.00 37.88 383 ALA A CA 1
ATOM 2895 C C . ALA A 1 383 ? 22.474 -32.229 -34.285 1.00 37.88 383 ALA A C 1
ATOM 2897 O O . ALA A 1 383 ? 22.142 -32.848 -33.268 1.00 37.88 383 ALA A O 1
ATOM 2898 N N . PRO A 1 384 ? 23.670 -32.429 -34.866 1.00 41.00 384 PRO A N 1
ATOM 2899 C CA . PRO A 1 384 ? 24.625 -33.399 -34.353 1.00 41.00 384 PRO A CA 1
ATOM 2900 C C . PRO A 1 384 ? 25.206 -32.952 -33.006 1.00 41.00 384 PRO A C 1
ATOM 2902 O O . PRO A 1 384 ? 25.580 -31.797 -32.805 1.00 41.00 384 PRO A O 1
ATOM 2905 N N . ALA A 1 385 ? 25.304 -33.913 -32.087 1.00 44.38 385 ALA A N 1
ATOM 2906 C CA . ALA A 1 385 ? 25.963 -33.782 -30.798 1.00 44.38 385 ALA A CA 1
ATOM 2907 C C . ALA A 1 385 ? 27.490 -33.739 -30.983 1.00 44.38 385 ALA A C 1
ATOM 2909 O O . ALA A 1 385 ? 28.172 -34.759 -30.955 1.00 44.38 385 ALA A O 1
ATOM 2910 N N . GLY A 1 386 ? 28.026 -32.542 -31.180 1.00 47.81 386 GLY A N 1
ATOM 2911 C CA . GLY A 1 386 ? 29.453 -32.261 -31.112 1.00 47.81 386 GLY A CA 1
ATOM 2912 C C . GLY A 1 386 ? 29.629 -30.816 -30.685 1.00 47.81 386 GLY A C 1
ATOM 2913 O O . GLY A 1 386 ? 29.026 -29.925 -31.280 1.00 47.81 386 GLY A O 1
ATOM 2914 N N . ALA A 1 387 ? 30.405 -30.570 -29.628 1.00 55.22 387 ALA A N 1
ATOM 2915 C CA . ALA A 1 387 ? 30.765 -29.211 -29.253 1.00 55.22 387 ALA A CA 1
ATOM 2916 C C . ALA A 1 387 ? 31.420 -28.546 -30.469 1.00 55.22 387 ALA A C 1
ATOM 2918 O O . ALA A 1 387 ? 32.471 -28.993 -30.930 1.00 55.22 387 ALA A O 1
ATOM 2919 N N . LEU A 1 388 ? 30.780 -27.509 -31.012 1.00 57.34 388 LEU A N 1
ATOM 2920 C CA . LEU A 1 388 ? 31.395 -26.697 -32.053 1.00 57.34 388 LEU A CA 1
ATOM 2921 C C . LEU A 1 388 ? 32.733 -26.196 -31.492 1.00 57.34 388 LEU A C 1
ATOM 2923 O O . LEU A 1 388 ? 32.737 -25.649 -30.383 1.00 57.34 388 LEU A O 1
ATOM 2927 N N . PRO A 1 389 ? 33.864 -26.383 -32.194 1.00 79.75 389 PRO A N 1
ATOM 2928 C CA . PRO A 1 389 ? 35.161 -25.923 -31.724 1.00 79.75 389 PRO A CA 1
ATOM 2929 C C . PRO A 1 389 ? 35.218 -24.401 -31.880 1.00 79.75 389 PRO A C 1
ATOM 2931 O O . PRO A 1 389 ? 35.881 -23.870 -32.763 1.00 79.75 389 PRO A O 1
ATOM 2934 N N . LEU A 1 390 ? 34.478 -23.689 -31.029 1.00 77.12 390 LEU A N 1
ATOM 2935 C CA . LEU A 1 390 ? 34.263 -22.248 -31.087 1.00 77.12 390 LEU A CA 1
ATOM 2936 C C . LEU A 1 390 ? 35.583 -21.464 -31.185 1.00 77.12 390 LEU A C 1
ATOM 2938 O O . LEU A 1 390 ? 35.655 -20.582 -32.034 1.00 77.12 390 LEU A O 1
ATOM 2942 N N . PRO A 1 391 ? 36.656 -21.797 -30.434 1.00 81.69 391 PRO A N 1
ATOM 2943 C CA . PRO A 1 391 ? 37.952 -21.151 -30.632 1.00 81.69 391 PRO A CA 1
ATOM 2944 C C . PRO A 1 391 ? 38.526 -21.343 -32.044 1.00 81.69 391 PRO A C 1
ATOM 2946 O O . PRO A 1 391 ? 39.060 -20.399 -32.614 1.00 81.69 391 PRO A O 1
ATOM 2949 N N . ALA A 1 392 ? 38.384 -22.537 -32.628 1.00 81.06 392 ALA A N 1
ATOM 2950 C CA . ALA A 1 392 ? 38.865 -22.825 -33.978 1.00 81.06 392 ALA A CA 1
ATOM 2951 C C . ALA A 1 392 ? 38.026 -22.113 -35.051 1.00 81.06 392 ALA A C 1
ATOM 2953 O O . ALA A 1 392 ? 38.578 -21.618 -36.027 1.00 81.06 392 ALA A O 1
ATOM 2954 N N . LEU A 1 393 ? 36.708 -22.008 -34.851 1.00 80.62 393 LEU A N 1
ATOM 2955 C CA . LEU A 1 393 ? 35.805 -21.282 -35.749 1.00 80.62 393 LEU A CA 1
ATOM 2956 C C . LEU A 1 393 ? 36.072 -19.774 -35.741 1.00 80.62 393 LEU A C 1
ATOM 2958 O O . LEU A 1 393 ? 36.077 -19.146 -36.795 1.00 80.62 393 LEU A O 1
ATOM 2962 N N . LEU A 1 394 ? 36.332 -19.200 -34.564 1.00 84.94 394 LEU A N 1
ATOM 2963 C CA . LEU A 1 394 ? 36.684 -17.787 -34.436 1.00 84.94 394 LEU A CA 1
ATOM 2964 C C . LEU A 1 394 ? 38.057 -17.499 -35.061 1.00 84.94 394 LEU A C 1
ATOM 2966 O O . LEU A 1 394 ? 38.183 -16.541 -35.813 1.00 84.94 394 LEU A O 1
ATOM 2970 N N . ALA A 1 395 ? 39.051 -18.368 -34.840 1.00 83.62 395 ALA A N 1
ATOM 2971 C CA . ALA A 1 395 ? 40.375 -18.242 -35.456 1.00 83.62 395 ALA A CA 1
ATOM 2972 C C . ALA A 1 395 ? 40.342 -18.389 -36.991 1.00 83.62 395 ALA A C 1
ATOM 2974 O O . ALA A 1 395 ? 41.040 -17.672 -37.709 1.00 83.62 395 ALA A O 1
ATOM 2975 N N . TRP A 1 396 ? 39.514 -19.300 -37.510 1.00 92.81 396 TRP A N 1
ATOM 2976 C CA . TRP A 1 396 ? 39.262 -19.411 -38.946 1.00 92.81 396 TRP A CA 1
ATOM 2977 C C . TRP A 1 396 ? 38.602 -18.142 -39.500 1.00 92.81 396 TRP A C 1
ATOM 2979 O O . TRP A 1 396 ? 39.044 -17.627 -40.523 1.00 92.81 396 TRP A O 1
ATOM 2989 N N . GLY A 1 397 ? 37.594 -17.605 -38.806 1.00 85.38 397 GLY A N 1
ATOM 2990 C CA . GLY A 1 397 ? 36.908 -16.384 -39.226 1.00 85.38 397 GLY A CA 1
ATOM 2991 C C . GLY A 1 397 ? 37.826 -15.157 -39.240 1.00 85.38 397 GLY A C 1
ATOM 2992 O O . GLY A 1 397 ? 37.770 -14.364 -40.174 1.00 85.38 397 GLY A O 1
ATOM 2993 N N . ASP A 1 398 ? 38.738 -15.050 -38.270 1.00 84.88 398 ASP A N 1
ATOM 2994 C CA . ASP A 1 398 ? 39.730 -13.967 -38.191 1.00 84.88 398 ASP A CA 1
ATOM 2995 C C . ASP A 1 398 ? 40.777 -14.023 -39.319 1.00 84.88 398 ASP A C 1
ATOM 2997 O O . ASP A 1 398 ? 41.309 -12.993 -39.726 1.00 84.88 398 ASP A O 1
ATOM 3001 N N . SER A 1 399 ? 41.076 -15.219 -39.832 1.00 88.94 399 SER A N 1
ATOM 3002 C CA . SER A 1 399 ? 42.041 -15.433 -40.923 1.00 88.94 399 SER A CA 1
ATOM 3003 C C . SER A 1 399 ? 41.392 -15.494 -42.309 1.00 88.94 399 SER A C 1
ATOM 3005 O O . SER A 1 399 ? 42.078 -15.735 -43.305 1.00 88.94 399 SER A O 1
ATOM 3007 N N . HIS A 1 400 ? 40.077 -15.277 -42.398 1.00 92.88 400 HIS A N 1
ATOM 3008 C CA . HIS A 1 400 ? 39.353 -15.378 -43.657 1.00 92.88 400 HIS A CA 1
ATOM 3009 C C . HIS A 1 400 ? 39.644 -14.174 -44.569 1.00 92.88 400 HIS A C 1
ATOM 3011 O O . HIS A 1 400 ? 39.754 -13.060 -44.066 1.00 92.88 400 HIS A O 1
ATOM 3017 N N . PRO A 1 401 ? 39.769 -14.344 -45.900 1.00 82.06 401 PRO A N 1
ATOM 3018 C CA . PRO A 1 401 ? 40.075 -13.233 -46.809 1.00 82.06 401 PRO A CA 1
ATOM 3019 C C . PRO A 1 401 ? 38.906 -12.252 -47.002 1.00 82.06 401 PRO A C 1
ATOM 3021 O O . PRO A 1 401 ? 39.123 -11.129 -47.447 1.00 82.06 401 PRO A O 1
ATOM 3024 N N . ASP A 1 402 ? 37.678 -12.667 -46.683 1.00 85.94 402 ASP A N 1
ATOM 3025 C CA . ASP A 1 402 ? 36.479 -11.829 -46.754 1.00 85.94 402 ASP A CA 1
ATOM 3026 C C . ASP A 1 402 ? 36.303 -11.017 -45.458 1.00 85.94 402 ASP A C 1
ATOM 3028 O O . ASP A 1 402 ? 36.151 -11.583 -44.369 1.00 85.94 402 ASP A O 1
ATOM 3032 N N . SER A 1 403 ? 36.272 -9.687 -45.577 1.00 75.12 403 SER A N 1
ATOM 3033 C CA . SER A 1 403 ? 36.096 -8.768 -44.446 1.00 75.12 403 SER A CA 1
ATOM 3034 C C . SER A 1 403 ? 34.756 -8.949 -43.725 1.00 75.12 403 SER A C 1
ATOM 3036 O O . SER A 1 403 ? 34.685 -8.761 -42.514 1.00 75.12 403 SER A O 1
ATOM 3038 N N . SER A 1 404 ? 33.698 -9.375 -44.422 1.00 74.75 404 SER A N 1
ATOM 3039 C CA . SER A 1 404 ? 32.394 -9.655 -43.803 1.00 74.75 404 SER A CA 1
ATOM 3040 C C . SER A 1 404 ? 32.477 -10.824 -42.816 1.00 74.75 404 SER A C 1
ATOM 3042 O O . SER A 1 404 ? 31.862 -10.794 -41.746 1.00 74.75 404 SER A O 1
ATOM 3044 N N . VAL A 1 405 ? 33.282 -11.842 -43.137 1.00 73.19 405 VAL A N 1
ATOM 3045 C CA . VAL A 1 405 ? 33.498 -13.013 -42.274 1.00 73.19 405 VAL A CA 1
ATOM 3046 C C . VAL A 1 405 ? 34.378 -12.654 -41.072 1.00 73.19 405 VAL A C 1
ATOM 3048 O O . VAL A 1 405 ? 34.074 -13.073 -39.952 1.00 73.19 405 VAL A O 1
ATOM 3051 N N . GLN A 1 406 ? 35.393 -11.806 -41.264 1.00 72.62 406 GLN A N 1
ATOM 3052 C CA . GLN A 1 406 ? 36.199 -11.254 -40.165 1.00 72.62 406 GLN A CA 1
ATOM 3053 C C . GLN A 1 406 ? 35.339 -10.427 -39.192 1.00 72.62 406 GLN A C 1
ATOM 3055 O O . GLN A 1 406 ? 35.407 -10.613 -37.974 1.00 72.62 406 GLN A O 1
ATOM 3060 N N . ASP A 1 407 ? 34.458 -9.572 -39.717 1.00 69.25 407 ASP A N 1
ATOM 3061 C CA . ASP A 1 407 ? 33.528 -8.774 -38.915 1.00 69.25 407 ASP A CA 1
ATOM 3062 C C . ASP A 1 407 ? 32.545 -9.654 -38.125 1.00 69.25 407 ASP A C 1
ATOM 3064 O O . ASP A 1 407 ? 32.216 -9.368 -36.968 1.00 69.25 407 ASP A O 1
ATOM 3068 N N . GLN A 1 408 ? 32.071 -10.750 -38.726 1.00 71.31 408 GLN A N 1
ATOM 3069 C CA . GLN A 1 408 ? 31.232 -11.733 -38.039 1.00 71.31 408 GLN A CA 1
ATOM 3070 C C . GLN A 1 408 ? 31.989 -12.437 -36.906 1.00 71.31 408 GLN A C 1
ATOM 3072 O O . GLN A 1 408 ? 31.430 -12.588 -35.816 1.00 71.31 408 GLN A O 1
ATOM 3077 N N . ALA A 1 409 ? 33.254 -12.809 -37.113 1.00 74.81 409 ALA A N 1
ATOM 3078 C CA . ALA A 1 409 ? 34.096 -13.414 -36.080 1.00 74.81 409 ALA A CA 1
ATOM 3079 C C . ALA A 1 409 ? 34.358 -12.452 -34.908 1.00 74.81 409 ALA A C 1
ATOM 3081 O O . ALA A 1 409 ? 34.272 -12.851 -33.743 1.00 74.81 409 ALA A O 1
ATOM 3082 N N . ALA A 1 410 ? 34.588 -11.166 -35.191 1.00 74.69 410 ALA A N 1
ATOM 3083 C CA . ALA A 1 410 ? 34.730 -10.127 -34.172 1.00 74.69 410 ALA A CA 1
ATOM 3084 C C . ALA A 1 410 ? 33.440 -9.943 -33.347 1.00 74.69 410 ALA A C 1
ATOM 3086 O O . ALA A 1 410 ? 33.484 -9.940 -32.112 1.00 74.69 410 ALA A O 1
ATOM 3087 N N . ARG A 1 411 ? 32.272 -9.873 -34.005 1.00 77.12 411 ARG A N 1
ATOM 3088 C CA . ARG A 1 411 ? 30.967 -9.804 -33.317 1.00 77.12 411 ARG A CA 1
ATOM 3089 C C . ARG A 1 411 ? 30.699 -11.043 -32.466 1.00 77.12 411 ARG A C 1
ATOM 3091 O O . ARG A 1 411 ? 30.238 -10.920 -31.331 1.00 77.12 411 ARG A O 1
ATOM 3098 N N . ALA A 1 412 ? 31.011 -12.228 -32.985 1.00 78.38 412 ALA A N 1
ATOM 3099 C CA . ALA A 1 412 ? 30.847 -13.482 -32.261 1.00 78.38 412 ALA A CA 1
ATOM 3100 C C . ALA A 1 412 ? 31.743 -13.541 -31.011 1.00 78.38 412 ALA A C 1
ATOM 3102 O O . ALA A 1 412 ? 31.275 -13.956 -29.951 1.00 78.38 412 ALA A O 1
ATOM 3103 N N . ARG A 1 413 ? 32.992 -13.057 -31.085 1.00 82.62 413 ARG A N 1
ATOM 3104 C CA . ARG A 1 413 ? 33.886 -12.930 -29.918 1.00 82.62 413 ARG A CA 1
ATOM 3105 C C . ARG A 1 413 ? 33.295 -12.036 -28.834 1.00 82.62 413 ARG A C 1
ATOM 3107 O O . ARG A 1 413 ? 33.170 -12.484 -27.695 1.00 82.62 413 ARG A O 1
ATOM 3114 N N . ALA A 1 414 ? 32.865 -10.829 -29.198 1.00 76.06 414 ALA A N 1
ATOM 3115 C CA . ALA A 1 414 ? 32.251 -9.893 -28.256 1.00 76.06 414 ALA A CA 1
ATOM 3116 C C . ALA A 1 414 ? 30.982 -10.479 -27.604 1.00 76.06 414 ALA A C 1
ATOM 3118 O O . ALA A 1 414 ? 30.773 -10.352 -26.397 1.00 76.06 414 ALA A O 1
ATOM 3119 N N . ALA A 1 415 ? 30.155 -11.188 -28.380 1.00 76.75 415 ALA A N 1
ATOM 3120 C CA . ALA A 1 415 ? 28.959 -11.848 -27.863 1.00 76.75 415 ALA A CA 1
ATOM 3121 C C . ALA A 1 415 ? 29.288 -12.977 -26.869 1.00 76.75 415 ALA A C 1
ATOM 3123 O O . ALA A 1 41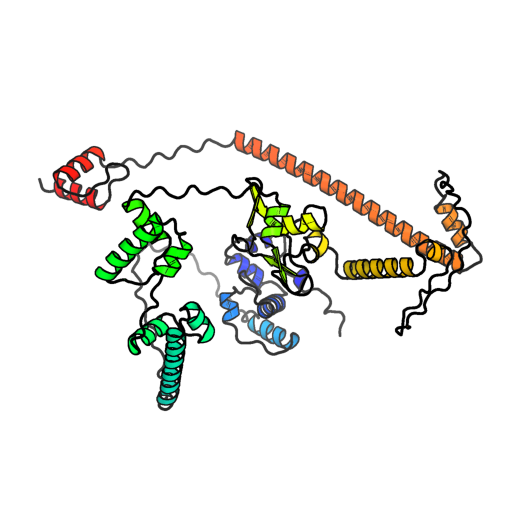5 ? 28.639 -13.095 -25.827 1.00 76.75 415 ALA A O 1
ATOM 3124 N N . VAL A 1 416 ? 30.302 -13.795 -27.165 1.00 82.50 416 VAL A N 1
ATOM 3125 C CA . VAL A 1 416 ? 30.753 -14.894 -26.294 1.00 82.50 416 VAL A CA 1
ATOM 3126 C C . VAL A 1 416 ? 31.367 -14.362 -25.003 1.00 82.50 416 VAL A C 1
ATOM 3128 O O . VAL A 1 416 ? 31.097 -14.903 -23.932 1.00 82.50 416 VAL A O 1
ATOM 3131 N N . GLU A 1 417 ? 32.161 -13.297 -25.079 1.00 82.62 417 GLU A N 1
ATOM 3132 C CA . GLU A 1 417 ? 32.706 -12.617 -23.903 1.00 82.62 417 GLU A CA 1
ATOM 3133 C C . GLU A 1 417 ? 31.586 -12.062 -23.016 1.00 82.62 417 GLU A C 1
ATOM 3135 O O . GLU A 1 417 ? 31.546 -12.357 -21.822 1.00 82.62 417 GLU A O 1
ATOM 3140 N N . GLY A 1 418 ? 30.604 -11.376 -23.610 1.00 83.44 418 GLY A N 1
ATOM 3141 C CA . GLY A 1 418 ? 29.427 -10.894 -22.889 1.00 83.44 418 GLY A CA 1
ATOM 3142 C C . GLY A 1 418 ? 28.612 -12.019 -22.238 1.00 83.44 418 GLY A C 1
ATOM 3143 O O . GLY A 1 418 ? 28.153 -11.877 -21.106 1.00 83.44 418 GLY A O 1
ATOM 3144 N N . LEU A 1 419 ? 28.456 -13.166 -22.909 1.00 85.31 419 LEU A N 1
ATOM 3145 C CA . LEU A 1 419 ? 27.793 -14.344 -22.335 1.00 85.31 419 LEU A CA 1
ATOM 3146 C C . LEU A 1 419 ? 28.564 -14.927 -21.147 1.00 85.31 419 LEU A C 1
ATOM 3148 O O . LEU A 1 419 ? 27.950 -15.261 -20.137 1.00 85.31 419 LEU A O 1
ATOM 3152 N N . ARG A 1 420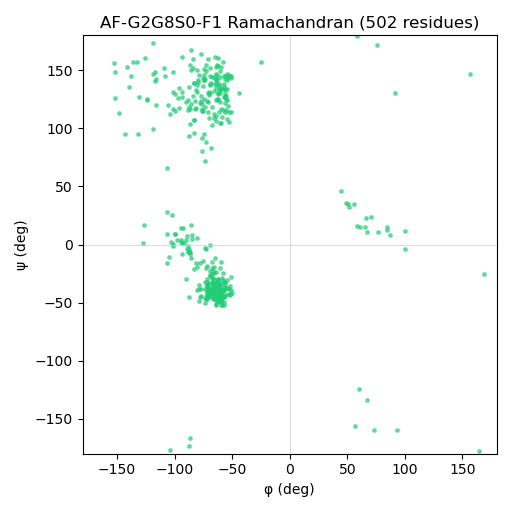 ? 29.893 -15.026 -21.245 1.00 87.88 420 ARG A N 1
ATOM 3153 C CA . ARG A 1 420 ? 30.743 -15.511 -20.147 1.00 87.88 420 ARG A CA 1
ATOM 3154 C C . ARG A 1 420 ? 30.707 -14.570 -18.947 1.00 87.88 420 ARG A C 1
ATOM 3156 O O . ARG A 1 420 ? 30.595 -15.052 -17.826 1.00 87.88 420 ARG A O 1
ATOM 3163 N N . ALA A 1 421 ? 30.742 -13.258 -19.178 1.00 87.12 421 ALA A N 1
ATOM 3164 C CA . ALA A 1 421 ? 30.630 -12.259 -18.120 1.00 87.12 421 ALA A CA 1
ATOM 3165 C C . ALA A 1 421 ? 29.280 -12.351 -17.391 1.00 87.12 421 ALA A C 1
ATOM 3167 O O . ALA A 1 421 ? 29.249 -12.374 -16.164 1.00 87.12 421 ALA A O 1
ATOM 3168 N N . ARG A 1 422 ? 28.170 -12.488 -18.135 1.00 86.12 422 ARG A N 1
ATOM 3169 C CA . ARG A 1 422 ? 26.842 -12.725 -17.542 1.00 86.12 422 ARG A CA 1
ATOM 3170 C C . ARG A 1 422 ? 26.804 -14.013 -16.725 1.00 86.12 422 ARG A C 1
ATOM 3172 O O . ARG A 1 422 ? 26.360 -13.988 -15.588 1.00 86.12 422 ARG A O 1
ATOM 3179 N N . HIS A 1 423 ? 27.329 -15.109 -17.269 1.00 90.50 423 HIS A N 1
ATOM 3180 C CA . HIS A 1 423 ? 27.366 -16.382 -16.553 1.00 90.50 423 HIS A CA 1
ATOM 3181 C C . HIS A 1 423 ? 28.179 -16.302 -15.253 1.00 90.50 423 HIS A C 1
ATOM 3183 O O . HIS A 1 423 ? 27.750 -16.833 -14.234 1.00 90.50 423 HIS A O 1
ATOM 3189 N N . ALA A 1 424 ? 29.321 -15.609 -15.268 1.00 90.44 424 ALA A N 1
ATOM 3190 C CA . ALA A 1 424 ? 30.124 -15.380 -14.070 1.00 90.44 424 ALA A CA 1
ATOM 3191 C C . ALA A 1 424 ? 29.368 -14.540 -13.023 1.00 90.44 424 ALA A C 1
ATOM 3193 O O . ALA A 1 424 ? 29.372 -14.889 -11.845 1.00 90.44 424 ALA A O 1
ATOM 3194 N N . ALA A 1 425 ? 28.663 -13.488 -13.452 1.00 89.06 425 ALA A N 1
ATOM 3195 C CA . ALA A 1 425 ? 27.828 -12.679 -12.564 1.00 89.06 425 ALA A CA 1
ATOM 3196 C C . ALA A 1 425 ? 26.663 -13.488 -11.963 1.00 89.06 425 ALA A C 1
ATOM 3198 O O . ALA A 1 425 ? 26.384 -13.369 -10.772 1.00 89.06 425 ALA A O 1
ATOM 3199 N N . ASP A 1 426 ? 26.017 -14.352 -12.751 1.00 89.56 426 ASP A N 1
ATOM 3200 C CA . ASP A 1 426 ? 24.950 -15.240 -12.268 1.00 89.56 426 ASP A CA 1
ATOM 3201 C C . ASP A 1 426 ? 25.476 -16.240 -11.224 1.00 89.56 426 ASP A C 1
ATOM 3203 O O . ASP A 1 426 ? 24.811 -16.516 -10.219 1.00 89.56 426 ASP A O 1
ATOM 3207 N N . GLN A 1 427 ? 26.687 -16.769 -11.429 1.00 93.88 427 GLN A N 1
ATOM 3208 C CA . GLN A 1 427 ? 27.357 -17.646 -10.465 1.00 93.88 427 GLN A CA 1
ATOM 3209 C C . GLN A 1 427 ? 27.679 -16.913 -9.157 1.00 93.88 427 GLN A C 1
ATOM 3211 O O . GLN A 1 427 ? 27.407 -17.443 -8.080 1.00 93.88 427 GLN A O 1
ATOM 3216 N N . GLU A 1 428 ? 28.209 -15.691 -9.239 1.00 96.50 428 GLU A N 1
ATOM 3217 C CA . GLU A 1 428 ? 28.496 -14.858 -8.067 1.00 96.50 428 GLU A CA 1
ATOM 3218 C C . GLU A 1 428 ? 27.215 -14.510 -7.298 1.00 96.50 428 GLU A C 1
ATOM 3220 O O . GLU A 1 428 ? 27.152 -14.671 -6.078 1.00 96.50 428 GLU A O 1
ATOM 3225 N N . LEU A 1 429 ? 26.154 -14.116 -8.006 1.00 92.44 429 LEU A N 1
ATOM 3226 C CA . LEU A 1 429 ? 24.855 -13.825 -7.405 1.00 92.44 429 LEU A CA 1
ATOM 3227 C C . LEU A 1 429 ? 24.278 -15.046 -6.681 1.00 92.44 429 LEU A C 1
ATOM 3229 O O . LEU A 1 429 ? 23.740 -14.917 -5.578 1.00 92.44 429 LEU A O 1
ATOM 3233 N N . THR A 1 430 ? 24.402 -16.229 -7.284 1.00 91.88 430 THR A N 1
ATOM 3234 C CA . THR A 1 430 ? 23.973 -17.491 -6.666 1.00 91.88 430 THR A CA 1
ATOM 3235 C C . THR A 1 430 ? 24.753 -17.748 -5.377 1.00 91.88 430 THR A C 1
ATOM 3237 O O . THR A 1 430 ? 24.141 -17.980 -4.336 1.00 91.88 430 THR A O 1
ATOM 3240 N N . ALA A 1 431 ? 26.082 -17.601 -5.404 1.00 96.12 431 ALA A N 1
ATOM 3241 C CA . ALA A 1 431 ? 26.932 -17.789 -4.229 1.00 96.12 431 ALA A CA 1
ATOM 3242 C C . ALA A 1 431 ? 26.581 -16.823 -3.080 1.00 96.12 431 ALA A C 1
ATOM 3244 O O . ALA A 1 431 ? 26.437 -17.253 -1.936 1.00 96.12 431 ALA A O 1
ATOM 3245 N N . ILE A 1 432 ? 26.368 -15.536 -3.382 1.00 97.19 432 ILE A N 1
ATOM 3246 C CA . ILE A 1 432 ? 25.951 -14.527 -2.392 1.00 97.19 432 ILE A CA 1
ATOM 3247 C C . ILE A 1 432 ? 24.577 -14.868 -1.805 1.00 97.19 432 ILE A C 1
ATOM 3249 O O . ILE A 1 432 ? 24.348 -14.717 -0.604 1.00 97.19 432 ILE A O 1
ATOM 3253 N N . THR A 1 433 ? 23.647 -15.322 -2.645 1.00 92.50 433 THR A N 1
ATOM 3254 C CA . THR A 1 433 ? 22.291 -15.684 -2.211 1.00 92.50 433 THR A CA 1
ATOM 3255 C C . THR A 1 433 ? 22.319 -16.883 -1.264 1.00 92.50 433 THR A C 1
ATOM 3257 O O . THR A 1 433 ? 21.652 -16.867 -0.225 1.00 92.50 433 THR A O 1
ATOM 3260 N N . ASP A 1 434 ? 23.135 -17.890 -1.574 1.00 96.69 434 ASP A N 1
ATOM 3261 C CA . ASP A 1 434 ? 23.328 -19.063 -0.724 1.00 96.69 434 ASP A CA 1
ATOM 3262 C C . ASP A 1 434 ? 23.987 -18.694 0.615 1.00 96.69 434 ASP A C 1
ATOM 3264 O O . ASP A 1 434 ? 23.546 -19.156 1.673 1.00 96.69 434 ASP A O 1
ATOM 3268 N N . GLU A 1 435 ? 24.999 -17.821 0.604 1.00 98.19 435 GLU A N 1
ATOM 3269 C CA . GLU A 1 435 ? 25.640 -17.319 1.824 1.00 98.19 435 GLU A CA 1
ATOM 3270 C C . GLU A 1 435 ? 24.652 -16.532 2.700 1.00 98.19 435 GLU A C 1
ATOM 3272 O O . GLU A 1 435 ? 24.569 -16.758 3.912 1.00 98.19 435 GLU A O 1
ATOM 3277 N N . ALA A 1 436 ? 23.833 -15.661 2.101 1.00 96.75 436 ALA A N 1
ATOM 3278 C CA . ALA A 1 436 ? 22.800 -14.920 2.818 1.00 96.75 436 ALA A CA 1
ATOM 3279 C C . ALA A 1 436 ? 21.803 -15.863 3.516 1.00 96.75 436 ALA A C 1
ATOM 3281 O O . ALA A 1 436 ? 21.505 -15.681 4.701 1.00 96.75 436 ALA A O 1
ATOM 3282 N N . ALA A 1 437 ? 21.347 -16.916 2.828 1.00 96.12 437 ALA A N 1
ATOM 3283 C CA . ALA A 1 437 ? 20.458 -17.922 3.408 1.00 96.12 437 ALA A CA 1
ATOM 3284 C C . ALA A 1 437 ? 21.113 -18.673 4.586 1.00 96.12 437 ALA A C 1
ATOM 3286 O O . ALA A 1 437 ? 20.467 -18.939 5.609 1.00 96.12 437 ALA A O 1
ATOM 3287 N N . GLN A 1 438 ? 22.411 -18.984 4.490 1.00 97.69 438 GLN A N 1
ATOM 3288 C CA . GLN A 1 438 ? 23.167 -19.605 5.583 1.00 97.69 438 GLN A CA 1
ATOM 3289 C C . GLN A 1 438 ? 23.294 -18.674 6.798 1.00 97.69 438 GLN A C 1
ATOM 3291 O O . GLN A 1 438 ? 23.101 -19.115 7.938 1.00 97.69 438 GLN A O 1
ATOM 3296 N N . LEU A 1 439 ? 23.558 -17.383 6.580 1.00 98.12 439 LEU A N 1
ATOM 3297 C CA . LEU A 1 439 ? 23.644 -16.387 7.651 1.00 98.12 439 LEU A CA 1
ATOM 3298 C C . LEU A 1 439 ? 22.298 -16.173 8.351 1.00 98.12 439 LEU A C 1
ATOM 3300 O O . LEU A 1 439 ? 22.257 -16.072 9.579 1.00 98.12 439 LEU A O 1
ATOM 3304 N N . GLU A 1 440 ? 21.187 -16.163 7.613 1.00 97.31 440 GLU A N 1
ATOM 3305 C CA . GLU A 1 440 ? 19.845 -16.084 8.201 1.00 97.31 440 GLU A CA 1
ATOM 3306 C C . GLU A 1 440 ? 19.545 -17.285 9.101 1.00 97.31 440 GLU A C 1
ATOM 3308 O O . GLU A 1 440 ? 19.067 -17.116 10.231 1.00 97.31 440 GLU A O 1
ATOM 3313 N N . LYS A 1 441 ? 19.890 -18.497 8.648 1.00 97.62 441 LYS A N 1
ATOM 3314 C CA . LYS A 1 441 ? 19.782 -19.710 9.466 1.00 97.62 441 LYS A CA 1
ATOM 3315 C C . LYS A 1 441 ? 20.625 -19.591 10.737 1.00 97.62 441 LYS A C 1
ATOM 3317 O O . LYS A 1 441 ? 20.128 -19.865 11.831 1.00 97.62 441 LYS A O 1
ATOM 3322 N N . ARG A 1 442 ? 21.867 -19.112 10.624 1.00 98.25 442 ARG A N 1
ATOM 3323 C CA . ARG A 1 442 ? 22.759 -18.923 11.776 1.00 98.25 442 ARG A CA 1
ATOM 3324 C C . ARG A 1 442 ? 22.221 -17.889 12.765 1.00 98.25 442 ARG A C 1
ATOM 3326 O O . ARG A 1 442 ? 22.281 -18.098 13.976 1.00 98.25 442 ARG A O 1
ATOM 3333 N N . LEU A 1 443 ? 21.656 -16.790 12.271 1.00 97.62 443 LEU A N 1
ATOM 3334 C CA . LEU A 1 443 ? 21.018 -15.774 13.105 1.00 97.62 443 LEU A CA 1
ATOM 3335 C C . LEU A 1 443 ? 19.807 -16.342 13.856 1.00 97.62 443 LEU A C 1
ATOM 3337 O O . LEU A 1 443 ? 19.597 -16.012 15.025 1.00 97.62 443 LEU A O 1
ATOM 3341 N N . ALA A 1 444 ? 19.018 -17.202 13.209 1.00 96.56 444 ALA A N 1
ATOM 3342 C CA . ALA A 1 444 ? 17.896 -17.878 13.849 1.00 96.56 444 ALA A CA 1
ATOM 3343 C C . ALA A 1 444 ? 18.360 -18.809 14.984 1.00 96.56 444 ALA A C 1
ATOM 3345 O O . ALA A 1 444 ? 17.790 -18.760 16.074 1.00 96.56 444 ALA A O 1
ATOM 3346 N N . GLU A 1 445 ? 19.427 -19.587 14.770 1.00 98.00 445 GLU A N 1
ATOM 3347 C CA . GLU A 1 445 ? 20.047 -20.423 15.810 1.00 98.00 445 GLU A CA 1
ATOM 3348 C C . GLU A 1 445 ? 20.517 -19.587 17.011 1.00 98.00 445 GLU A C 1
ATOM 3350 O O . GLU A 1 445 ? 20.226 -19.920 18.161 1.00 98.00 445 GLU A O 1
ATOM 3355 N N . LEU A 1 446 ? 21.194 -18.462 16.756 1.00 97.88 446 LEU A N 1
ATOM 3356 C CA . LEU A 1 446 ? 21.669 -17.565 17.812 1.00 97.88 446 LEU A CA 1
ATOM 3357 C C . LEU A 1 446 ? 20.514 -16.946 18.607 1.00 97.88 446 LEU A C 1
ATOM 3359 O O . LEU A 1 446 ? 20.573 -16.910 19.834 1.00 97.88 446 LEU A O 1
ATOM 3363 N N . ARG A 1 447 ? 19.436 -16.520 17.938 1.00 96.31 447 ARG A N 1
ATOM 3364 C CA . ARG A 1 447 ? 18.232 -15.998 18.608 1.00 96.31 447 ARG A CA 1
ATOM 3365 C C . ARG A 1 447 ? 17.523 -17.057 19.446 1.00 96.31 447 ARG A C 1
ATOM 3367 O O . ARG A 1 447 ? 17.021 -16.742 20.522 1.00 96.31 447 ARG A O 1
ATOM 3374 N N . ALA A 1 448 ? 17.476 -18.303 18.974 1.00 96.50 448 ALA A N 1
ATOM 3375 C CA . ALA A 1 448 ? 16.924 -19.407 19.753 1.00 96.50 448 ALA A CA 1
ATOM 3376 C C . ALA A 1 448 ? 17.742 -19.634 21.033 1.00 96.50 448 ALA A C 1
ATOM 3378 O O . ALA A 1 448 ? 17.170 -19.755 22.117 1.00 96.50 448 ALA A O 1
ATOM 3379 N N . ARG A 1 449 ? 19.077 -19.593 20.928 1.00 97.00 449 ARG A N 1
ATOM 3380 C CA . ARG A 1 449 ? 19.971 -19.707 22.086 1.00 97.00 449 ARG A CA 1
ATOM 3381 C C . ARG A 1 449 ? 19.838 -18.528 23.049 1.00 97.00 449 ARG A C 1
ATOM 3383 O O . ARG A 1 449 ? 19.812 -18.730 24.260 1.00 97.00 449 ARG A O 1
ATOM 3390 N N . GLU A 1 450 ? 19.716 -17.308 22.532 1.00 95.69 450 GLU A N 1
ATOM 3391 C CA . GLU A 1 450 ? 19.450 -16.114 23.340 1.00 95.69 450 GLU A CA 1
ATOM 3392 C C . GLU A 1 450 ? 18.142 -16.264 24.128 1.00 95.69 450 GLU A C 1
ATOM 3394 O O . GLU A 1 450 ? 18.106 -15.984 25.323 1.00 95.69 450 GLU A O 1
ATOM 3399 N N . ALA A 1 451 ? 17.081 -16.766 23.490 1.00 91.81 451 ALA A N 1
ATOM 3400 C CA . ALA A 1 451 ? 15.794 -16.988 24.140 1.00 91.81 451 ALA A CA 1
ATOM 3401 C C . ALA A 1 451 ? 15.849 -18.066 25.238 1.00 91.81 451 ALA A C 1
ATOM 3403 O O . ALA A 1 451 ? 15.171 -17.926 26.254 1.00 91.81 451 ALA A O 1
ATOM 3404 N N . GLU A 1 452 ? 16.654 -19.116 25.053 1.00 92.38 452 GLU A N 1
ATOM 3405 C CA . GLU A 1 452 ? 16.880 -20.163 26.059 1.00 92.38 452 GLU A CA 1
ATOM 3406 C C . GLU A 1 452 ? 17.611 -19.621 27.296 1.00 92.38 452 GLU A C 1
ATOM 3408 O O . GLU A 1 452 ? 17.255 -19.947 28.428 1.00 92.38 452 GLU A O 1
ATOM 3413 N N . LEU A 1 453 ? 18.611 -18.761 27.082 1.00 93.00 453 LEU A N 1
ATOM 3414 C CA . LEU A 1 453 ? 19.404 -18.152 28.152 1.00 93.00 453 LEU A CA 1
ATOM 3415 C C . LEU A 1 453 ? 18.714 -16.941 28.801 1.00 93.00 453 LEU A C 1
ATOM 3417 O O . LEU A 1 453 ? 19.118 -16.508 29.883 1.00 93.00 453 LEU A O 1
ATOM 3421 N N . ALA A 1 454 ? 17.689 -16.374 28.161 1.00 90.06 454 ALA A N 1
ATOM 3422 C CA . ALA A 1 454 ? 17.017 -15.180 28.648 1.00 90.06 454 ALA A CA 1
ATOM 3423 C C . ALA A 1 454 ? 16.337 -15.439 30.009 1.00 90.06 454 ALA A C 1
ATOM 3425 O O . ALA A 1 454 ? 15.482 -16.324 30.133 1.00 90.06 454 ALA A O 1
ATOM 3426 N N . PRO A 1 455 ? 16.634 -14.636 31.050 1.00 84.81 455 PRO A N 1
ATOM 3427 C CA . PRO A 1 455 ? 16.017 -14.816 32.355 1.00 84.81 455 PRO A CA 1
ATOM 3428 C C . PRO A 1 455 ? 14.505 -14.570 32.274 1.00 84.81 455 PRO A C 1
ATOM 3430 O O . PRO A 1 455 ? 14.043 -13.575 31.702 1.00 84.81 455 PRO A O 1
ATOM 3433 N N . LYS A 1 456 ? 13.706 -15.451 32.896 1.00 75.12 456 LYS A N 1
ATOM 3434 C CA . LYS A 1 456 ? 12.254 -15.248 33.017 1.00 75.12 456 LYS A CA 1
ATOM 3435 C C . LYS A 1 456 ? 11.997 -13.925 33.736 1.00 75.12 456 LYS A C 1
ATOM 3437 O O . LYS A 1 456 ? 12.328 -13.778 34.911 1.00 75.12 456 LYS A O 1
ATOM 3442 N N . LYS A 1 457 ? 11.379 -12.961 33.041 1.00 72.00 457 LYS A N 1
ATOM 3443 C CA . LYS A 1 457 ? 10.999 -11.683 33.657 1.00 72.00 457 LYS A CA 1
ATOM 3444 C C . LYS A 1 457 ? 10.104 -11.960 34.870 1.00 72.00 457 LYS A C 1
ATOM 3446 O O . LYS A 1 457 ? 9.091 -12.650 34.715 1.00 72.00 457 LYS A O 1
ATOM 3451 N N . PRO A 1 458 ? 10.429 -11.415 36.054 1.00 68.69 458 PRO A N 1
ATOM 3452 C CA . PRO A 1 458 ? 9.580 -11.584 37.219 1.00 68.69 458 PRO A CA 1
ATOM 3453 C C . PRO A 1 458 ? 8.203 -10.993 36.917 1.00 68.69 458 PRO A C 1
ATOM 3455 O O . PRO A 1 458 ? 8.080 -9.894 36.363 1.00 68.69 458 PRO A O 1
ATOM 3458 N N . ARG A 1 459 ? 7.149 -11.739 37.265 1.00 65.19 459 ARG A N 1
ATOM 3459 C CA . ARG A 1 459 ? 5.780 -11.223 37.202 1.00 65.19 459 ARG A CA 1
ATOM 3460 C C . ARG A 1 459 ? 5.711 -10.006 38.120 1.00 65.19 459 ARG A C 1
ATOM 3462 O O . ARG A 1 459 ? 5.911 -10.126 39.323 1.00 65.19 459 ARG A O 1
ATOM 3469 N N . ARG A 1 460 ? 5.443 -8.827 37.552 1.00 67.69 460 ARG A N 1
ATOM 3470 C CA . ARG A 1 460 ? 5.159 -7.629 38.346 1.00 67.69 460 ARG A CA 1
ATOM 3471 C C . ARG A 1 460 ? 3.827 -7.846 39.057 1.00 67.69 460 ARG A C 1
ATOM 3473 O O . ARG A 1 460 ? 2.775 -7.756 38.425 1.00 67.69 460 ARG A O 1
ATOM 3480 N N . SER A 1 461 ? 3.875 -8.152 40.348 1.00 64.56 461 SER A N 1
ATOM 3481 C CA . SER A 1 461 ? 2.692 -8.081 41.201 1.00 64.56 461 SER A CA 1
ATOM 3482 C C . SER A 1 461 ? 2.194 -6.631 41.233 1.00 64.56 461 SER A C 1
ATOM 3484 O O . SER A 1 461 ? 3.020 -5.712 41.280 1.00 64.56 461 SER A O 1
ATOM 3486 N N . PRO A 1 462 ? 0.872 -6.387 41.176 1.00 62.94 462 PRO A N 1
ATOM 3487 C CA . PRO A 1 462 ? 0.328 -5.056 41.410 1.00 62.94 462 PRO A CA 1
ATOM 3488 C C . PRO A 1 462 ? 0.828 -4.523 42.761 1.00 62.94 462 PRO A C 1
ATOM 3490 O O . PRO A 1 462 ? 0.969 -5.322 43.691 1.00 62.94 462 PRO A O 1
ATOM 3493 N N . PRO A 1 463 ? 1.087 -3.210 42.893 1.00 66.44 463 PRO A N 1
ATOM 3494 C CA . PRO A 1 463 ? 1.488 -2.640 44.171 1.00 66.44 463 PRO A CA 1
ATOM 3495 C C . PRO A 1 463 ? 0.455 -2.999 45.254 1.00 66.44 463 PRO A C 1
ATOM 3497 O O . PRO A 1 463 ? -0.747 -3.037 44.949 1.00 66.44 463 PRO A O 1
ATOM 3500 N N . PRO A 1 464 ? 0.902 -3.289 46.491 1.00 68.25 464 PRO A N 1
ATOM 3501 C CA . PRO A 1 464 ? 0.000 -3.590 47.594 1.00 68.25 464 PRO A CA 1
ATOM 3502 C C . PRO A 1 464 ? -0.981 -2.428 47.766 1.00 68.25 464 PRO A C 1
ATOM 3504 O O . PRO A 1 464 ? -0.593 -1.260 47.751 1.00 68.25 464 PRO A O 1
ATOM 3507 N N . ARG A 1 465 ? -2.273 -2.754 47.843 1.00 78.44 465 ARG A N 1
ATOM 3508 C CA . ARG A 1 465 ? -3.327 -1.763 48.079 1.00 78.44 465 ARG A CA 1
ATOM 3509 C C . ARG A 1 465 ? -3.365 -1.466 49.572 1.00 78.44 465 ARG A C 1
ATOM 3511 O O . ARG A 1 465 ? -3.317 -2.389 50.374 1.00 78.44 465 ARG A O 1
ATOM 3518 N N . ASP A 1 466 ? -3.497 -0.196 49.922 1.00 82.06 466 ASP A N 1
ATOM 3519 C CA . ASP A 1 466 ? -3.642 0.306 51.293 1.00 82.06 466 ASP A CA 1
ATOM 3520 C C . ASP A 1 466 ? -5.080 0.179 51.836 1.00 82.06 466 ASP A C 1
ATOM 3522 O O . ASP A 1 466 ? -5.381 0.659 52.923 1.00 82.06 466 ASP A O 1
ATOM 3526 N N . TYR A 1 467 ? -5.983 -0.451 51.080 1.00 82.38 467 TYR A N 1
ATOM 3527 C CA . TYR A 1 467 ? -7.384 -0.656 51.442 1.00 82.38 467 TYR A CA 1
ATOM 3528 C C . TYR A 1 467 ? -7.846 -2.071 51.083 1.00 82.38 467 TYR A C 1
ATOM 3530 O O . TYR A 1 467 ? -7.477 -2.621 50.038 1.00 82.38 467 TYR A O 1
ATOM 3538 N N . ASP A 1 468 ? -8.731 -2.632 51.908 1.00 85.88 468 ASP A N 1
ATOM 3539 C CA . ASP A 1 468 ? -9.471 -3.838 51.553 1.00 85.88 468 ASP A CA 1
ATOM 3540 C C . ASP A 1 468 ? -10.677 -3.483 50.668 1.00 85.88 468 ASP A C 1
ATOM 3542 O O . ASP A 1 468 ? -11.616 -2.792 51.070 1.00 85.88 468 ASP A O 1
ATOM 3546 N N . ALA A 1 469 ? -10.669 -3.989 49.435 1.00 86.31 469 ALA A N 1
ATOM 3547 C CA . ALA A 1 469 ? -11.717 -3.707 48.465 1.00 86.31 469 ALA A CA 1
ATOM 3548 C C . ALA A 1 469 ? -13.084 -4.294 48.859 1.00 86.31 469 ALA A C 1
ATOM 3550 O O . ALA A 1 469 ? -14.111 -3.812 48.378 1.00 86.31 469 ALA A O 1
ATOM 3551 N N . ARG A 1 470 ? -13.130 -5.330 49.705 1.00 86.00 470 ARG A N 1
ATOM 3552 C CA . ARG A 1 470 ? -14.401 -5.882 50.191 1.00 86.00 470 ARG A CA 1
ATOM 3553 C C . ARG A 1 470 ? -15.040 -4.941 51.209 1.00 86.00 470 ARG A C 1
ATOM 3555 O O . ARG A 1 470 ? -16.214 -4.607 51.058 1.00 86.00 470 ARG A O 1
ATOM 3562 N N . THR A 1 471 ? -14.247 -4.450 52.157 1.00 87.38 471 THR A N 1
ATOM 3563 C CA . THR A 1 471 ? -14.666 -3.476 53.175 1.00 87.38 471 THR A CA 1
ATOM 3564 C C . THR A 1 471 ? -15.220 -2.194 52.551 1.00 87.38 471 THR A C 1
ATOM 3566 O O . THR A 1 471 ? -16.335 -1.777 52.864 1.00 87.38 471 THR A O 1
ATOM 3569 N N . VAL A 1 472 ? -14.504 -1.604 51.591 1.00 90.44 472 VAL A N 1
ATOM 3570 C CA . VAL A 1 472 ? -14.935 -0.347 50.953 1.00 90.44 472 VAL A CA 1
ATOM 3571 C C . VAL A 1 472 ? -16.212 -0.530 50.117 1.00 90.44 472 VAL A C 1
ATOM 3573 O O . VAL A 1 472 ? -17.054 0.365 50.068 1.00 90.44 472 VAL A O 1
ATOM 3576 N N . ARG A 1 473 ? -16.404 -1.691 49.473 1.00 91.25 473 ARG A N 1
ATOM 3577 C CA . ARG A 1 473 ? -17.651 -1.995 48.743 1.00 91.25 473 ARG A CA 1
ATOM 3578 C C . ARG A 1 473 ? -18.838 -2.187 49.678 1.00 91.25 473 ARG A C 1
ATOM 3580 O O . ARG A 1 473 ? -19.909 -1.673 49.378 1.00 91.25 473 ARG A O 1
ATOM 3587 N N . ALA A 1 474 ? -18.651 -2.898 50.789 1.00 88.50 474 ALA A N 1
ATOM 3588 C CA . ALA A 1 474 ? -19.699 -3.081 51.790 1.00 88.50 474 ALA A CA 1
ATOM 3589 C C . ALA A 1 474 ? -20.151 -1.730 52.367 1.00 88.50 474 ALA A C 1
ATOM 3591 O O . ALA A 1 474 ? -21.349 -1.461 52.442 1.00 88.50 474 ALA A O 1
ATOM 3592 N N . TRP A 1 475 ? -19.197 -0.842 52.664 1.00 93.06 475 TRP A N 1
ATOM 3593 C CA . TRP A 1 475 ? -19.495 0.527 53.077 1.00 93.06 475 TRP A CA 1
ATOM 3594 C C . TRP A 1 475 ? -20.264 1.310 52.003 1.00 93.06 475 TRP A C 1
ATOM 3596 O O . TRP A 1 475 ? -21.275 1.935 52.317 1.00 93.06 475 TRP A O 1
ATOM 3606 N N . ALA A 1 476 ? -19.831 1.234 50.738 1.00 91.31 476 ALA A N 1
ATOM 3607 C CA . ALA A 1 476 ? -20.469 1.947 49.632 1.00 91.31 476 ALA A CA 1
ATOM 3608 C C . ALA A 1 476 ? -21.929 1.511 49.422 1.00 91.31 476 ALA A C 1
ATOM 3610 O O . ALA A 1 476 ? -22.793 2.362 49.229 1.00 91.31 476 ALA A O 1
ATOM 3611 N N . VAL A 1 477 ? -22.218 0.208 49.538 1.00 89.62 477 VAL A N 1
ATOM 3612 C CA . VAL A 1 477 ? -23.591 -0.327 49.493 1.00 89.62 477 VAL A CA 1
ATOM 3613 C C . VAL A 1 477 ? -24.426 0.209 50.659 1.00 89.62 477 VAL A C 1
ATOM 3615 O O . VAL A 1 477 ? -25.544 0.664 50.436 1.00 89.62 477 VAL A O 1
ATOM 3618 N N . GLY A 1 478 ? -23.878 0.221 51.879 1.00 88.06 478 GLY A N 1
ATOM 3619 C CA . GLY A 1 478 ? -24.574 0.734 53.065 1.00 88.06 478 GLY A CA 1
ATOM 3620 C C . GLY A 1 478 ? -24.859 2.243 53.038 1.00 88.06 478 GLY A C 1
ATOM 3621 O O . GLY A 1 478 ? -25.806 2.687 53.674 1.00 88.06 478 GLY A O 1
ATOM 3622 N N . HIS A 1 479 ? -24.078 3.022 52.283 1.00 89.56 479 HIS A N 1
ATOM 3623 C CA . HIS A 1 479 ? -24.197 4.487 52.189 1.00 89.56 479 HIS A CA 1
ATOM 3624 C C . HIS A 1 479 ? -24.797 4.967 50.854 1.00 89.56 479 HIS A C 1
ATOM 3626 O O . HIS A 1 479 ? -24.774 6.162 50.562 1.00 89.56 479 HIS A O 1
ATOM 3632 N N . GLY A 1 480 ? -25.309 4.056 50.017 1.00 87.81 480 GLY A N 1
ATOM 3633 C CA . GLY A 1 480 ? -25.916 4.400 48.724 1.00 87.81 480 GLY A CA 1
ATOM 3634 C C . GLY A 1 480 ? -24.934 4.970 47.688 1.00 87.81 480 GLY A C 1
ATOM 3635 O O . GLY A 1 480 ? -25.345 5.672 46.765 1.00 87.81 480 GLY A O 1
ATOM 3636 N N . VAL A 1 481 ? -23.634 4.692 47.825 1.00 89.06 481 VAL A N 1
ATOM 3637 C CA . VAL A 1 481 ? -22.582 5.171 46.918 1.00 89.06 481 VAL A CA 1
ATOM 3638 C C . VAL A 1 481 ? -22.359 4.162 45.786 1.00 89.06 481 VAL A C 1
ATOM 3640 O O . VAL A 1 481 ? -21.998 3.011 46.020 1.00 89.06 481 VAL A O 1
ATOM 3643 N N . ASP A 1 482 ? -22.505 4.608 44.535 1.00 87.75 482 ASP A N 1
ATOM 3644 C CA . ASP A 1 482 ? -22.314 3.779 43.334 1.00 87.75 482 ASP A CA 1
ATOM 3645 C C . ASP A 1 482 ? -20.858 3.277 43.179 1.00 87.75 482 ASP A C 1
ATOM 3647 O O . ASP A 1 482 ? -19.937 4.034 42.820 1.00 87.75 482 ASP A O 1
ATOM 3651 N N . CYS A 1 483 ? -20.662 1.978 43.441 1.00 87.94 483 CYS A N 1
ATOM 3652 C CA . CYS A 1 483 ? -19.375 1.285 43.417 1.00 87.94 483 CYS A CA 1
ATOM 3653 C C . CYS A 1 483 ? -19.444 -0.028 42.600 1.00 87.94 483 CYS A C 1
ATOM 3655 O O . CYS A 1 483 ? -20.272 -0.891 42.897 1.00 87.94 483 CYS A O 1
ATOM 3657 N N . PRO A 1 484 ? -18.550 -0.244 41.610 1.00 87.31 484 PRO A N 1
ATOM 3658 C CA . PRO A 1 484 ? -18.504 -1.480 40.826 1.00 87.31 484 PRO A CA 1
ATOM 3659 C C . PRO A 1 484 ? -18.206 -2.736 41.666 1.00 87.31 484 PRO A C 1
ATOM 3661 O O . PRO A 1 484 ? -17.258 -2.771 42.460 1.00 87.31 484 PRO A O 1
ATOM 3664 N N . GLY A 1 485 ? -18.955 -3.816 41.416 1.00 82.75 485 GLY A N 1
ATOM 3665 C CA . GLY A 1 485 ? -18.815 -5.098 42.128 1.00 82.75 485 GLY A CA 1
ATOM 3666 C C . GLY A 1 485 ? -17.489 -5.837 41.890 1.00 82.75 485 GLY A C 1
ATOM 3667 O O . GLY A 1 485 ? -17.088 -6.665 42.703 1.00 82.75 485 GLY A O 1
ATOM 3668 N N . VAL A 1 486 ? -16.761 -5.506 40.819 1.00 82.75 486 VAL A N 1
ATOM 3669 C CA . VAL A 1 486 ? -15.456 -6.091 40.463 1.00 82.75 486 VAL A CA 1
ATOM 3670 C C . VAL A 1 486 ? -14.470 -5.008 40.016 1.00 82.75 486 VAL A C 1
ATOM 3672 O O . VAL A 1 486 ? -14.871 -3.925 39.599 1.00 82.75 486 VAL A O 1
ATOM 3675 N N . GLY A 1 487 ? -13.165 -5.285 40.105 1.00 81.75 487 GLY A N 1
ATOM 3676 C CA . GLY A 1 487 ? -12.109 -4.373 39.639 1.00 81.75 487 GLY A CA 1
ATOM 3677 C C . GLY A 1 487 ? -11.539 -3.430 40.708 1.00 81.75 487 GLY A C 1
ATOM 3678 O O . GLY A 1 487 ? -11.593 -3.719 41.906 1.00 81.75 487 GLY A O 1
ATOM 3679 N N . GLN A 1 488 ? -10.907 -2.337 40.266 1.00 85.06 488 GLN A N 1
ATOM 3680 C CA . GLN A 1 488 ? -10.407 -1.276 41.149 1.00 85.06 488 GLN A CA 1
ATOM 3681 C C . GLN A 1 488 ? -11.561 -0.413 41.659 1.00 85.06 488 GLN A C 1
ATOM 3683 O O . GLN A 1 488 ? -12.502 -0.128 40.921 1.00 85.06 488 GLN A O 1
ATOM 3688 N N . ILE A 1 489 ? -11.466 0.025 42.914 1.00 87.44 489 ILE A N 1
ATOM 3689 C CA . ILE A 1 489 ? -12.463 0.919 43.496 1.00 87.44 489 ILE A CA 1
ATOM 3690 C C . ILE A 1 489 ? -12.220 2.338 42.970 1.00 87.44 489 ILE A C 1
ATOM 3692 O O . ILE A 1 489 ? -11.089 2.825 43.056 1.00 87.44 489 ILE A O 1
ATOM 3696 N N . PRO A 1 490 ? -13.243 3.015 42.416 1.00 89.81 490 PRO A N 1
ATOM 3697 C CA . PRO A 1 490 ? -13.103 4.383 41.943 1.00 89.81 490 PRO A CA 1
ATOM 3698 C C . PRO A 1 490 ? -12.632 5.312 43.065 1.00 89.81 490 PRO A C 1
ATOM 3700 O O . PRO A 1 490 ? -13.151 5.255 44.178 1.00 89.81 490 PRO A O 1
ATOM 3703 N N . LYS A 1 491 ? -11.703 6.223 42.754 1.00 88.88 491 LYS A N 1
ATOM 3704 C CA . LYS A 1 491 ? -11.127 7.164 43.729 1.00 88.88 491 LYS A CA 1
ATOM 3705 C C . LYS A 1 491 ? -12.194 7.929 44.527 1.00 88.88 491 LYS A C 1
ATOM 3707 O O . LYS A 1 491 ? -12.067 8.049 45.734 1.00 88.88 491 LYS A O 1
ATOM 3712 N N . ARG A 1 492 ? -13.292 8.332 43.873 1.00 90.25 492 ARG A N 1
ATOM 3713 C CA . ARG A 1 492 ? -14.447 8.988 44.518 1.00 90.25 492 ARG A CA 1
ATOM 3714 C C . ARG A 1 492 ? -15.024 8.190 45.698 1.00 90.25 492 ARG A C 1
ATOM 3716 O O . ARG A 1 492 ? -15.425 8.782 46.687 1.00 90.25 492 ARG A O 1
ATOM 3723 N N . VAL A 1 493 ? -15.055 6.859 45.593 1.00 89.94 493 VAL A N 1
ATOM 3724 C CA . VAL A 1 493 ? -15.600 5.968 46.628 1.00 89.94 493 VAL A CA 1
ATOM 3725 C C . VAL A 1 493 ? -14.589 5.796 47.760 1.00 89.94 493 VAL A C 1
ATOM 3727 O O . VAL A 1 493 ? -14.975 5.797 48.920 1.00 89.94 493 VAL A O 1
ATOM 3730 N N . LEU A 1 494 ? -13.294 5.704 47.436 1.00 90.12 494 LEU A N 1
ATOM 3731 C CA . LEU A 1 494 ? -12.223 5.634 48.437 1.00 90.12 494 LEU A CA 1
ATOM 3732 C C . LEU A 1 494 ? -12.107 6.921 49.252 1.00 90.12 494 LEU A C 1
ATOM 3734 O O . LEU A 1 494 ? -11.958 6.854 50.466 1.00 90.12 494 LEU A O 1
ATOM 3738 N N . ASP A 1 495 ? -12.181 8.078 48.596 1.00 89.19 495 ASP A N 1
ATOM 3739 C CA . ASP A 1 495 ? -12.107 9.375 49.267 1.00 89.19 495 ASP A CA 1
ATOM 3740 C C . ASP A 1 495 ? -13.326 9.578 50.184 1.00 89.19 495 ASP A C 1
ATOM 3742 O O . ASP A 1 495 ? -13.166 10.022 51.318 1.00 89.19 495 ASP A O 1
ATOM 3746 N N . ALA A 1 496 ? -14.524 9.166 49.747 1.00 88.19 496 ALA A N 1
ATOM 3747 C CA . ALA A 1 496 ? -15.733 9.216 50.570 1.00 88.19 496 ALA A CA 1
ATOM 3748 C C . ALA A 1 496 ? -15.680 8.237 51.760 1.00 88.19 496 ALA A C 1
ATOM 3750 O O . ALA A 1 496 ? -16.049 8.605 52.873 1.00 88.19 496 ALA A O 1
ATOM 3751 N N . TRP A 1 497 ? -15.159 7.023 51.551 1.00 90.62 497 TRP A N 1
ATOM 3752 C CA . TRP A 1 497 ? -14.956 6.039 52.618 1.00 90.62 497 TRP A CA 1
ATOM 3753 C C . TRP A 1 497 ? -13.942 6.523 53.661 1.00 90.62 497 TRP A C 1
ATOM 3755 O O . TRP A 1 497 ? -14.193 6.425 54.859 1.00 90.62 497 TRP A O 1
ATOM 3765 N N . ARG A 1 498 ? -12.817 7.098 53.217 1.00 89.50 498 ARG A N 1
ATOM 3766 C CA . ARG A 1 498 ? -11.803 7.672 54.114 1.00 89.50 498 ARG A CA 1
ATOM 3767 C C . ARG A 1 498 ? -12.356 8.854 54.900 1.00 89.50 498 ARG A C 1
ATOM 3769 O O . ARG A 1 498 ? -12.145 8.908 56.103 1.00 89.50 498 ARG A O 1
ATOM 3776 N N . ALA A 1 499 ? -13.100 9.748 54.246 1.00 85.81 499 ALA A N 1
ATOM 3777 C CA . ALA A 1 499 ? -13.737 10.881 54.911 1.00 85.81 499 ALA A CA 1
ATOM 3778 C C . ALA A 1 499 ? -14.727 10.429 55.999 1.00 85.81 499 ALA A C 1
ATOM 3780 O O . ALA A 1 499 ? -14.733 11.015 57.076 1.00 85.81 499 ALA A O 1
ATOM 3781 N N . ALA A 1 500 ? -15.487 9.353 55.755 1.00 81.75 500 ALA A N 1
ATOM 3782 C CA . ALA A 1 500 ? -16.398 8.768 56.740 1.00 81.75 500 ALA A CA 1
ATOM 3783 C C . ALA A 1 500 ? -15.673 8.088 57.919 1.00 81.75 500 ALA A C 1
ATOM 3785 O O . ALA A 1 500 ? -16.225 8.024 59.012 1.00 81.75 500 ALA A O 1
ATOM 3786 N N . GLY A 1 501 ? -14.443 7.603 57.717 1.00 70.81 501 GLY A N 1
ATOM 3787 C CA . GLY A 1 501 ? -13.613 7.004 58.768 1.00 70.81 501 GLY A CA 1
ATOM 3788 C C . GLY A 1 501 ? -12.875 8.006 59.668 1.00 70.81 501 GLY A C 1
ATOM 3789 O O . GLY A 1 501 ? -12.481 7.636 60.766 1.00 70.81 501 GLY A O 1
ATOM 3790 N N . THR A 1 502 ? -12.693 9.261 59.241 1.00 57.03 502 THR A N 1
ATOM 3791 C CA . THR A 1 502 ? -12.048 10.331 60.042 1.00 57.03 502 THR A CA 1
ATOM 3792 C C . THR A 1 502 ? -13.013 11.181 60.877 1.00 57.03 502 THR A C 1
ATOM 3794 O O . THR A 1 502 ? -12.566 12.113 61.538 1.00 57.03 502 THR A O 1
ATOM 3797 N N . SER A 1 503 ? -14.319 10.902 60.850 1.00 44.03 503 SER A N 1
ATOM 3798 C CA . SER A 1 503 ? -15.340 11.651 61.608 1.00 44.03 503 SER A CA 1
ATOM 3799 C C . SER A 1 503 ? -15.825 10.939 62.881 1.00 44.03 503 SER A C 1
ATOM 3801 O O . SER A 1 503 ? -16.946 11.193 63.316 1.00 44.03 503 SER A O 1
ATOM 3803 N N . ALA A 1 504 ? -15.000 10.064 63.465 1.00 40.41 504 ALA A N 1
ATOM 3804 C CA . ALA A 1 504 ? -15.248 9.417 64.756 1.00 40.41 504 ALA A CA 1
ATOM 3805 C C . ALA A 1 504 ? -14.335 9.987 65.845 1.00 40.41 504 ALA A C 1
ATOM 3807 O O . ALA A 1 504 ? -13.130 10.169 65.548 1.00 40.41 504 ALA A O 1
#

Mean predicted aligned error: 24.41 Å

InterPro domains:
  IPR003482 Transcription factor WhiB [MF_01479] (1-89)
  IPR003482 Transcription factor WhiB [PTHR38839] (5-71)
  IPR034768 WhiB-like iron-sulfur binding domain [PF02467] (9-71)
  IPR034768 WhiB-like iron-sulfur binding domain [PS51674] (14-70)
  IPR036625 E3-binding domain superfamily [G3DSA:4.10.320.10] (468-502)

pLDDT: mean 75.52, std 19.27, range [29.92, 98.25]

Organism: NCBI:txid700597

Radius of gyration: 37.99 Å; Cα contacts (8 Å, |Δi|>4): 375; chains: 1; bounding box: 86×86×120 Å

Nearest PDB structures (foldseek):
  8dy9-assembly1_H  TM=7.855E-01  e=1.206E-03  Streptomyces venezuelae
  8dy7-assembly1_H  TM=7.570E-01  e=1.979E-03  Streptomyces venezuelae
  6onu-assembly3_E  TM=7.681E-01  e=2.605E-03  Mycobacterium tuberculosis H37Rv

Solvent-accessible surface area (backbone atoms only — not comparable to full-atom values): 31111 Å² total; per-residue (Å²): 135,73,90,81,77,73,68,64,58,78,80,56,40,55,57,74,39,87,85,41,32,65,45,67,75,46,99,69,61,50,73,67,40,37,53,53,30,69,72,26,84,39,26,35,62,42,32,48,54,39,61,76,66,63,50,80,61,65,75,42,49,53,34,40,47,74,57,54,72,70,53,75,85,69,59,84,57,70,69,56,31,39,52,56,37,44,62,73,65,49,76,77,78,82,73,83,77,81,80,90,77,78,91,77,80,86,80,78,93,74,80,90,72,85,81,77,86,81,80,79,83,76,84,83,79,70,98,77,57,65,59,65,58,48,53,51,53,50,53,52,39,51,53,50,48,50,42,51,74,73,64,54,50,73,64,59,48,28,69,75,70,70,47,52,75,64,57,52,53,52,36,35,59,77,67,69,53,76,76,72,82,26,71,88,52,86,67,52,76,70,52,45,54,52,45,52,53,54,48,50,53,39,54,74,73,64,54,51,65,66,60,46,27,70,76,62,25,46,38,64,73,55,53,54,48,55,36,57,76,67,68,53,78,74,79,78,77,75,73,75,77,86,34,50,65,67,56,45,47,56,80,27,49,45,76,48,84,95,78,37,17,42,74,74,62,53,66,57,86,95,43,46,50,34,68,28,76,98,46,79,46,50,42,57,50,53,31,29,23,72,60,71,75,44,82,67,49,79,59,69,43,37,74,49,93,53,75,69,41,52,26,29,90,41,44,34,27,44,63,71,65,65,48,50,69,70,55,47,51,48,52,50,50,46,50,50,49,50,55,49,39,50,73,56,59,23,77,59,23,60,74,72,70,62,57,86,81,70,84,80,88,69,92,76,82,88,79,81,86,79,88,81,89,80,89,76,84,86,76,87,74,78,80,77,96,62,84,72,61,56,72,59,55,38,55,49,22,63,70,42,91,49,66,70,48,26,52,49,27,54,52,50,49,55,52,51,51,52,50,51,53,51,52,52,50,53,51,50,52,49,53,53,50,53,50,51,54,52,50,52,52,52,51,51,54,52,51,53,51,49,60,71,68,50,77,82,76,76,82,83,70,77,79,86,71,99,65,60,71,65,61,55,48,55,51,24,63,76,68,75,44,97,70,77,96,66,84,81,80,57,64,74,58,53,54,52,52,51,56,65,66,71,74,117